Protein AF-A0A4Y9NXW1-F1 (afdb_monomer)

Mean predicted aligned error: 20.81 Å

Radius of gyration: 48.4 Å; Cα contacts (8 Å, |Δi|>4): 115; chains: 1; bounding box: 128×79×133 Å

Sequence (373 aa):
MSDETSSPAGSEPVSIPLAADAPESMSFEDAVRSLSADRQKLTAPAESASPAADSAEPATADAKELAVEADDAAPPEEDPSGEEEPEAIEPAEELPPIEPPRSWTKDEKEAFKAWPREAQESIARVTSSREAEFRRSQNEVATKEKALAERLQAAEQAKQQYEASVQDHLQALEREQRREFPDIKTWDDVKAMQASDPLRYQAWDLHQKELALVSKQAAEVKDSQEKEFSSKWTEHVQKENELAAETIPELRDPEKGPALVKRAAERLQEIGFKPDELQQLAEGRASISIYDHRLQRLIHSDLKLADIQKAKAAVVRKPVPQVQRPGAARPANTGVAQQIQALERQLANATGNQAIAISAQIHQLERKAASRR

pLDDT: mean 75.02, std 22.31, range [28.23, 97.25]

Foldseek 3Di:
DDDDDDDDDDDDDDDDDDDPPDDPDDDPVRVVVVVVVVVVVVPDDDDDDDDDDDDDDDDDDDDDDDDDDDDDDDDDDDDDDDDDDDDDDDDDPCPDDQQAQPPDDPVVRVVLSVDDPVVSVVNSVVRVVVVVVVVVVVVVVVVVVVVVVVVVVVVVVVLVVVLVVLVVVLVVLVVVCCVLPVVDDDPVSLVVCCVPPVPSNVVNVVSVVVNVVSVVVNVVSVVVVVVVLVVVLVVVLVVLVVVLCVVVVLCVDPVRNVVLVVVLVVVCVVVPDDPVNLVCLCSVVDPHHCSHSVNSVVSVVVVVVVVVVVVVVVVVPPDDPPDDDPDPDDDPCPVLVVVLVVLVVVLVVDDDPVNVVSVVVSVVSVVVVVVVD

Solvent-accessible surface area (backbone atoms only — not comparable to full-atom values): 23123 Å² total; per-residue (Å²): 134,81,89,81,88,86,88,81,84,82,88,83,81,87,86,73,95,72,64,101,85,62,73,98,76,75,51,74,68,52,53,52,47,50,55,51,51,53,52,51,61,74,70,55,84,91,75,89,86,83,88,84,91,87,92,77,88,86,88,85,88,86,88,80,90,80,88,83,90,78,87,90,82,83,84,84,90,80,84,81,91,76,92,82,86,86,86,86,85,90,87,75,91,76,69,79,85,80,73,66,64,85,91,56,54,72,68,56,46,55,55,52,71,75,49,60,67,73,61,47,54,55,48,41,52,53,49,52,51,50,51,53,49,50,52,49,52,50,50,52,50,54,52,49,52,51,56,49,51,52,51,51,52,52,50,53,50,52,49,53,50,50,59,51,47,45,52,52,52,46,56,47,50,57,50,49,48,54,67,78,41,69,83,57,83,49,73,64,45,51,53,52,35,45,72,77,36,55,67,60,37,50,53,52,51,53,51,51,52,50,50,53,52,45,50,51,52,44,47,54,50,49,56,49,51,53,50,52,49,51,51,54,47,52,55,48,44,49,54,26,46,52,56,28,31,72,78,39,60,58,55,71,36,87,69,52,20,61,53,50,52,53,51,48,54,53,50,43,44,74,76,64,54,48,74,69,57,53,48,36,18,66,72,56,76,40,101,58,43,63,54,37,34,69,53,44,52,50,52,53,48,51,51,53,50,51,48,54,53,53,50,55,60,53,61,72,65,56,81,73,77,82,79,76,70,90,80,76,79,76,68,96,55,56,68,60,55,51,49,43,56,51,48,52,60,51,37,77,76,42,67,70,75,58,26,55,54,46,53,53,51,43,54,51,51,52,51,56,56,60,74,73,110

Organism: NCBI:txid2560054

Secondary structure (DSSP, 8-state):
---------------PPPPTT--S---HHHHHHHHHHHHHHTTS-----------------------------PPPP-----------------PPPPPPPTTS-HHHHHHHHTS-HHHHHHHHHHHHHHHHHHHHHHHHHHHHHHHHHHHHHHHHHHHHHHHHHHHHHHHHHHHHHHHH-TT--SHHHHHHHHHH-HHHHHHHHHHHHHHHHHHHHHHHHHHHHHHHHHHHHHHHHHHHHHHHHHH-GGGGSTTHHHHHHHHHHHHHHHHT--HHHHHHHHTT-SSS-TT-HHHHHHHHHHHHHHHHHHHHHHHHTS-----PPTT-PPPTTHHHHHHHHHHHHHHTT--THHHHHHHHHHHHHHHHHHTT-

Structure (mmCIF, N/CA/C/O backbone):
data_AF-A0A4Y9NXW1-F1
#
_entry.id   AF-A0A4Y9NXW1-F1
#
loop_
_atom_site.group_PDB
_atom_site.id
_atom_site.type_symbol
_atom_site.label_atom_id
_atom_site.label_alt_id
_atom_site.label_comp_id
_atom_site.label_asym_id
_atom_site.label_entity_id
_atom_site.label_seq_id
_atom_site.pdbx_PDB_ins_code
_atom_site.Cartn_x
_atom_site.Cartn_y
_atom_site.Cartn_z
_atom_site.occupancy
_atom_site.B_iso_or_equiv
_atom_site.auth_seq_id
_atom_site.auth_comp_id
_atom_site.auth_asym_id
_atom_site.auth_atom_id
_atom_site.pdbx_PDB_model_num
ATOM 1 N N . MET A 1 1 ? 40.556 22.327 37.095 1.00 37.38 1 MET A N 1
ATOM 2 C CA . MET A 1 1 ? 39.239 22.983 37.116 1.00 37.38 1 MET A CA 1
ATOM 3 C C . MET A 1 1 ? 38.363 22.200 36.155 1.00 37.38 1 MET A C 1
ATOM 5 O O . MET A 1 1 ? 38.714 22.195 34.987 1.00 37.38 1 MET A O 1
ATOM 9 N N . SER A 1 2 ? 37.387 21.479 36.729 1.00 34.75 2 SER A N 1
ATOM 10 C CA . SER A 1 2 ? 36.116 20.929 36.191 1.00 34.75 2 SER A CA 1
ATOM 11 C C . SER A 1 2 ? 36.162 20.136 34.866 1.00 34.75 2 SER A C 1
ATOM 13 O O . SER A 1 2 ? 36.579 20.687 33.856 1.00 34.75 2 SER A O 1
ATOM 15 N N . ASP A 1 3 ? 35.967 18.804 34.885 1.00 34.66 3 ASP A N 1
ATOM 16 C CA . ASP A 1 3 ? 34.691 18.049 34.659 1.00 34.66 3 ASP A CA 1
ATOM 17 C C . ASP A 1 3 ? 34.107 18.287 33.243 1.00 34.66 3 ASP A C 1
ATOM 19 O O . ASP A 1 3 ? 34.051 19.428 32.811 1.00 34.66 3 ASP A O 1
ATOM 23 N N . GLU A 1 4 ? 33.650 17.333 32.419 1.00 38.12 4 GLU A N 1
ATOM 24 C CA . GLU A 1 4 ? 33.220 15.936 32.579 1.00 38.12 4 GLU A CA 1
ATOM 25 C C . GLU A 1 4 ? 33.042 15.295 31.160 1.00 38.12 4 GLU A C 1
ATOM 27 O O . GLU A 1 4 ? 32.812 16.006 30.187 1.00 38.12 4 GLU A O 1
ATOM 32 N N . THR A 1 5 ? 33.183 13.962 31.074 1.00 38.34 5 THR A N 1
ATOM 33 C CA . THR A 1 5 ? 32.474 12.943 30.236 1.00 38.34 5 THR A CA 1
ATOM 34 C C . THR A 1 5 ? 32.235 13.004 28.692 1.00 38.34 5 THR A C 1
ATOM 36 O O . THR A 1 5 ? 31.592 13.878 28.134 1.00 38.34 5 THR A O 1
ATOM 39 N N . SER A 1 6 ? 32.586 11.852 28.078 1.00 33.22 6 SER A N 1
ATOM 40 C CA . SER A 1 6 ? 31.871 11.022 27.065 1.00 33.22 6 SER A CA 1
ATOM 41 C C . SER A 1 6 ? 31.935 11.285 25.538 1.00 33.22 6 SER A C 1
ATOM 43 O O . SER A 1 6 ? 31.593 12.336 25.019 1.00 33.22 6 SER A O 1
ATOM 45 N N . SER A 1 7 ? 32.303 10.206 24.824 1.00 33.44 7 SER A N 1
ATOM 46 C CA . SER A 1 7 ? 32.155 9.902 23.375 1.00 33.44 7 SER A CA 1
ATOM 47 C C . SER A 1 7 ? 30.690 9.523 23.018 1.00 33.44 7 SER A C 1
ATOM 49 O O . SER A 1 7 ? 29.916 9.417 23.977 1.00 33.44 7 SER A O 1
ATOM 51 N N . PRO A 1 8 ? 30.283 9.149 21.767 1.00 48.31 8 PRO A N 1
ATOM 52 C CA . PRO A 1 8 ? 30.933 9.128 20.430 1.00 48.31 8 PRO A CA 1
ATOM 53 C C . PRO A 1 8 ? 29.998 9.602 19.259 1.00 48.31 8 PRO A C 1
ATOM 55 O O . PRO A 1 8 ? 28.920 10.108 19.519 1.00 48.31 8 PRO A O 1
ATOM 58 N N . ALA A 1 9 ? 30.421 9.389 17.992 1.00 33.84 9 ALA A N 1
ATOM 59 C CA . ALA A 1 9 ? 29.639 9.174 16.742 1.00 33.84 9 ALA A CA 1
ATOM 60 C C . ALA A 1 9 ? 28.420 10.093 16.455 1.00 33.84 9 ALA A C 1
ATOM 62 O O . ALA A 1 9 ? 27.450 10.128 17.190 1.00 33.84 9 ALA A O 1
ATOM 63 N N . GLY A 1 10 ? 28.385 10.855 15.363 1.00 30.02 10 GLY A N 1
ATOM 64 C CA . GLY A 1 10 ? 28.298 10.322 14.007 1.00 30.02 10 GLY A CA 1
ATOM 65 C C . GLY A 1 10 ? 26.854 10.439 13.516 1.00 30.02 10 GLY A C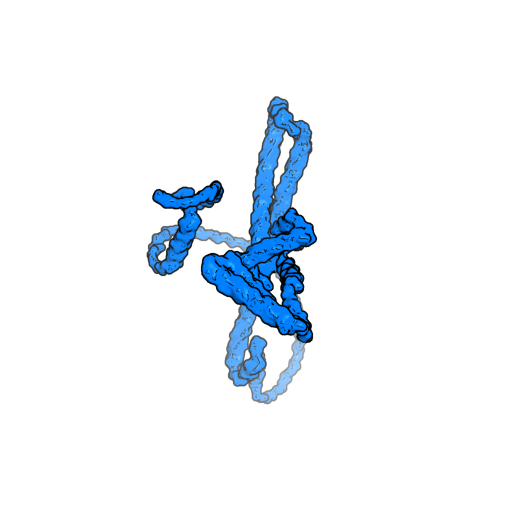 1
ATOM 66 O O . GLY A 1 10 ? 26.012 9.698 14.003 1.00 30.02 10 GLY A O 1
ATOM 67 N N . SER A 1 11 ? 26.645 11.330 12.533 1.00 34.84 11 SER A N 1
ATOM 68 C CA . SER A 1 11 ? 25.527 11.373 11.567 1.00 34.84 11 SER A CA 1
ATOM 69 C C . SER A 1 11 ? 24.109 11.532 12.159 1.00 34.84 11 SER A C 1
ATOM 71 O O . SER A 1 11 ? 23.717 10.869 13.100 1.00 34.84 11 SER A O 1
ATOM 73 N N . GLU A 1 12 ? 23.261 12.422 11.664 1.00 48.69 12 GLU A N 1
ATOM 74 C CA . GLU A 1 12 ? 22.963 12.683 10.254 1.00 48.69 12 GLU A CA 1
ATOM 75 C C . GLU A 1 12 ? 22.446 14.119 10.077 1.00 48.69 12 GLU A C 1
ATOM 77 O O . GLU A 1 12 ? 21.947 14.717 11.032 1.00 48.69 12 GLU A O 1
ATOM 82 N N . PRO A 1 13 ? 22.426 14.642 8.842 1.00 37.75 13 PRO A N 1
ATOM 83 C CA . PRO A 1 13 ? 21.276 15.438 8.461 1.00 37.75 13 PRO A CA 1
ATOM 84 C C . PRO A 1 13 ? 20.543 14.785 7.289 1.00 37.75 13 PRO A C 1
ATOM 86 O O . PRO A 1 13 ? 21.076 14.631 6.192 1.00 37.75 13 PRO A O 1
ATOM 89 N N . VAL A 1 14 ? 19.273 14.464 7.523 1.00 43.78 14 VAL A N 1
ATOM 90 C CA . VAL A 1 14 ? 18.258 14.445 6.470 1.00 43.78 14 VAL A CA 1
ATOM 91 C C . VAL A 1 14 ? 18.041 15.900 6.040 1.00 43.78 14 VAL A C 1
ATOM 93 O O . VAL A 1 14 ? 17.664 16.736 6.859 1.00 43.78 14 VAL A O 1
ATOM 96 N N . SER A 1 15 ? 18.276 16.216 4.764 1.00 36.16 15 SER A N 1
ATOM 97 C CA . SER A 1 15 ? 17.930 17.516 4.172 1.00 36.16 15 SER A CA 1
ATOM 98 C C . SER A 1 15 ? 16.505 17.496 3.605 1.00 36.16 15 SER A C 1
ATOM 100 O O . SER A 1 15 ? 16.217 16.786 2.645 1.00 36.16 15 SER A O 1
ATOM 102 N N . ILE A 1 16 ? 15.633 18.320 4.189 1.00 40.69 16 ILE A N 1
ATOM 103 C CA . ILE A 1 16 ? 14.334 18.771 3.657 1.00 40.69 16 ILE A CA 1
ATOM 104 C C . ILE A 1 16 ? 14.569 20.185 3.081 1.00 40.69 16 ILE A C 1
ATOM 106 O O . ILE A 1 16 ? 15.274 20.962 3.730 1.00 40.69 16 ILE A O 1
ATOM 110 N N . PRO A 1 17 ? 14.048 20.551 1.890 1.00 41.72 17 PRO A N 1
ATOM 111 C CA . PRO A 1 17 ? 14.299 21.865 1.299 1.00 41.72 17 PRO A CA 1
ATOM 112 C C . PRO A 1 17 ? 13.712 23.010 2.141 1.00 41.72 17 PRO A C 1
ATOM 114 O O . PRO A 1 17 ? 12.606 22.930 2.675 1.00 41.72 17 PRO A O 1
ATOM 117 N N . LEU A 1 18 ? 14.511 24.068 2.240 1.00 38.03 18 LEU A N 1
ATOM 118 C CA . LEU A 1 18 ? 14.451 25.170 3.194 1.00 38.03 18 LEU A CA 1
ATOM 119 C C . LEU A 1 18 ? 13.626 26.353 2.642 1.00 38.03 18 LEU A C 1
ATOM 121 O O . LEU A 1 18 ? 13.647 26.614 1.439 1.00 38.03 18 LEU A O 1
ATOM 125 N N . ALA A 1 19 ? 12.917 27.090 3.507 1.00 55.69 19 ALA A N 1
ATOM 126 C CA . ALA A 1 19 ? 12.311 28.377 3.148 1.00 55.69 19 ALA A CA 1
ATOM 127 C C . ALA A 1 19 ? 13.400 29.365 2.680 1.00 55.69 19 ALA A C 1
ATOM 129 O O . ALA A 1 19 ? 14.514 29.327 3.196 1.00 55.69 19 ALA A O 1
ATOM 130 N N . ALA A 1 20 ? 13.076 30.252 1.732 1.00 55.97 20 ALA A N 1
ATOM 131 C CA . ALA A 1 20 ? 14.027 31.047 0.936 1.00 55.97 20 ALA A CA 1
ATOM 132 C C . ALA A 1 20 ? 14.949 32.029 1.701 1.00 55.97 20 ALA A C 1
ATOM 134 O O . ALA A 1 20 ? 15.700 32.758 1.064 1.00 55.97 20 ALA A O 1
ATOM 135 N N . ASP A 1 21 ? 14.913 32.043 3.034 1.00 55.34 21 ASP A N 1
ATOM 136 C CA . ASP A 1 21 ? 15.801 32.852 3.879 1.00 55.34 21 ASP A CA 1
ATOM 137 C C . ASP A 1 21 ? 16.192 32.137 5.189 1.00 55.34 21 ASP A C 1
ATOM 139 O O . ASP A 1 21 ? 16.460 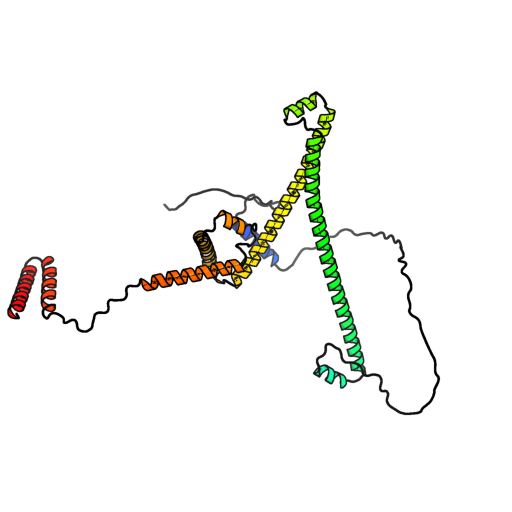32.761 6.215 1.00 55.34 21 ASP A O 1
ATOM 143 N N . ALA A 1 22 ? 16.160 30.800 5.201 1.00 47.28 22 ALA A N 1
ATOM 144 C CA . ALA A 1 22 ? 16.507 30.028 6.390 1.00 47.28 22 ALA A CA 1
ATOM 145 C C . ALA A 1 22 ? 17.994 29.586 6.390 1.00 47.28 22 ALA A C 1
ATOM 147 O O . ALA A 1 22 ? 18.553 29.287 5.335 1.00 47.28 22 ALA A O 1
ATOM 148 N N . PRO A 1 23 ? 18.665 29.573 7.560 1.00 54.19 23 PRO A N 1
ATOM 149 C CA . PRO A 1 23 ? 20.058 29.145 7.702 1.00 54.19 23 PRO A CA 1
ATOM 150 C C . PRO A 1 23 ? 20.197 27.615 7.642 1.00 54.19 23 PRO A C 1
ATOM 152 O O . PRO A 1 23 ? 19.356 26.885 8.164 1.00 54.19 23 PRO A O 1
ATOM 155 N N . GLU A 1 24 ? 21.284 27.137 7.033 1.00 57.19 24 GLU A N 1
ATOM 156 C CA . GLU A 1 24 ? 21.485 25.762 6.528 1.00 57.19 24 GLU A CA 1
ATOM 157 C C . GLU A 1 24 ? 21.482 24.608 7.561 1.00 57.19 24 GLU A C 1
ATOM 159 O O . GLU A 1 24 ? 21.648 23.451 7.180 1.00 57.19 24 GLU A O 1
ATOM 164 N N . SER A 1 25 ? 21.234 24.848 8.852 1.00 48.06 25 SER A N 1
ATOM 165 C CA . SER A 1 25 ? 20.995 23.766 9.820 1.00 48.06 25 SER A CA 1
ATOM 166 C C . SER A 1 25 ? 20.212 24.262 11.038 1.00 48.06 25 SER A C 1
ATOM 168 O O . SER A 1 25 ? 20.747 25.026 11.842 1.00 48.06 25 SER A O 1
ATOM 170 N N . MET A 1 26 ? 18.963 23.816 11.200 1.00 52.38 26 MET A N 1
ATOM 171 C CA . MET A 1 26 ? 18.156 24.067 12.403 1.00 52.38 26 MET A CA 1
ATOM 172 C C . MET A 1 26 ? 18.131 22.827 13.300 1.00 52.38 26 MET A C 1
ATOM 174 O O . MET A 1 26 ? 17.935 21.712 12.817 1.00 52.38 26 MET A O 1
ATOM 178 N N . SER A 1 27 ? 18.326 23.014 14.607 1.00 57.03 27 SER A N 1
ATOM 179 C CA . SER A 1 27 ? 18.219 21.933 15.592 1.00 57.03 27 SER A CA 1
ATOM 180 C C . SER A 1 27 ? 16.752 21.534 15.825 1.00 57.03 27 SER A C 1
ATOM 182 O O . SER A 1 27 ? 15.838 22.316 15.564 1.00 57.03 27 SER A O 1
ATOM 184 N N . PHE A 1 28 ? 16.497 20.327 16.350 1.00 49.25 28 PHE A N 1
ATOM 185 C CA . PHE A 1 28 ? 15.143 19.876 16.723 1.00 49.25 28 PHE A CA 1
ATOM 186 C C . PHE A 1 28 ? 14.448 20.858 17.686 1.00 49.25 28 PHE A C 1
ATOM 188 O O . PHE A 1 28 ? 13.243 21.078 17.594 1.00 49.25 28 PHE A O 1
ATOM 195 N N . GLU A 1 29 ? 15.208 21.524 18.556 1.00 52.31 29 GLU A N 1
ATOM 196 C CA . GLU A 1 29 ? 14.703 22.556 19.467 1.00 52.31 29 GLU A CA 1
ATOM 197 C C . GLU A 1 29 ? 14.341 23.860 18.733 1.00 52.31 29 GLU A C 1
ATOM 199 O O . GLU A 1 29 ? 13.360 24.511 19.098 1.00 52.31 29 GLU A O 1
ATOM 204 N N . ASP A 1 30 ? 15.054 24.201 17.655 1.00 52.41 30 ASP A N 1
ATOM 205 C CA . ASP A 1 30 ? 14.720 25.327 16.772 1.00 52.41 30 ASP A CA 1
ATOM 206 C C . ASP A 1 30 ? 13.504 25.025 15.884 1.00 52.41 30 ASP A C 1
ATOM 208 O O . ASP A 1 30 ? 12.673 25.906 15.671 1.00 52.41 30 ASP A O 1
ATOM 212 N N . ALA A 1 31 ? 13.335 23.772 15.444 1.00 55.50 31 ALA A N 1
ATOM 213 C CA . ALA A 1 31 ? 12.144 23.310 14.724 1.00 55.50 31 ALA A CA 1
ATOM 214 C C . ALA A 1 31 ? 10.898 23.292 15.628 1.00 55.50 31 ALA A C 1
ATOM 216 O O . ALA A 1 31 ? 9.805 23.676 15.212 1.00 55.50 31 ALA A O 1
ATOM 217 N N . VAL A 1 32 ? 11.058 22.915 16.901 1.00 61.31 32 VAL A N 1
ATOM 218 C CA . VAL A 1 32 ? 9.986 22.994 17.903 1.00 61.31 32 VAL A CA 1
ATOM 219 C C . VAL A 1 32 ? 9.681 24.453 18.270 1.00 61.31 32 VAL A C 1
ATOM 221 O O . VAL A 1 32 ? 8.509 24.799 18.447 1.00 61.31 32 VAL A O 1
ATOM 224 N N . ARG A 1 33 ? 10.687 25.341 18.321 1.00 60.34 33 ARG A N 1
ATOM 225 C CA . ARG A 1 33 ? 10.487 26.795 18.488 1.00 60.34 33 ARG A CA 1
ATOM 226 C C . ARG A 1 33 ? 9.798 27.448 17.294 1.00 60.34 33 ARG A C 1
ATOM 228 O O . ARG A 1 33 ? 8.920 28.277 17.515 1.00 60.34 33 ARG A O 1
ATOM 235 N N . SER A 1 34 ? 10.141 27.090 16.056 1.00 59.06 34 SER A N 1
ATOM 236 C CA . SER A 1 34 ? 9.488 27.663 14.871 1.00 59.06 34 SER A CA 1
ATOM 237 C C . SER A 1 34 ? 8.029 27.214 14.777 1.00 59.06 34 SER A C 1
ATOM 239 O O . SER A 1 34 ? 7.145 28.049 14.600 1.00 59.06 34 SER A O 1
ATOM 241 N N . LEU A 1 35 ? 7.747 25.939 15.071 1.00 57.09 35 LEU A N 1
ATOM 242 C CA . LEU A 1 35 ? 6.385 25.406 15.107 1.00 57.09 35 LEU A CA 1
ATOM 243 C C . LEU A 1 35 ? 5.538 26.045 16.222 1.00 57.09 35 LEU A C 1
ATOM 245 O O . LEU A 1 35 ? 4.341 26.270 16.045 1.00 57.09 35 LEU A O 1
ATOM 249 N N . SER A 1 36 ? 6.138 26.370 17.373 1.00 57.16 36 SER A N 1
ATOM 250 C CA . SER A 1 36 ? 5.438 27.064 18.465 1.00 57.16 36 SER A CA 1
ATOM 251 C C . SER A 1 36 ? 5.269 28.571 18.217 1.00 57.16 36 SER A C 1
ATOM 253 O O . SER A 1 36 ? 4.235 29.120 18.602 1.00 57.16 36 SER A O 1
ATOM 255 N N . ALA A 1 37 ? 6.193 29.218 17.500 1.00 56.09 37 ALA A N 1
ATOM 256 C CA . ALA A 1 37 ? 6.060 30.604 17.040 1.00 56.09 37 ALA A CA 1
ATOM 257 C C . ALA A 1 37 ? 4.996 30.759 15.934 1.00 56.09 37 ALA A C 1
ATOM 259 O O . ALA A 1 37 ? 4.196 31.698 15.973 1.00 56.09 37 ALA A O 1
ATOM 260 N N . ASP A 1 38 ? 4.914 29.812 14.997 1.00 56.47 38 ASP A N 1
ATOM 261 C CA . ASP A 1 38 ? 3.875 29.788 13.958 1.00 56.47 38 ASP A CA 1
ATOM 262 C C . ASP A 1 38 ? 2.493 29.492 14.549 1.00 56.47 38 ASP A C 1
ATOM 264 O O . ASP A 1 38 ? 1.489 30.096 14.160 1.00 56.47 38 ASP A O 1
ATOM 268 N N . ARG A 1 39 ? 2.436 28.652 15.587 1.00 54.19 39 ARG A N 1
ATOM 269 C CA . ARG A 1 39 ? 1.203 28.409 16.342 1.00 54.19 39 ARG A CA 1
ATOM 270 C C . ARG A 1 39 ? 0.768 29.629 17.162 1.00 54.19 39 ARG A C 1
ATOM 272 O O . ARG A 1 39 ? -0.431 29.865 17.270 1.00 54.19 39 ARG A O 1
ATOM 279 N N . GLN A 1 40 ? 1.704 30.436 17.674 1.00 51.59 40 GLN A N 1
ATOM 280 C CA . GLN A 1 40 ? 1.392 31.723 18.312 1.00 51.59 40 GLN A CA 1
ATOM 281 C C . GLN A 1 40 ? 0.845 32.756 17.315 1.00 51.59 40 GLN A C 1
ATOM 283 O O . GLN A 1 40 ? -0.105 33.466 17.653 1.00 51.59 40 GLN A O 1
ATOM 288 N N . LYS A 1 41 ? 1.362 32.797 16.077 1.00 53.47 41 LYS A N 1
ATOM 289 C CA . LYS A 1 41 ? 0.823 33.645 14.994 1.00 53.47 41 LYS A CA 1
ATOM 290 C C . LYS A 1 41 ? -0.602 33.259 14.586 1.00 53.47 41 LYS A C 1
ATOM 292 O O . LYS A 1 41 ? -1.400 34.140 14.294 1.00 53.47 41 LYS A O 1
ATOM 297 N N . LEU A 1 42 ? -0.941 31.969 14.631 1.00 47.41 42 LEU A N 1
ATOM 298 C CA . LEU A 1 42 ? -2.297 31.459 14.369 1.00 47.41 42 LEU A CA 1
ATOM 299 C C . LEU A 1 42 ? -3.310 31.767 15.488 1.00 47.41 42 LEU A C 1
ATOM 301 O O . LEU A 1 42 ? -4.512 31.659 15.264 1.00 47.41 42 LEU A O 1
ATOM 305 N N . THR A 1 43 ? -2.848 32.151 16.683 1.00 44.59 43 THR A N 1
ATOM 306 C CA . THR A 1 43 ? -3.707 32.486 17.838 1.00 44.59 43 THR A CA 1
ATOM 307 C C . THR A 1 43 ? -3.837 33.988 18.115 1.00 44.59 43 THR A C 1
ATOM 309 O O . THR A 1 43 ? -4.518 34.373 19.065 1.00 44.59 43 THR A O 1
ATOM 312 N N . ALA A 1 44 ? -3.208 34.848 17.310 1.00 42.53 44 ALA A N 1
ATOM 313 C CA . ALA A 1 44 ? -3.344 36.298 17.430 1.00 42.53 44 ALA A CA 1
ATOM 314 C C . ALA A 1 44 ? -4.614 36.790 16.694 1.00 42.53 44 ALA A C 1
ATOM 316 O O . ALA A 1 44 ? -4.846 36.375 15.557 1.00 42.53 44 ALA A O 1
ATOM 317 N N . PRO A 1 45 ? -5.456 37.653 17.302 1.00 34.28 45 PRO A N 1
ATOM 318 C CA . PRO A 1 45 ? -6.667 38.142 16.655 1.00 34.28 45 PRO A CA 1
ATOM 319 C C . PRO A 1 45 ? -6.352 39.050 15.462 1.00 34.28 45 PRO A C 1
ATOM 321 O O . PRO A 1 45 ? -5.424 39.855 15.496 1.00 34.28 45 PRO A O 1
ATOM 324 N N . ALA A 1 46 ? -7.166 38.892 14.418 1.00 43.66 46 ALA A N 1
ATOM 325 C CA . ALA A 1 46 ? -7.066 39.558 13.131 1.00 43.66 46 ALA A CA 1
ATOM 326 C C . ALA A 1 46 ? -7.129 41.087 13.242 1.00 43.66 46 ALA A C 1
ATOM 328 O O . ALA A 1 46 ? -8.186 41.650 13.516 1.00 43.66 46 ALA A O 1
ATOM 329 N N . GLU A 1 47 ? -6.033 41.756 12.899 1.00 38.12 47 GLU A N 1
ATOM 330 C CA . GLU A 1 47 ? -6.105 43.107 12.364 1.00 38.12 47 GLU A CA 1
ATOM 331 C C . GLU A 1 47 ? -4.960 43.335 11.372 1.00 38.12 47 GLU A C 1
ATOM 333 O O . GLU A 1 47 ? -3.791 43.126 11.686 1.00 38.12 47 GLU A O 1
ATOM 338 N N . SER A 1 48 ? -5.338 43.828 10.189 1.00 33.97 48 SER A N 1
ATOM 339 C CA . SER A 1 48 ? -4.480 44.445 9.167 1.00 33.97 48 SER A CA 1
ATOM 340 C C . SER A 1 48 ? -3.781 43.513 8.166 1.00 33.97 48 SER A C 1
ATOM 342 O O . SER A 1 48 ? -2.618 43.164 8.331 1.00 33.97 48 SER A O 1
ATOM 344 N N . ALA A 1 49 ? -4.462 43.211 7.053 1.00 29.62 49 ALA A N 1
ATOM 345 C CA . ALA A 1 49 ? -4.071 43.734 5.731 1.00 29.62 49 ALA A CA 1
ATOM 346 C C . ALA A 1 49 ? -4.914 43.117 4.594 1.00 29.62 49 ALA A C 1
ATOM 348 O O . ALA A 1 49 ? -4.724 41.981 4.174 1.00 29.62 49 ALA A O 1
ATOM 349 N N . SER A 1 50 ? -5.822 43.925 4.057 1.00 29.80 50 SER A N 1
ATOM 350 C CA . SER A 1 50 ? -6.164 43.969 2.626 1.00 29.80 50 SER A CA 1
ATOM 351 C C . SER A 1 50 ? -5.635 45.327 2.102 1.00 29.80 50 SER A C 1
ATOM 353 O O . SER A 1 50 ? -5.324 46.159 2.965 1.00 29.80 50 SER A O 1
ATOM 355 N N . PRO A 1 51 ? -5.584 45.659 0.788 1.00 45.88 51 PRO A N 1
ATOM 356 C CA . PRO A 1 51 ? -6.095 44.935 -0.392 1.00 45.88 51 PRO A CA 1
ATOM 357 C C . PRO A 1 51 ? -5.207 45.029 -1.673 1.00 45.88 51 PRO A C 1
ATOM 359 O O . PRO A 1 51 ? -4.155 45.662 -1.657 1.00 45.88 51 PRO A O 1
ATOM 362 N N . ALA A 1 52 ? -5.689 44.425 -2.778 1.00 28.89 52 ALA A N 1
ATOM 363 C CA . ALA A 1 52 ? -5.676 44.875 -4.200 1.00 28.89 52 ALA A CA 1
ATOM 364 C C . ALA A 1 52 ? -5.546 43.646 -5.139 1.00 28.89 52 ALA A C 1
ATOM 366 O O . ALA A 1 52 ? -4.530 42.965 -5.110 1.00 28.89 52 ALA A O 1
ATOM 367 N N . ALA A 1 53 ? -6.607 43.154 -5.795 1.00 29.33 53 ALA A N 1
ATOM 368 C CA . ALA A 1 53 ? -7.289 43.668 -6.999 1.00 29.33 53 ALA A CA 1
ATOM 369 C C . ALA A 1 53 ? -6.427 43.599 -8.278 1.00 29.33 53 ALA A C 1
ATOM 371 O O . ALA A 1 53 ? -5.502 44.390 -8.396 1.00 29.33 53 ALA A O 1
ATOM 372 N N . ASP A 1 54 ? -6.766 42.709 -9.227 1.00 28.47 54 ASP A N 1
ATOM 373 C CA . ASP A 1 54 ? -7.191 43.099 -10.588 1.00 28.47 54 ASP A CA 1
ATOM 374 C C . ASP A 1 54 ? -7.711 41.904 -11.435 1.00 28.47 54 ASP A C 1
ATOM 376 O O . ASP A 1 54 ? -7.133 40.820 -11.448 1.00 28.47 54 ASP A O 1
ATOM 380 N N . SER A 1 55 ? -8.764 42.220 -12.192 1.00 31.38 55 SER A N 1
ATOM 381 C CA . SER A 1 55 ? -9.175 41.731 -13.513 1.00 31.38 55 SER A CA 1
ATOM 382 C C . SER A 1 55 ? -10.114 40.529 -13.699 1.00 31.38 55 SER A C 1
ATOM 384 O O . SER A 1 55 ? -9.906 39.406 -13.252 1.00 31.38 55 SER A O 1
ATOM 386 N N . ALA A 1 56 ? -11.175 40.856 -14.441 1.00 31.75 56 ALA A N 1
ATOM 387 C CA . ALA A 1 56 ? -12.384 40.121 -14.761 1.00 31.75 56 ALA A CA 1
ATOM 388 C C . ALA A 1 56 ? -12.386 39.628 -16.226 1.00 31.75 56 ALA A C 1
ATOM 390 O O . ALA A 1 56 ? -11.781 40.281 -17.069 1.00 31.75 56 ALA A O 1
ATOM 391 N N . GLU A 1 57 ? -13.078 38.497 -16.458 1.00 35.72 57 GLU A N 1
ATOM 392 C CA . GLU A 1 57 ? -14.027 38.119 -17.544 1.00 35.72 57 GLU A CA 1
ATOM 393 C C . GLU A 1 57 ? -13.831 38.594 -19.017 1.00 35.72 57 GLU A C 1
ATOM 395 O O . GLU A 1 57 ? -13.315 39.685 -19.239 1.00 35.72 57 GLU A O 1
ATOM 400 N N . PRO A 1 58 ? -14.316 37.857 -20.064 1.00 41.94 58 PRO A N 1
ATOM 401 C CA . PRO A 1 58 ? -15.654 37.240 -20.088 1.00 41.94 58 PRO A CA 1
ATOM 402 C C . PRO A 1 58 ? -15.873 35.931 -20.888 1.00 41.94 58 PRO A C 1
ATOM 404 O O . PRO A 1 58 ? -15.014 35.393 -21.583 1.00 41.94 58 PRO A O 1
ATOM 407 N N . ALA A 1 59 ? -17.115 35.457 -20.750 1.00 29.72 59 ALA A N 1
ATOM 408 C CA . ALA A 1 59 ? -17.772 34.303 -21.348 1.00 29.72 59 ALA A CA 1
ATOM 409 C C . ALA A 1 59 ? -17.972 34.351 -22.878 1.00 29.72 59 ALA A C 1
ATOM 411 O O . ALA A 1 59 ? -18.136 35.415 -23.469 1.00 29.72 59 ALA A O 1
ATOM 412 N N . THR A 1 60 ? -18.128 33.169 -23.487 1.00 30.45 60 THR A N 1
ATOM 413 C CA . THR A 1 60 ? -18.982 32.953 -24.669 1.00 30.45 60 THR A CA 1
ATOM 414 C C . THR A 1 60 ? -19.714 31.618 -24.541 1.00 30.45 60 THR A C 1
ATOM 416 O O . THR A 1 60 ? -19.126 30.593 -24.203 1.00 30.45 60 THR A O 1
ATOM 419 N N . ALA A 1 61 ? -21.025 31.680 -24.757 1.00 30.95 61 ALA A N 1
ATOM 420 C CA . ALA A 1 61 ? -21.951 30.564 -24.818 1.00 30.95 61 ALA A CA 1
ATOM 421 C C . ALA A 1 61 ? -22.014 30.019 -26.249 1.00 30.95 61 ALA A C 1
ATOM 423 O O . ALA A 1 61 ? -22.024 30.808 -27.192 1.00 30.95 61 ALA A O 1
ATOM 424 N N . ASP A 1 62 ? -22.148 28.703 -26.401 1.00 31.03 62 ASP A N 1
ATOM 425 C CA . ASP A 1 62 ? -22.710 28.118 -27.615 1.00 31.03 62 ASP A CA 1
ATOM 426 C C . ASP A 1 62 ? -23.615 26.943 -27.234 1.00 31.03 62 ASP A C 1
ATOM 428 O O . ASP A 1 62 ? -23.242 26.053 -26.464 1.00 31.03 62 ASP A O 1
ATOM 432 N N . ALA A 1 63 ? -24.848 27.022 -27.717 1.00 31.89 63 ALA A N 1
ATOM 433 C CA . ALA A 1 63 ? -25.939 26.108 -27.453 1.00 31.89 63 ALA A CA 1
ATOM 434 C C . ALA A 1 63 ? -26.100 25.200 -28.670 1.00 31.89 63 ALA A C 1
ATOM 436 O O . ALA A 1 63 ? -26.243 25.681 -29.794 1.00 31.89 63 ALA A O 1
ATOM 437 N N . LYS A 1 64 ? -26.146 23.884 -28.452 1.00 33.12 64 LYS A N 1
ATOM 438 C CA . LYS A 1 64 ? -26.644 22.959 -29.468 1.00 33.12 64 LYS A CA 1
ATOM 439 C C . LYS A 1 64 ? -27.451 21.839 -28.830 1.00 33.12 64 LYS A C 1
ATOM 441 O O . LYS A 1 64 ? -26.934 21.039 -28.056 1.00 33.12 64 LYS A O 1
ATOM 446 N N . GLU A 1 65 ? -28.736 21.866 -29.164 1.00 29.61 65 GLU A N 1
ATOM 447 C CA . GLU A 1 65 ? -29.735 20.822 -28.967 1.00 29.61 65 GLU A CA 1
ATOM 448 C C . GLU A 1 65 ? -29.236 19.459 -29.450 1.00 29.61 65 GLU A C 1
ATOM 450 O O . GLU A 1 65 ? -28.601 19.376 -30.501 1.00 29.61 65 GLU A O 1
ATOM 455 N N . LEU A 1 66 ? -29.636 18.3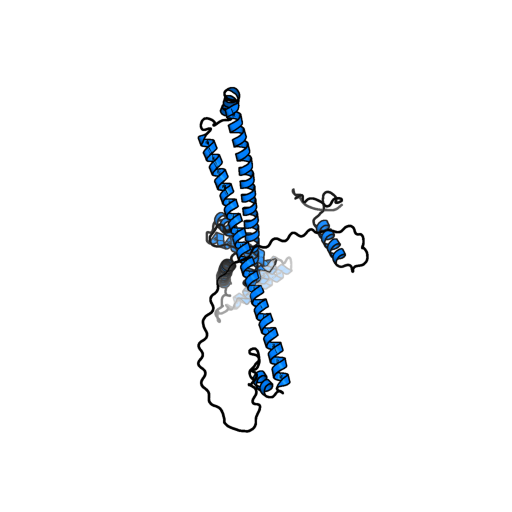96 -28.750 1.00 32.03 66 LEU A N 1
ATOM 456 C CA . LEU A 1 66 ? -29.957 17.107 -29.358 1.00 32.03 66 LEU A CA 1
ATOM 457 C C . LEU A 1 66 ? -31.020 16.403 -28.504 1.00 32.03 66 LEU A C 1
ATOM 459 O O . LEU A 1 66 ? -30.869 16.227 -27.295 1.00 32.03 66 LEU A O 1
ATOM 463 N N . ALA A 1 67 ? -32.120 16.083 -29.179 1.00 30.83 67 ALA A N 1
ATOM 464 C CA . ALA A 1 67 ? -33.337 15.475 -28.676 1.00 30.83 67 ALA A CA 1
ATOM 465 C C . ALA A 1 67 ? -33.129 14.016 -28.243 1.00 30.83 67 ALA A C 1
ATOM 467 O O . ALA A 1 67 ? -32.396 13.269 -28.891 1.00 30.83 67 ALA A O 1
ATOM 468 N N . VAL A 1 68 ? -33.828 13.607 -27.183 1.00 32.03 68 VAL A N 1
ATOM 469 C CA . VAL A 1 68 ? -34.034 12.198 -26.832 1.00 32.03 68 VAL A CA 1
ATOM 470 C C . VAL A 1 68 ? -35.480 11.854 -27.162 1.00 32.03 68 VAL A C 1
ATOM 472 O O . VAL A 1 68 ? -36.414 12.355 -26.542 1.00 32.03 68 VAL A O 1
ATOM 475 N N . GLU A 1 69 ? -35.619 11.022 -28.185 1.00 33.03 69 GLU A N 1
ATOM 476 C CA . GLU A 1 69 ? -36.813 10.277 -28.559 1.00 33.03 69 GLU A CA 1
ATOM 477 C C . GLU A 1 69 ? -36.989 9.143 -27.531 1.00 33.03 69 GLU A C 1
ATOM 479 O O . GLU A 1 69 ? -36.080 8.331 -27.344 1.00 33.03 69 GLU A O 1
ATOM 484 N N . ALA A 1 70 ? -38.114 9.107 -26.817 1.00 31.91 70 ALA A N 1
ATOM 485 C CA . ALA A 1 70 ? -38.502 7.956 -26.010 1.00 31.91 70 ALA A CA 1
ATOM 486 C C . ALA A 1 70 ? -40.023 7.796 -26.047 1.00 31.91 70 ALA A C 1
ATOM 488 O O . ALA A 1 70 ? -40.776 8.729 -25.777 1.00 31.91 70 ALA A O 1
ATOM 489 N N . ASP A 1 71 ? -40.380 6.589 -26.453 1.00 28.50 71 ASP A N 1
ATOM 490 C CA . ASP A 1 71 ? -41.654 6.072 -26.917 1.00 28.50 71 ASP A CA 1
ATOM 491 C C . ASP A 1 71 ? -42.773 6.083 -25.862 1.00 28.50 71 ASP A C 1
ATOM 493 O O . ASP A 1 71 ? -42.544 6.009 -24.652 1.00 28.50 71 ASP A O 1
ATOM 497 N N . ASP A 1 72 ? -43.983 6.178 -26.394 1.00 31.31 72 ASP A N 1
ATOM 498 C CA . ASP A 1 72 ? -45.284 6.341 -25.762 1.00 31.31 72 ASP A CA 1
ATOM 499 C C . ASP A 1 72 ? -45.849 4.986 -25.296 1.00 31.31 72 ASP A C 1
ATOM 501 O O . ASP A 1 72 ? -45.788 3.992 -26.019 1.00 31.31 72 ASP A O 1
ATOM 505 N N . ALA A 1 73 ? -46.414 4.931 -24.087 1.00 30.62 73 ALA A N 1
ATOM 506 C CA . ALA A 1 73 ? -47.231 3.802 -23.634 1.00 30.62 73 ALA A CA 1
ATOM 507 C C . ALA A 1 73 ? -48.153 4.212 -22.472 1.00 30.62 73 ALA A C 1
ATOM 509 O O . ALA A 1 73 ? -47.878 3.951 -21.298 1.00 30.62 73 ALA A O 1
ATOM 510 N N . ALA A 1 74 ? -49.277 4.838 -22.815 1.00 34.94 74 ALA A N 1
ATOM 511 C CA . ALA A 1 74 ? -50.448 4.963 -21.950 1.00 34.94 74 ALA A CA 1
ATOM 512 C C . ALA A 1 74 ? -51.274 3.653 -21.922 1.00 34.94 74 ALA A C 1
ATOM 514 O O . ALA A 1 74 ? -51.460 3.033 -22.972 1.00 34.94 74 ALA A O 1
ATOM 515 N N . PRO A 1 75 ? -51.830 3.234 -20.768 1.00 35.78 75 PRO A N 1
ATOM 516 C CA . PRO A 1 75 ? -52.933 2.269 -20.723 1.00 35.78 75 PRO A CA 1
ATOM 517 C C . PRO A 1 75 ? -54.317 2.957 -20.699 1.00 35.78 75 PRO A C 1
ATOM 519 O O . PRO A 1 75 ? -54.420 4.081 -20.208 1.00 35.78 75 PRO A O 1
ATOM 522 N N . PRO A 1 76 ? -55.370 2.292 -21.213 1.00 37.62 76 PRO A N 1
ATOM 523 C CA . PRO A 1 76 ? -56.604 2.924 -21.682 1.00 37.62 76 PRO A CA 1
ATOM 524 C C . PRO A 1 76 ? -57.668 3.149 -20.598 1.00 37.62 76 PRO A C 1
ATOM 526 O O . PRO A 1 76 ? -57.735 2.432 -19.600 1.00 37.62 76 PRO A O 1
ATOM 529 N N . GLU A 1 77 ? -58.533 4.127 -20.873 1.00 36.03 77 GLU A N 1
ATOM 530 C CA . GLU A 1 77 ? -59.810 4.394 -20.207 1.00 36.03 77 GLU A CA 1
ATOM 531 C C . GLU A 1 77 ? -60.878 3.365 -20.629 1.00 36.03 77 GLU A C 1
ATOM 533 O O . GLU A 1 77 ? -61.064 3.104 -21.818 1.00 36.03 77 GLU A O 1
ATOM 538 N N . GLU A 1 78 ? -61.619 2.830 -19.657 1.00 31.83 78 GLU A N 1
ATOM 539 C CA . GLU A 1 78 ? -62.939 2.222 -19.853 1.00 31.83 78 GLU A CA 1
ATOM 540 C C . GLU A 1 78 ? -63.919 2.900 -18.886 1.00 31.83 78 GLU A C 1
ATOM 542 O O . GLU A 1 78 ? -63.880 2.671 -17.677 1.00 31.83 78 GLU A O 1
ATOM 547 N N . ASP A 1 79 ? -64.800 3.737 -19.435 1.00 34.16 79 ASP A N 1
ATOM 548 C CA . ASP A 1 79 ? -66.092 4.068 -18.828 1.00 34.16 79 ASP A CA 1
ATOM 549 C C . ASP A 1 79 ? -67.026 2.842 -18.924 1.00 34.16 79 ASP A C 1
ATOM 551 O O . ASP A 1 79 ? -66.944 2.055 -19.874 1.00 34.16 79 ASP A O 1
ATOM 555 N N . PRO A 1 80 ? -68.002 2.712 -18.012 1.00 36.66 80 PRO A N 1
ATOM 556 C CA . PRO A 1 80 ? -69.321 3.147 -18.447 1.00 36.66 80 PRO A CA 1
ATOM 557 C C . PRO A 1 80 ? -70.073 3.976 -17.404 1.00 36.66 80 PRO A C 1
ATOM 559 O O . PRO A 1 80 ? -70.248 3.599 -16.246 1.00 36.66 80 PRO A O 1
ATOM 562 N N . SER A 1 81 ? -70.610 5.075 -17.926 1.00 34.88 81 SER A N 1
ATOM 563 C CA . SER A 1 81 ? -71.768 5.812 -17.437 1.00 34.88 81 SER A CA 1
ATOM 564 C C . SER A 1 81 ? -72.959 4.893 -17.127 1.00 34.88 81 SER A C 1
ATOM 566 O O . SER A 1 81 ? -73.357 4.068 -17.953 1.00 34.88 81 SER A O 1
ATOM 568 N N . GLY A 1 82 ? -73.554 5.092 -15.951 1.00 28.23 82 GLY A N 1
ATOM 569 C CA . GLY A 1 82 ? -74.890 4.641 -15.579 1.00 28.23 82 GLY A CA 1
ATOM 570 C C . GLY A 1 82 ? -75.543 5.728 -14.727 1.00 28.23 82 GLY A C 1
ATOM 571 O O . GLY A 1 82 ? -75.095 5.990 -13.614 1.00 28.23 82 GLY A O 1
ATOM 572 N N . GLU A 1 83 ? -76.543 6.400 -15.294 1.00 39.19 83 GLU A N 1
ATOM 573 C CA . GLU A 1 83 ? -77.394 7.397 -14.636 1.00 39.19 83 GLU A CA 1
ATOM 574 C C . GLU A 1 83 ? -78.191 6.779 -13.479 1.00 39.19 83 GLU A C 1
ATOM 576 O O . GLU A 1 83 ? -78.793 5.728 -13.667 1.00 39.19 83 GLU A O 1
ATOM 581 N N . GLU A 1 84 ? -78.261 7.473 -12.337 1.00 30.38 84 GLU A N 1
ATOM 582 C CA . GLU A 1 84 ? -79.424 7.506 -11.432 1.00 30.38 84 GLU A CA 1
ATOM 583 C C . GLU A 1 84 ? -79.260 8.678 -10.430 1.00 30.38 84 GLU A C 1
ATOM 585 O O . GLU A 1 84 ? -78.530 8.607 -9.444 1.00 30.38 84 GLU A O 1
ATOM 590 N N . GLU A 1 85 ? -79.925 9.800 -10.713 1.00 33.50 85 GLU A N 1
ATOM 591 C CA . GLU A 1 85 ? -80.423 10.757 -9.705 1.00 33.50 85 GLU A CA 1
ATOM 592 C C . GLU A 1 85 ? -81.792 10.244 -9.192 1.00 33.50 85 GLU A C 1
ATOM 594 O O . GLU A 1 85 ? -82.416 9.455 -9.909 1.00 33.50 85 GLU A O 1
ATOM 599 N N . PRO A 1 86 ? -82.406 10.758 -8.100 1.00 53.41 86 PRO A N 1
ATOM 600 C CA . PRO A 1 86 ? -81.907 11.599 -6.993 1.00 53.41 86 PRO A CA 1
ATOM 601 C C . PRO A 1 86 ? -82.480 11.196 -5.599 1.00 53.41 86 PRO A C 1
ATOM 603 O O . PRO A 1 86 ? -83.663 10.891 -5.497 1.00 53.41 86 PRO A O 1
ATOM 606 N N . GLU A 1 87 ? -81.753 11.347 -4.479 1.00 34.22 87 GLU A N 1
ATOM 607 C CA . GLU A 1 87 ? -82.405 11.443 -3.147 1.00 34.22 87 GLU A CA 1
ATOM 608 C C . GLU A 1 87 ? -81.768 12.486 -2.206 1.00 34.22 87 GLU A C 1
ATOM 610 O O . GLU A 1 87 ? -80.670 12.353 -1.678 1.00 34.22 87 GLU A O 1
ATOM 615 N N . ALA A 1 88 ? -82.532 13.568 -2.067 1.00 32.34 88 ALA A N 1
ATOM 616 C CA . ALA A 1 88 ? -82.808 14.434 -0.926 1.00 32.34 88 ALA A CA 1
ATOM 617 C C . ALA A 1 88 ? -82.053 14.310 0.434 1.00 32.34 88 ALA A C 1
ATOM 619 O O . ALA A 1 88 ? -82.261 13.375 1.195 1.00 32.34 88 ALA A O 1
ATOM 620 N N . ILE A 1 89 ? -81.432 15.449 0.800 1.00 35.28 89 ILE A N 1
ATOM 621 C CA . ILE A 1 89 ? -81.630 16.262 2.035 1.00 35.28 89 ILE A CA 1
ATOM 622 C C . ILE A 1 89 ? -80.912 15.852 3.359 1.00 35.28 89 ILE A C 1
ATOM 624 O O . ILE A 1 89 ? -81.314 14.922 4.046 1.00 35.28 89 ILE A O 1
ATOM 628 N N . GLU A 1 90 ? -79.985 16.753 3.765 1.00 37.25 90 GLU A N 1
ATOM 629 C CA . GLU A 1 90 ? -79.559 17.170 5.136 1.00 37.25 90 GLU A CA 1
ATOM 630 C C . GLU A 1 90 ? -78.578 16.294 5.968 1.00 37.25 90 GLU A C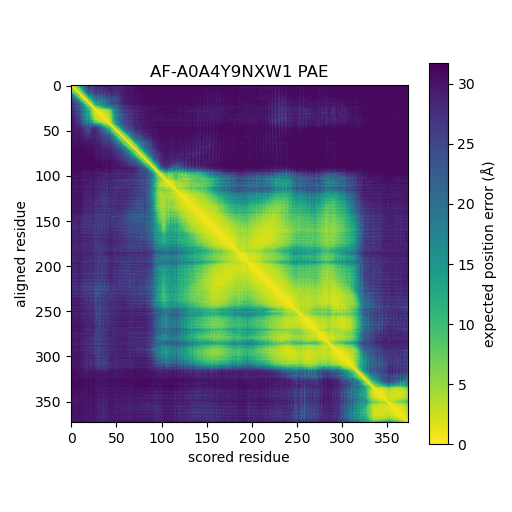 1
ATOM 632 O O . GLU A 1 90 ? -78.536 15.080 5.829 1.00 37.25 90 GLU A O 1
ATOM 637 N N . PRO A 1 91 ? -77.826 16.860 6.943 1.00 47.34 91 PRO A N 1
ATOM 638 C CA . PRO A 1 91 ? -76.797 17.896 6.832 1.00 47.34 91 PRO A CA 1
ATOM 639 C C . PRO A 1 91 ? -75.536 17.503 7.645 1.00 47.34 91 PRO A C 1
ATOM 641 O O . PRO A 1 91 ? -75.566 17.488 8.871 1.00 47.34 91 PRO A O 1
ATOM 644 N N . ALA A 1 92 ? -74.397 17.246 7.008 1.00 39.69 92 ALA A N 1
ATOM 645 C CA . ALA A 1 92 ? -73.084 17.355 7.649 1.00 39.69 92 ALA A CA 1
ATOM 646 C C . ALA A 1 92 ? -72.016 17.351 6.560 1.00 39.69 92 ALA A C 1
ATOM 648 O O . ALA A 1 92 ? -71.854 16.372 5.837 1.00 39.69 92 ALA A O 1
ATOM 649 N N . GLU A 1 93 ? -71.281 18.449 6.442 1.00 49.97 93 GLU A N 1
ATOM 650 C CA . GLU A 1 93 ? -70.018 18.499 5.713 1.00 49.97 93 GLU A CA 1
ATOM 651 C C . GLU A 1 93 ? -68.988 17.593 6.418 1.00 49.97 93 GLU A C 1
ATOM 653 O O . GLU A 1 93 ? -68.058 18.070 7.067 1.00 49.97 93 GLU A O 1
ATOM 658 N N . GLU A 1 94 ? -69.118 16.269 6.318 1.00 49.91 94 GLU A N 1
ATOM 659 C CA . GLU A 1 94 ? -68.036 15.341 6.664 1.00 49.91 94 GLU A CA 1
ATOM 660 C C . GLU A 1 94 ? -67.024 15.306 5.515 1.00 49.91 94 GLU A C 1
ATOM 662 O O . GLU A 1 94 ? -66.802 14.312 4.829 1.00 49.91 94 GLU A O 1
ATOM 667 N N . LEU A 1 95 ? -66.399 16.460 5.289 1.00 54.41 95 LEU A N 1
ATOM 668 C CA . LEU A 1 95 ? -65.170 16.567 4.522 1.00 54.41 95 LEU A CA 1
ATOM 669 C C . LEU A 1 95 ? -64.146 15.550 5.098 1.00 54.41 95 LEU A C 1
ATOM 671 O O . LEU A 1 95 ? -64.017 15.457 6.327 1.00 54.41 95 LEU A O 1
ATOM 675 N N . PRO A 1 96 ? -63.380 14.829 4.257 1.00 63.22 96 PRO A N 1
ATOM 676 C CA . PRO A 1 96 ? -62.652 13.618 4.642 1.00 63.22 96 PRO A CA 1
ATOM 677 C C . PRO A 1 96 ? -61.690 13.832 5.828 1.00 63.22 96 PRO A C 1
ATOM 679 O O . PRO A 1 96 ? -61.088 14.911 5.929 1.00 63.22 96 PRO A O 1
ATOM 682 N N . PRO A 1 97 ? -61.522 12.830 6.719 1.00 68.44 97 PRO A N 1
ATOM 683 C CA . PRO A 1 97 ? -60.588 12.900 7.842 1.00 68.44 97 PRO A CA 1
ATOM 684 C C . PRO A 1 97 ? -59.139 13.090 7.379 1.00 68.44 97 PRO A C 1
ATOM 686 O O . PRO A 1 97 ? -58.643 12.342 6.538 1.00 68.44 97 PRO A O 1
ATOM 689 N N . ILE A 1 98 ? -58.441 14.071 7.953 1.00 74.62 98 ILE A N 1
ATOM 690 C CA . ILE A 1 98 ? -57.028 14.334 7.651 1.00 74.62 98 ILE A CA 1
ATOM 691 C C . ILE A 1 98 ? -56.173 13.392 8.493 1.00 74.62 98 ILE A C 1
ATOM 693 O O . ILE A 1 98 ? -56.206 13.436 9.726 1.00 74.62 98 ILE A O 1
ATOM 697 N N . GLU A 1 99 ? -55.410 12.524 7.831 1.00 74.38 99 GLU A N 1
ATOM 698 C CA . GLU A 1 99 ? -54.544 11.582 8.531 1.00 74.38 99 GLU A CA 1
ATOM 699 C C . GLU A 1 99 ? -53.405 12.313 9.259 1.00 74.38 99 GLU A C 1
ATOM 701 O O . GLU A 1 99 ? -52.749 13.187 8.680 1.00 74.38 99 GLU A O 1
ATOM 706 N N . PRO A 1 100 ? -53.137 11.965 10.530 1.00 75.50 100 PRO A N 1
ATOM 707 C CA . PRO A 1 100 ? -52.041 12.566 11.263 1.00 75.50 100 PRO A CA 1
ATOM 708 C C . PRO A 1 100 ? -50.687 12.119 10.683 1.00 75.50 100 PRO A C 1
ATOM 710 O O . PRO A 1 100 ? -50.565 10.991 10.189 1.00 75.50 100 PRO A O 1
ATOM 713 N N . PRO A 1 101 ? -49.631 12.943 10.801 1.00 79.56 101 PRO A N 1
ATOM 714 C CA . PRO A 1 101 ? -48.315 12.627 10.252 1.00 79.56 101 PRO A CA 1
ATOM 715 C C . PRO A 1 101 ? -47.771 11.275 10.738 1.00 79.56 101 PRO A C 1
ATOM 717 O O . PRO A 1 101 ? -47.851 10.917 11.920 1.00 79.56 101 PRO A O 1
ATOM 720 N N . ARG A 1 102 ? -47.175 10.501 9.823 1.00 76.81 102 ARG A N 1
ATOM 721 C CA . ARG A 1 102 ? -46.744 9.118 10.093 1.00 76.81 102 ARG A CA 1
ATOM 722 C C . ARG A 1 102 ? -45.688 9.026 11.198 1.00 76.81 102 ARG A C 1
ATOM 724 O O . ARG A 1 102 ? -45.720 8.066 11.972 1.00 76.81 102 ARG A O 1
ATOM 731 N N . SER A 1 103 ? -44.812 10.023 11.288 1.00 75.69 103 SER A N 1
ATOM 732 C CA . SER A 1 103 ? -43.691 10.119 12.233 1.00 75.69 103 SER A CA 1
ATOM 733 C C . SER A 1 103 ? -44.087 10.437 13.679 1.00 75.69 103 SER A C 1
ATOM 735 O O . SER A 1 103 ? -43.226 10.387 14.553 1.00 75.69 103 SER A O 1
ATOM 737 N N . TRP A 1 104 ? -45.360 10.739 13.952 1.00 80.44 104 TRP A N 1
ATOM 738 C CA . TRP A 1 104 ? -45.818 11.120 15.290 1.00 80.44 104 TRP A CA 1
ATOM 739 C C . TRP A 1 104 ? -46.104 9.912 16.186 1.00 80.44 104 TRP A C 1
ATOM 741 O O . TRP A 1 104 ? -46.479 8.824 15.720 1.00 80.44 104 TRP A O 1
ATOM 751 N N . THR A 1 105 ? -45.945 10.113 17.490 1.00 85.12 105 THR A N 1
ATOM 752 C CA . THR A 1 105 ? -46.293 9.130 18.521 1.00 85.12 105 THR A CA 1
ATOM 753 C C . THR A 1 105 ? -47.812 8.936 18.605 1.00 85.12 105 THR A C 1
ATOM 755 O O . THR A 1 105 ? -48.591 9.697 18.030 1.00 85.12 105 THR A O 1
ATOM 758 N N . LYS A 1 106 ? -48.266 7.870 19.276 1.00 80.12 106 LYS A N 1
ATOM 759 C CA . LYS A 1 106 ? -49.706 7.568 19.387 1.00 80.12 106 LYS A CA 1
ATOM 760 C C . LYS A 1 106 ? -50.465 8.687 20.108 1.00 80.12 106 LYS A C 1
ATOM 762 O O . LYS A 1 106 ? -51.506 9.107 19.617 1.00 80.12 106 LYS A O 1
ATOM 767 N N . ASP A 1 107 ? -49.883 9.222 21.174 1.00 78.38 107 ASP A N 1
ATOM 768 C CA . ASP A 1 107 ? -50.484 10.278 21.994 1.00 78.38 107 ASP A CA 1
ATOM 769 C C . ASP A 1 107 ? -50.613 11.599 21.208 1.00 78.38 107 ASP A C 1
ATOM 771 O O . ASP A 1 107 ? -51.630 12.286 21.273 1.00 78.38 107 ASP A O 1
ATOM 775 N N . GLU A 1 108 ? -49.624 11.922 20.370 1.00 80.75 108 GLU A N 1
ATOM 776 C CA . GLU A 1 108 ? -49.657 13.089 19.473 1.00 80.75 108 GLU A CA 1
ATOM 777 C C . GLU A 1 108 ? -50.683 12.925 18.343 1.00 80.75 108 GLU A C 1
ATOM 779 O O . GLU A 1 108 ? -51.349 13.885 17.958 1.00 80.75 108 GLU A O 1
ATOM 784 N N . LYS A 1 109 ? -50.849 11.702 17.825 1.00 82.44 109 LYS A N 1
ATOM 785 C CA . LYS A 1 109 ? -51.875 11.371 16.821 1.00 82.44 109 LYS A CA 1
ATOM 786 C C . LYS A 1 109 ? -53.289 11.480 17.391 1.00 82.44 109 LYS A C 1
ATOM 788 O O . LYS A 1 109 ? -54.208 11.835 16.657 1.00 82.44 109 LYS A O 1
ATOM 793 N N . GLU A 1 110 ? -53.473 11.178 18.672 1.00 80.25 110 GLU A N 1
ATOM 794 C CA . GLU A 1 110 ? -54.747 11.358 19.372 1.00 80.25 110 GLU A CA 1
ATOM 795 C C . GLU A 1 110 ? -55.028 12.837 19.665 1.00 80.25 110 GLU A C 1
ATOM 797 O O . GLU A 1 110 ? -56.132 13.307 19.390 1.00 80.25 110 GLU A O 1
ATOM 802 N N . ALA A 1 111 ? -54.021 13.601 20.102 1.00 78.38 111 ALA A N 1
ATOM 803 C CA . ALA A 1 111 ? -54.135 15.049 20.288 1.00 78.38 111 ALA A CA 1
ATOM 804 C C . ALA A 1 111 ? -54.439 15.795 18.973 1.00 78.38 111 ALA A C 1
ATOM 806 O O . ALA A 1 111 ? -55.237 16.731 18.968 1.00 78.38 111 ALA A O 1
ATOM 807 N N . PHE A 1 112 ? -53.871 15.346 17.848 1.00 81.06 112 PHE A N 1
ATOM 808 C CA . PHE A 1 112 ? -54.111 15.917 16.518 1.00 81.06 112 PHE A CA 1
ATOM 809 C C . PHE A 1 112 ? -55.580 15.827 16.087 1.00 81.06 112 PHE A C 1
ATOM 811 O O . PHE A 1 112 ? -56.112 16.774 15.511 1.00 81.06 112 PHE A O 1
ATOM 818 N N . LYS A 1 113 ? -56.268 14.724 16.416 1.00 82.88 113 LYS A N 1
ATOM 819 C CA . LYS A 1 113 ? -57.695 14.531 16.098 1.00 82.88 113 LYS A CA 1
ATOM 820 C C . LYS A 1 113 ? -58.606 15.535 16.808 1.00 82.88 113 LYS A C 1
ATOM 822 O O . LYS A 1 113 ? -59.693 15.805 16.312 1.00 82.88 113 LYS A O 1
ATOM 827 N N . ALA A 1 114 ? -58.168 16.085 17.942 1.00 82.62 114 ALA A N 1
ATOM 828 C CA . ALA A 1 114 ? -58.917 17.073 18.717 1.00 82.62 114 ALA A CA 1
ATOM 829 C C . ALA A 1 114 ? -58.691 18.528 18.251 1.00 82.62 114 ALA A C 1
ATOM 831 O O . ALA A 1 114 ? -59.300 19.445 18.801 1.00 82.62 114 ALA A O 1
ATOM 832 N N . TRP A 1 115 ? -57.805 18.769 17.276 1.00 82.94 115 TRP A N 1
ATOM 833 C CA . TRP A 1 115 ? -57.509 20.114 16.773 1.00 82.94 115 TRP A CA 1
ATOM 834 C C . TRP A 1 115 ? -58.528 20.612 15.736 1.00 82.94 115 TRP A C 1
ATOM 836 O O . TRP A 1 115 ? -59.147 19.802 15.047 1.00 82.94 115 TRP A O 1
ATOM 846 N N . PRO A 1 116 ? -58.684 21.943 15.573 1.00 86.56 116 PRO A N 1
ATOM 847 C CA . PRO A 1 116 ? -59.483 22.514 14.492 1.00 86.56 116 PRO A CA 1
ATOM 848 C C . PRO A 1 116 ? -58.984 22.061 13.113 1.00 86.56 116 PRO A C 1
ATOM 850 O O . PRO A 1 116 ? -57.777 21.965 12.884 1.00 86.56 116 PRO A O 1
ATOM 853 N N . ARG A 1 117 ? -59.910 21.845 12.173 1.00 78.12 117 ARG A N 1
ATOM 854 C CA . ARG A 1 117 ? -59.625 21.324 10.825 1.00 78.12 117 ARG A CA 1
ATOM 855 C C . ARG A 1 117 ? -58.546 22.114 10.073 1.00 78.12 117 ARG A C 1
ATOM 857 O O . ARG A 1 117 ? -57.629 21.531 9.511 1.00 78.12 117 ARG A O 1
ATOM 864 N N . GLU A 1 118 ? -58.593 23.440 10.137 1.00 82.75 118 GLU A N 1
ATOM 865 C CA . GLU A 1 118 ? -57.613 24.325 9.486 1.00 82.75 118 GLU A CA 1
ATOM 866 C C . GLU A 1 118 ? -56.176 24.129 10.031 1.00 82.75 118 GLU A C 1
ATOM 868 O O . GLU A 1 118 ? -55.185 24.166 9.291 1.00 82.75 118 GLU A O 1
ATOM 873 N N . ALA A 1 119 ? -56.043 23.826 11.328 1.00 81.50 119 ALA A N 1
ATOM 874 C CA . ALA A 1 119 ? -54.762 23.485 11.948 1.00 81.50 119 ALA A CA 1
ATOM 875 C C . ALA A 1 119 ? -54.275 22.083 11.531 1.00 81.50 119 ALA A C 1
ATOM 877 O O . ALA A 1 119 ? -53.075 21.880 11.343 1.00 81.50 119 ALA A O 1
ATOM 878 N N . GLN A 1 120 ? -55.189 21.128 11.330 1.00 83.50 120 GLN A N 1
ATOM 879 C CA . GLN A 1 120 ? -54.852 19.798 10.812 1.00 83.50 120 GLN A CA 1
ATOM 880 C C . GLN A 1 120 ? -54.343 19.867 9.364 1.00 83.50 120 GLN A C 1
ATOM 882 O O . GLN A 1 120 ? -53.305 19.283 9.057 1.00 83.50 120 GLN A O 1
ATOM 887 N N . GLU A 1 121 ? -55.011 20.623 8.487 1.00 83.94 121 GLU A N 1
ATOM 888 C CA . GLU A 1 121 ? -54.633 20.757 7.069 1.00 83.94 121 GLU A CA 1
ATOM 889 C C . GLU A 1 121 ? -53.277 21.451 6.898 1.00 83.94 121 GLU A C 1
ATOM 891 O O . GLU A 1 121 ? -52.419 20.979 6.146 1.00 83.94 121 GLU A O 1
ATOM 896 N N . SER A 1 122 ? -53.039 22.545 7.629 1.00 83.12 122 SER A N 1
ATOM 897 C CA . SER A 1 122 ? -51.763 23.272 7.573 1.00 83.12 122 SER A CA 1
ATOM 898 C C . SER A 1 122 ? -50.585 22.419 8.054 1.00 83.12 122 SER A C 1
ATOM 900 O O . SER A 1 122 ? -49.533 22.394 7.410 1.00 83.12 122 SER A O 1
ATOM 902 N N . ILE A 1 123 ? -50.760 21.655 9.135 1.00 85.19 123 ILE A N 1
ATOM 903 C CA . ILE A 1 123 ? -49.710 20.784 9.669 1.00 85.19 123 ILE A CA 1
ATOM 904 C C . ILE A 1 123 ? -49.500 19.559 8.783 1.00 85.19 123 ILE A C 1
ATOM 906 O O . ILE A 1 123 ? -48.348 19.218 8.505 1.00 85.19 123 ILE A O 1
ATOM 910 N N . ALA A 1 124 ? -50.560 18.930 8.273 1.00 84.12 124 ALA A N 1
ATOM 911 C CA . ALA A 1 124 ? -50.446 17.835 7.310 1.00 84.12 124 ALA A CA 1
ATOM 912 C C . ALA A 1 124 ? -49.710 18.283 6.034 1.00 84.12 124 ALA A C 1
ATOM 914 O O . ALA A 1 124 ? -48.825 17.582 5.539 1.00 84.12 124 ALA A O 1
ATOM 915 N N . ARG A 1 125 ? -49.978 19.500 5.543 1.00 85.00 125 ARG A N 1
ATOM 916 C CA . ARG A 1 125 ? -49.277 20.084 4.388 1.00 85.00 125 ARG A CA 1
ATOM 917 C C . ARG A 1 125 ? -47.800 20.357 4.671 1.00 85.00 125 ARG A C 1
ATOM 919 O O . ARG A 1 125 ? -46.944 19.999 3.871 1.00 85.00 125 ARG A O 1
ATOM 926 N N . VAL A 1 126 ? -47.471 20.968 5.809 1.00 87.38 126 VAL A N 1
ATOM 927 C CA . VAL A 1 126 ? -46.072 21.268 6.166 1.00 87.38 126 VAL A CA 1
ATOM 928 C C . VAL A 1 126 ? -45.276 19.988 6.421 1.00 87.38 126 VAL A C 1
ATOM 930 O O . VAL A 1 126 ? -44.129 19.878 5.992 1.00 87.38 126 VAL A O 1
ATOM 933 N N . THR A 1 127 ? -45.865 19.009 7.105 1.00 87.12 127 THR A N 1
ATOM 934 C CA . THR A 1 127 ? -45.195 17.737 7.412 1.00 87.12 127 THR A CA 1
ATOM 935 C C . THR A 1 127 ? -45.010 16.870 6.174 1.00 87.12 127 THR A C 1
ATOM 937 O O . THR A 1 127 ? -43.912 16.353 5.986 1.00 87.12 127 THR A O 1
ATOM 940 N N . SER A 1 128 ? -46.007 16.777 5.289 1.00 85.12 128 SER A N 1
ATOM 941 C CA . SER A 1 128 ? -45.864 16.066 4.009 1.00 85.12 128 SER A CA 1
ATOM 942 C C . SER A 1 128 ? -44.808 16.705 3.103 1.00 85.12 128 SER A C 1
ATOM 944 O O . SER A 1 128 ? -43.970 15.983 2.565 1.00 85.12 128 SER A O 1
ATOM 946 N N . SER A 1 129 ? -44.760 18.040 3.002 1.00 87.06 129 SER A N 1
ATOM 947 C CA . SER A 1 129 ? -43.700 18.745 2.263 1.00 87.06 129 SER A CA 1
ATOM 948 C C . SER A 1 129 ? -42.312 18.479 2.850 1.00 87.06 129 SER A C 1
ATOM 950 O O . SER A 1 129 ? -41.396 18.120 2.110 1.00 87.06 129 SER A O 1
ATOM 952 N N . ARG A 1 130 ? -42.157 18.567 4.180 1.00 89.69 130 ARG A N 1
ATOM 953 C CA . ARG A 1 130 ? -40.885 18.271 4.865 1.00 89.69 130 ARG A CA 1
ATOM 954 C C . ARG A 1 130 ? -40.452 16.820 4.689 1.00 89.69 130 ARG A C 1
ATOM 956 O O . ARG A 1 130 ? -39.277 16.558 4.462 1.00 89.69 130 ARG A O 1
ATOM 963 N N . GLU A 1 131 ? -41.378 15.870 4.782 1.00 89.44 131 GLU A N 1
ATOM 964 C CA . GLU A 1 131 ? -41.066 14.451 4.604 1.00 89.44 131 GLU A CA 1
ATOM 965 C C . GLU A 1 131 ? -40.713 14.134 3.143 1.00 89.44 131 GLU A C 1
ATOM 967 O O . GLU A 1 131 ? -39.792 13.360 2.886 1.00 89.44 131 GLU A O 1
ATOM 972 N N . ALA A 1 132 ? -41.365 14.788 2.177 1.00 90.25 132 ALA A N 1
ATOM 973 C CA . ALA A 1 132 ? -41.010 14.688 0.764 1.00 90.25 132 ALA A CA 1
ATOM 974 C C . ALA A 1 132 ? -39.632 15.299 0.458 1.00 90.25 132 ALA A C 1
ATOM 976 O O . ALA A 1 132 ? -38.889 14.748 -0.352 1.00 90.25 132 ALA A O 1
ATOM 977 N N . GLU A 1 133 ? -39.271 16.425 1.076 1.00 92.25 133 GLU A N 1
ATOM 978 C CA . GLU A 1 133 ? -37.930 17.021 0.971 1.00 92.25 133 GLU A CA 1
ATOM 979 C C . GLU A 1 133 ? -36.864 16.154 1.637 1.00 92.25 133 GLU A C 1
ATOM 981 O O . GLU A 1 133 ? -35.814 15.930 1.045 1.00 92.25 133 GLU A O 1
ATOM 986 N N . PHE A 1 134 ? -37.145 15.605 2.820 1.00 92.69 134 PHE A N 1
ATOM 987 C CA . PHE A 1 134 ? -36.228 14.708 3.521 1.00 92.69 134 PHE A CA 1
ATOM 988 C C . PHE A 1 134 ? -35.976 13.418 2.735 1.00 92.69 134 PHE A C 1
ATOM 990 O O . PHE A 1 1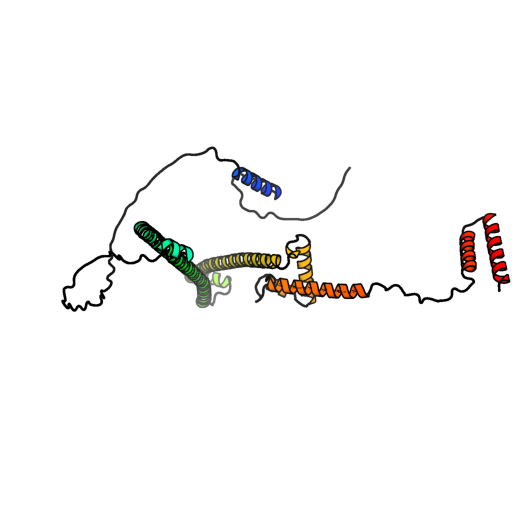34 ? -34.838 12.981 2.602 1.00 92.69 134 PHE A O 1
ATOM 997 N N . ARG A 1 135 ? -37.021 12.816 2.152 1.00 91.56 135 ARG A N 1
ATOM 998 C CA . ARG A 1 135 ? -36.856 11.646 1.276 1.00 91.56 135 ARG A CA 1
ATOM 999 C C . ARG A 1 135 ? -36.092 11.997 0.002 1.00 91.56 135 ARG A C 1
ATOM 1001 O O . ARG A 1 135 ? -35.250 11.213 -0.425 1.00 91.56 135 ARG A O 1
ATOM 1008 N N . ARG A 1 136 ? -36.352 13.166 -0.597 1.00 95.12 136 ARG A N 1
ATOM 1009 C CA . ARG A 1 136 ? -35.592 13.650 -1.760 1.00 95.12 136 ARG A CA 1
ATOM 1010 C C . ARG A 1 136 ? -34.117 13.838 -1.418 1.00 95.12 136 ARG A C 1
ATOM 1012 O O . ARG A 1 136 ? -33.284 13.258 -2.102 1.00 95.12 136 ARG A O 1
ATOM 1019 N N . SER A 1 137 ? -33.795 14.537 -0.333 1.00 94.62 137 SER A N 1
ATOM 1020 C CA . SER A 1 137 ? -32.407 14.753 0.085 1.00 94.62 137 SER A CA 1
ATOM 1021 C C . SER A 1 137 ? -31.710 13.446 0.469 1.00 94.62 137 SER A C 1
ATOM 1023 O O . SER A 1 137 ? -30.561 13.242 0.090 1.00 94.62 137 SER A O 1
ATOM 1025 N N . GLN A 1 138 ? -32.405 12.513 1.126 1.00 95.56 138 GLN A N 1
ATOM 1026 C CA . GLN A 1 138 ? -31.874 11.181 1.420 1.00 95.56 138 GLN A CA 1
ATOM 1027 C C . GLN A 1 138 ? -31.564 10.394 0.138 1.00 95.56 138 GLN A C 1
ATOM 1029 O O . GLN A 1 138 ? -30.496 9.793 0.029 1.00 95.56 138 GLN A O 1
ATOM 1034 N N . ASN A 1 139 ? -32.461 10.428 -0.850 1.00 95.62 139 ASN A N 1
ATOM 1035 C CA . ASN A 1 139 ? -32.244 9.781 -2.144 1.00 95.62 139 ASN A CA 1
ATOM 1036 C C . ASN A 1 139 ? -31.111 10.454 -2.935 1.00 95.62 139 ASN A C 1
ATOM 1038 O O . ASN A 1 139 ? -30.302 9.768 -3.558 1.00 95.62 139 ASN A O 1
ATOM 1042 N N . GLU A 1 140 ? -31.003 11.781 -2.891 1.00 96.00 140 GLU A N 1
ATOM 1043 C CA . GLU A 1 140 ? -29.893 12.521 -3.498 1.00 96.00 140 GLU A CA 1
ATOM 1044 C C . GLU A 1 140 ? -28.548 12.184 -2.849 1.00 96.00 140 GLU A C 1
ATOM 1046 O O . GLU A 1 140 ? -27.560 11.999 -3.552 1.00 96.00 140 GLU A O 1
ATOM 1051 N N . VAL A 1 141 ? -28.486 12.076 -1.520 1.00 96.19 141 VAL A N 1
ATOM 1052 C CA . VAL A 1 141 ? -27.263 11.656 -0.820 1.00 96.19 141 VAL A CA 1
ATOM 1053 C C . VAL A 1 141 ? -26.910 10.221 -1.201 1.00 96.19 141 VAL A C 1
ATOM 1055 O O . VAL A 1 141 ? -25.787 9.972 -1.628 1.00 96.19 141 VAL A O 1
ATOM 1058 N N . ALA A 1 142 ? -27.872 9.297 -1.162 1.00 95.44 142 ALA A N 1
ATOM 1059 C CA . ALA A 1 142 ? -27.634 7.899 -1.515 1.00 95.44 142 ALA A CA 1
ATOM 1060 C C . ALA A 1 142 ? -27.179 7.721 -2.977 1.00 95.44 142 ALA A C 1
ATOM 1062 O O . ALA A 1 142 ? -26.316 6.894 -3.267 1.00 95.44 142 ALA A O 1
ATOM 1063 N N . THR A 1 143 ? -27.743 8.485 -3.917 1.00 96.00 143 THR A N 1
ATOM 1064 C CA . THR A 1 143 ? -27.319 8.459 -5.329 1.00 96.00 143 THR A CA 1
ATOM 1065 C C . THR A 1 143 ? -25.933 9.072 -5.517 1.00 96.00 143 THR A C 1
ATOM 1067 O O . THR A 1 143 ? -25.125 8.505 -6.250 1.00 96.00 143 THR A O 1
ATOM 1070 N N . LYS A 1 144 ? -25.615 10.169 -4.818 1.00 96.12 144 LYS A N 1
ATOM 1071 C CA . LYS A 1 144 ? -24.270 10.766 -4.819 1.00 96.12 144 LYS A CA 1
ATOM 1072 C C . LYS A 1 144 ? -23.226 9.812 -4.240 1.00 96.12 144 LYS A C 1
ATOM 1074 O O . LYS A 1 144 ? -22.169 9.662 -4.840 1.00 96.12 144 LYS A O 1
ATOM 1079 N N . GLU A 1 145 ? -23.517 9.139 -3.131 1.00 95.94 145 GLU A N 1
ATOM 1080 C CA . GLU A 1 145 ? -22.616 8.148 -2.527 1.00 95.94 145 GLU A CA 1
ATOM 1081 C C . GLU A 1 145 ? -22.346 6.976 -3.469 1.00 95.94 145 GLU A C 1
ATOM 1083 O O . GLU A 1 145 ? -21.189 6.610 -3.667 1.00 95.94 145 GLU A O 1
ATOM 1088 N N . LYS A 1 146 ? -23.386 6.436 -4.116 1.00 97.12 146 LYS A N 1
ATOM 1089 C CA . LYS A 1 146 ? -23.224 5.386 -5.134 1.00 97.12 146 LYS A CA 1
ATOM 1090 C C . LYS A 1 146 ? -22.374 5.863 -6.308 1.00 97.12 146 LYS A C 1
ATOM 1092 O O . LYS A 1 146 ? -21.413 5.193 -6.665 1.00 97.12 146 LYS A O 1
ATOM 1097 N N . ALA A 1 147 ? -22.661 7.048 -6.846 1.00 96.62 147 ALA A N 1
ATOM 1098 C CA . ALA A 1 147 ? -21.891 7.615 -7.949 1.00 96.62 147 ALA A CA 1
ATOM 1099 C C . ALA A 1 147 ? -20.421 7.875 -7.567 1.00 96.62 147 ALA A C 1
ATOM 1101 O O . ALA A 1 147 ? -19.526 7.699 -8.392 1.00 96.62 147 ALA A O 1
ATOM 1102 N N . LEU A 1 148 ? -20.144 8.285 -6.324 1.00 97.25 148 LEU A N 1
ATOM 1103 C CA . LEU A 1 148 ? -18.777 8.439 -5.819 1.00 97.25 148 LEU A CA 1
ATOM 1104 C C . LEU A 1 148 ? -18.079 7.085 -5.657 1.00 97.25 148 LEU A C 1
ATOM 1106 O O . LEU A 1 148 ? -16.933 6.954 -6.081 1.00 97.25 148 LEU A O 1
ATOM 1110 N N . ALA A 1 149 ? -18.760 6.081 -5.102 1.00 96.31 149 ALA A N 1
ATOM 1111 C CA . ALA A 1 149 ? -18.222 4.731 -4.956 1.00 96.31 149 ALA A CA 1
ATOM 1112 C C . ALA A 1 149 ? -17.880 4.105 -6.317 1.00 96.31 149 ALA A C 1
ATOM 1114 O O . ALA A 1 149 ? -16.784 3.578 -6.495 1.00 96.31 149 ALA A O 1
ATOM 1115 N N . GLU A 1 150 ? -18.768 4.237 -7.303 1.00 96.94 150 GLU A N 1
ATOM 1116 C CA . GLU A 1 150 ? -18.537 3.770 -8.674 1.00 96.94 150 GLU A CA 1
ATOM 1117 C C . GLU A 1 150 ? -17.350 4.487 -9.329 1.00 96.94 150 GLU A C 1
ATOM 1119 O O . GLU A 1 150 ? -16.512 3.845 -9.962 1.00 96.94 150 GLU A O 1
ATOM 1124 N N . ARG A 1 151 ? -17.221 5.808 -9.139 1.00 96.50 151 ARG A N 1
ATOM 1125 C CA . ARG A 1 151 ? -16.070 6.576 -9.644 1.00 96.50 151 ARG A CA 1
ATOM 1126 C C . ARG A 1 151 ? -14.755 6.146 -9.003 1.00 96.50 151 ARG A C 1
ATOM 1128 O O . ARG A 1 151 ? -13.760 6.037 -9.714 1.00 96.50 151 ARG A O 1
ATOM 1135 N N . LEU A 1 152 ? -14.742 5.904 -7.692 1.00 96.31 152 LEU A N 1
ATOM 1136 C CA . LEU A 1 152 ? -13.556 5.409 -6.990 1.00 96.31 152 LEU A CA 1
ATOM 1137 C C . LEU A 1 152 ? -13.162 4.023 -7.501 1.00 96.31 152 LEU A C 1
ATOM 1139 O O . LEU A 1 152 ? -12.006 3.813 -7.852 1.00 96.31 152 LEU A O 1
ATOM 1143 N N . GLN A 1 153 ? -14.129 3.116 -7.643 1.00 96.19 153 GLN A N 1
ATOM 1144 C CA . GLN A 1 153 ? -13.880 1.781 -8.177 1.00 96.19 153 GLN A CA 1
ATOM 1145 C C . GLN A 1 153 ? -13.362 1.828 -9.624 1.00 96.19 153 GLN A C 1
ATOM 1147 O O . GLN A 1 153 ? -12.415 1.120 -9.962 1.00 96.19 153 GLN A O 1
ATOM 1152 N N . ALA A 1 154 ? -13.938 2.679 -10.477 1.00 96.50 154 ALA A N 1
ATOM 1153 C CA . ALA A 1 154 ? -13.468 2.862 -11.848 1.00 96.50 154 ALA A CA 1
ATOM 1154 C C . ALA A 1 154 ? -12.042 3.439 -11.895 1.00 96.50 154 ALA A C 1
ATOM 1156 O O . ALA A 1 154 ? -11.226 2.992 -12.699 1.00 96.50 154 ALA A O 1
ATOM 1157 N N . ALA A 1 155 ? -11.716 4.390 -11.014 1.00 96.06 155 ALA A N 1
ATOM 1158 C CA . ALA A 1 155 ? -10.370 4.944 -10.899 1.00 96.06 155 ALA A CA 1
ATOM 1159 C C . ALA A 1 155 ? -9.352 3.895 -10.416 1.00 96.06 155 ALA A C 1
ATOM 1161 O O . ALA A 1 155 ? -8.256 3.806 -10.969 1.00 96.06 155 ALA A O 1
ATOM 1162 N N . GLU A 1 156 ? -9.715 3.060 -9.437 1.00 93.31 156 GLU A N 1
ATOM 1163 C CA . GLU A 1 156 ? -8.878 1.949 -8.969 1.00 93.31 156 GLU A CA 1
ATOM 1164 C C . GLU A 1 156 ? -8.637 0.914 -10.073 1.00 93.31 156 GLU A C 1
ATOM 1166 O O . GLU A 1 156 ? -7.502 0.482 -10.274 1.00 93.31 156 GLU A O 1
ATOM 1171 N N . GLN A 1 157 ? -9.674 0.556 -10.835 1.00 95.88 157 GLN A N 1
ATOM 1172 C CA . GLN A 1 157 ? -9.545 -0.350 -11.978 1.00 95.88 157 GLN A CA 1
ATOM 1173 C C . GLN A 1 157 ? -8.664 0.243 -13.080 1.00 95.88 157 GLN A C 1
ATOM 1175 O O . GLN A 1 157 ? -7.790 -0.451 -13.596 1.00 95.88 157 GLN A O 1
ATOM 1180 N N . ALA A 1 158 ? -8.848 1.522 -13.418 1.00 95.38 158 ALA A N 1
ATOM 1181 C CA . ALA A 1 158 ? -8.024 2.208 -14.411 1.00 95.38 158 ALA A CA 1
ATOM 1182 C C . ALA A 1 158 ? -6.549 2.241 -13.990 1.00 95.38 158 ALA A C 1
ATOM 1184 O O . ALA A 1 158 ? -5.664 1.992 -14.807 1.00 95.38 158 ALA A O 1
ATOM 1185 N N . LYS A 1 159 ? -6.282 2.477 -12.701 1.00 93.31 159 LYS A N 1
ATOM 1186 C CA . LYS A 1 159 ? -4.931 2.416 -12.148 1.00 93.31 159 LYS A CA 1
ATOM 1187 C C . LYS A 1 159 ? -4.341 1.009 -12.256 1.00 93.31 159 LYS A C 1
ATOM 1189 O O . LYS A 1 159 ? -3.255 0.865 -12.802 1.00 93.31 159 LYS A O 1
ATOM 1194 N N . GLN A 1 160 ? -5.056 -0.028 -11.819 1.00 92.88 160 GLN A N 1
ATOM 1195 C CA . GLN A 1 160 ? -4.580 -1.416 -11.920 1.00 92.88 160 GLN A CA 1
ATOM 1196 C C . GLN A 1 160 ? -4.289 -1.825 -13.370 1.00 92.88 160 GLN A C 1
ATOM 1198 O O . GLN A 1 160 ? -3.286 -2.482 -13.642 1.00 92.88 160 GLN A O 1
ATOM 1203 N N . GLN A 1 161 ? -5.139 -1.411 -14.313 1.00 95.44 161 GLN A N 1
ATOM 1204 C CA . GLN A 1 161 ? -4.931 -1.661 -15.739 1.00 95.44 161 GLN A CA 1
ATOM 1205 C C . GLN A 1 161 ? -3.707 -0.923 -16.278 1.00 95.44 161 GLN A C 1
ATOM 1207 O O . GLN A 1 161 ? -2.926 -1.516 -17.018 1.00 95.44 161 GLN A O 1
ATOM 1212 N N . TYR A 1 162 ? -3.508 0.339 -15.892 1.00 94.31 162 TYR A N 1
ATOM 1213 C CA . TYR A 1 162 ? -2.314 1.093 -16.264 1.00 94.31 162 TYR A CA 1
ATOM 1214 C C . TYR A 1 162 ? -1.047 0.405 -15.745 1.00 94.31 162 TYR A C 1
ATOM 1216 O O . TYR A 1 162 ? -0.137 0.128 -16.523 1.00 94.31 162 TYR A O 1
ATOM 1224 N N . GLU A 1 163 ? -1.016 0.049 -14.461 1.00 93.19 163 GLU A N 1
ATOM 1225 C CA . GLU A 1 163 ? 0.128 -0.617 -13.834 1.00 93.19 163 GLU A CA 1
ATOM 1226 C C . GLU A 1 163 ? 0.448 -1.965 -14.495 1.00 93.19 163 GLU A C 1
ATOM 1228 O O . GLU A 1 163 ? 1.613 -2.240 -14.793 1.00 93.19 163 GLU A O 1
ATOM 1233 N N . ALA A 1 164 ? -0.575 -2.775 -14.786 1.00 94.56 164 ALA A N 1
ATOM 1234 C CA . ALA A 1 164 ? -0.420 -4.027 -15.523 1.00 94.56 164 ALA A CA 1
ATOM 1235 C C . ALA A 1 164 ? 0.099 -3.780 -16.945 1.00 94.56 164 ALA A C 1
ATOM 1237 O O . ALA A 1 164 ? 1.059 -4.419 -17.373 1.00 94.56 164 ALA A O 1
ATOM 1238 N N . SER A 1 165 ? -0.466 -2.791 -17.645 1.00 95.25 165 SER A N 1
ATOM 1239 C CA . SER A 1 165 ? -0.061 -2.471 -19.010 1.00 95.25 165 SER A CA 1
ATOM 1240 C C . SER A 1 165 ? 1.407 -2.059 -19.081 1.00 95.25 165 SER A C 1
ATOM 1242 O O . SER A 1 165 ? 2.110 -2.525 -19.969 1.00 95.25 165 SER A O 1
ATOM 1244 N N . VAL A 1 166 ? 1.919 -1.263 -18.137 1.00 94.88 166 VAL A N 1
ATOM 1245 C CA . VAL A 1 166 ? 3.332 -0.852 -18.129 1.00 94.88 166 VAL A CA 1
ATOM 1246 C C . VAL A 1 166 ? 4.258 -2.068 -18.002 1.00 94.88 166 VAL A C 1
ATOM 1248 O O . VAL A 1 166 ? 5.259 -2.153 -18.714 1.00 94.88 166 VAL A O 1
ATOM 1251 N N . GLN A 1 167 ? 3.914 -3.039 -17.149 1.00 93.94 167 GLN A N 1
ATOM 1252 C CA . GLN A 1 167 ? 4.689 -4.280 -17.026 1.00 93.94 167 GLN A CA 1
ATOM 1253 C C . GLN A 1 167 ? 4.598 -5.140 -18.295 1.00 93.94 167 GLN A C 1
ATOM 1255 O O . GLN A 1 167 ? 5.612 -5.678 -18.741 1.00 93.94 167 GLN A O 1
ATOM 1260 N N . ASP A 1 168 ? 3.417 -5.231 -18.908 1.00 95.25 168 ASP A N 1
ATOM 1261 C CA . ASP A 1 168 ? 3.213 -5.985 -20.147 1.00 95.25 168 ASP A CA 1
ATOM 1262 C C . ASP A 1 168 ? 3.991 -5.379 -21.326 1.00 95.25 168 ASP A C 1
ATOM 1264 O O . ASP A 1 168 ? 4.621 -6.117 -22.088 1.00 95.25 168 ASP A O 1
ATOM 1268 N N . HIS A 1 169 ? 4.014 -4.045 -21.454 1.00 93.94 169 HIS A N 1
ATOM 1269 C CA . HIS A 1 169 ? 4.799 -3.337 -22.474 1.00 93.94 169 HIS A CA 1
ATOM 1270 C C . HIS A 1 169 ? 6.298 -3.560 -22.269 1.00 93.94 169 HIS A C 1
ATOM 1272 O O . HIS A 1 169 ? 7.014 -3.836 -23.231 1.00 93.94 169 HIS A O 1
ATOM 1278 N N . LEU A 1 170 ? 6.776 -3.523 -21.022 1.00 94.19 170 LEU A N 1
ATOM 1279 C CA . LEU A 1 170 ? 8.174 -3.817 -20.708 1.00 94.19 170 LEU A CA 1
ATOM 1280 C C . LEU A 1 170 ? 8.554 -5.245 -21.126 1.00 94.19 170 LEU A C 1
ATOM 1282 O O . LEU A 1 170 ? 9.555 -5.447 -21.811 1.00 94.19 170 LEU A O 1
ATOM 1286 N N . GLN A 1 171 ? 7.728 -6.238 -20.787 1.00 95.06 171 GLN A N 1
ATOM 1287 C CA . GLN A 1 171 ? 7.961 -7.629 -21.188 1.00 95.06 171 GLN A CA 1
ATOM 1288 C C . GLN A 1 171 ? 7.823 -7.849 -22.702 1.00 95.06 171 GLN A C 1
ATOM 1290 O O . GLN A 1 171 ? 8.437 -8.764 -23.257 1.00 95.06 171 GLN A O 1
ATOM 1295 N N . ALA A 1 172 ? 6.983 -7.073 -23.391 1.00 95.44 172 ALA A N 1
ATOM 1296 C CA . ALA A 1 172 ? 6.886 -7.097 -24.848 1.00 95.44 172 ALA A CA 1
ATOM 1297 C C . ALA A 1 172 ? 8.181 -6.580 -25.491 1.00 95.44 172 ALA A C 1
ATOM 1299 O O . ALA A 1 172 ? 8.791 -7.321 -26.262 1.00 95.44 172 ALA A O 1
ATOM 1300 N N . LEU A 1 173 ? 8.663 -5.405 -25.076 1.00 93.94 173 LEU A N 1
ATOM 1301 C CA . LEU A 1 173 ? 9.916 -4.818 -25.563 1.00 93.94 173 LEU A CA 1
ATOM 1302 C C . LEU A 1 173 ? 11.123 -5.725 -25.290 1.00 93.94 173 LEU A C 1
ATOM 1304 O O . LEU A 1 173 ? 11.955 -5.943 -26.164 1.00 93.94 173 LEU A O 1
ATOM 1308 N N . GLU A 1 174 ? 11.219 -6.33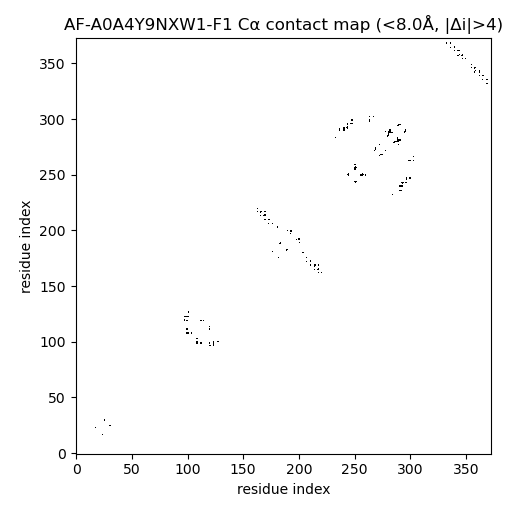8 -24.108 1.00 92.81 174 GLU A N 1
ATOM 1309 C CA . GLU A 1 174 ? 12.306 -7.286 -23.819 1.00 92.81 174 GLU A CA 1
ATOM 1310 C C . GLU A 1 174 ? 12.282 -8.523 -24.734 1.00 92.81 174 GLU A C 1
ATOM 1312 O O . GLU A 1 174 ? 13.334 -9.064 -25.096 1.00 92.81 174 GLU A O 1
ATOM 1317 N N . ARG A 1 175 ? 11.092 -9.001 -25.121 1.00 94.25 175 ARG A N 1
ATOM 1318 C CA . ARG A 1 175 ? 10.948 -10.126 -26.059 1.00 94.25 175 ARG A CA 1
ATOM 1319 C C . ARG A 1 175 ? 11.297 -9.719 -27.485 1.00 94.25 175 ARG A C 1
ATOM 1321 O O . ARG A 1 175 ? 11.947 -10.500 -28.182 1.00 94.25 175 ARG A O 1
ATOM 1328 N N . GLU A 1 176 ? 10.889 -8.527 -27.905 1.00 93.44 176 GLU A N 1
ATOM 1329 C CA . GLU A 1 176 ? 11.217 -7.959 -29.215 1.00 93.44 176 GLU A CA 1
ATOM 1330 C C . GLU A 1 176 ? 12.725 -7.752 -29.357 1.00 93.44 176 GLU A C 1
ATOM 1332 O O . GLU A 1 176 ? 13.317 -8.269 -30.304 1.00 93.44 176 GLU A O 1
ATOM 1337 N N . GLN A 1 177 ? 13.381 -7.186 -28.341 1.00 91.50 177 GLN A N 1
ATOM 1338 C CA . GLN A 1 177 ? 14.838 -7.047 -28.291 1.00 91.50 177 GLN A CA 1
ATOM 1339 C C . GLN A 1 177 ? 15.564 -8.375 -28.532 1.00 91.50 177 GLN A C 1
ATOM 1341 O O . GLN A 1 177 ? 16.471 -8.466 -29.361 1.00 91.50 177 GLN A O 1
ATOM 1346 N N . ARG A 1 178 ? 15.157 -9.430 -27.813 1.00 90.44 178 ARG A N 1
ATOM 1347 C CA . ARG A 1 178 ? 15.763 -10.767 -27.929 1.00 90.44 178 ARG A CA 1
ATOM 1348 C C . ARG A 1 178 ? 15.508 -11.410 -29.291 1.00 90.44 178 ARG A C 1
ATOM 1350 O O . ARG A 1 178 ? 16.275 -12.282 -29.696 1.00 90.44 178 ARG A O 1
ATOM 1357 N N . ARG A 1 179 ? 14.431 -11.018 -29.974 1.00 93.31 179 ARG A N 1
ATOM 1358 C CA . ARG A 1 179 ? 14.056 -11.524 -31.296 1.00 93.31 179 ARG A CA 1
ATOM 1359 C C . ARG A 1 179 ? 14.791 -10.798 -32.422 1.00 93.31 179 ARG A C 1
ATOM 1361 O O . ARG A 1 179 ? 15.212 -11.457 -33.368 1.00 93.31 179 ARG A O 1
ATOM 1368 N N . GLU A 1 180 ? 14.927 -9.478 -32.339 1.00 89.69 180 GLU A N 1
ATOM 1369 C CA . GLU A 1 180 ? 15.539 -8.645 -33.385 1.00 89.69 180 GLU A CA 1
ATOM 1370 C C . GLU A 1 180 ? 17.074 -8.606 -33.306 1.00 89.69 180 GLU A C 1
ATOM 1372 O O . GLU A 1 180 ? 17.758 -8.502 -34.331 1.00 89.69 180 GLU A O 1
ATOM 1377 N N . PHE A 1 181 ? 17.628 -8.761 -32.099 1.00 92.56 181 PHE A N 1
ATOM 1378 C CA . PHE A 1 181 ? 19.069 -8.676 -31.838 1.00 92.56 181 PHE A CA 1
ATOM 1379 C C . PHE A 1 181 ? 19.623 -9.897 -31.072 1.00 92.56 181 PHE A C 1
ATOM 1381 O O . PHE A 1 181 ? 20.292 -9.730 -30.051 1.00 92.56 181 PHE A O 1
ATOM 1388 N N . PRO A 1 182 ? 19.378 -11.146 -31.523 1.00 93.38 182 PRO A N 1
ATOM 1389 C CA . PRO A 1 182 ? 19.823 -12.353 -30.810 1.00 93.38 182 PRO A CA 1
ATOM 1390 C C . PRO A 1 182 ? 21.350 -12.553 -30.820 1.00 93.38 182 PRO A C 1
ATOM 1392 O O . PRO A 1 182 ? 21.903 -13.272 -29.983 1.00 93.38 182 PRO A O 1
ATOM 1395 N N . ASP A 1 183 ? 22.028 -11.958 -31.799 1.00 91.25 183 ASP A N 1
ATOM 1396 C CA . ASP A 1 183 ? 23.477 -11.957 -31.993 1.00 91.25 183 ASP A CA 1
ATOM 1397 C C . ASP A 1 183 ? 24.203 -10.979 -31.062 1.00 91.25 183 ASP A C 1
ATOM 1399 O O . ASP A 1 183 ? 25.385 -11.167 -30.786 1.00 91.25 183 ASP A O 1
ATOM 1403 N N . ILE A 1 184 ? 23.496 -9.984 -30.527 1.00 89.44 184 ILE A N 1
ATOM 1404 C CA . ILE A 1 184 ? 24.075 -8.959 -29.663 1.00 89.44 184 ILE A CA 1
ATOM 1405 C C . ILE A 1 184 ? 24.017 -9.421 -28.213 1.00 89.44 184 ILE A C 1
ATOM 1407 O O . ILE A 1 184 ? 22.966 -9.396 -27.573 1.00 89.44 184 ILE A O 1
ATOM 1411 N N . LYS A 1 185 ? 25.167 -9.830 -27.674 1.00 89.62 185 LYS A N 1
ATOM 1412 C CA . LYS A 1 185 ? 25.290 -10.261 -26.271 1.00 89.62 185 LYS A CA 1
ATOM 1413 C C . LYS A 1 185 ? 26.209 -9.360 -25.471 1.00 89.62 185 LYS A C 1
ATOM 1415 O O . LYS A 1 185 ? 26.039 -9.212 -24.264 1.00 89.62 185 LYS A O 1
ATOM 1420 N N . THR A 1 186 ? 27.203 -8.795 -26.140 1.00 93.56 186 THR A N 1
ATOM 1421 C CA . THR A 1 186 ? 28.253 -7.999 -25.523 1.00 93.56 186 THR A CA 1
ATOM 1422 C C . THR A 1 186 ? 28.316 -6.611 -26.135 1.00 93.56 186 THR A C 1
ATOM 1424 O O . THR A 1 186 ? 27.803 -6.349 -27.223 1.00 93.56 186 THR A O 1
ATOM 1427 N N . TRP A 1 187 ? 28.997 -5.707 -25.435 1.00 89.62 187 TRP A N 1
ATOM 1428 C CA . TRP A 1 187 ? 29.214 -4.359 -25.942 1.00 89.62 187 TRP A CA 1
ATOM 1429 C C . TRP A 1 187 ? 30.111 -4.316 -27.182 1.00 89.62 187 TRP A C 1
ATOM 1431 O O . TRP A 1 187 ? 30.016 -3.391 -27.985 1.00 89.62 187 TRP A O 1
ATOM 1441 N N . ASP A 1 188 ? 30.957 -5.326 -27.372 1.00 94.75 188 ASP A N 1
ATOM 1442 C CA . ASP A 1 188 ? 31.804 -5.414 -28.557 1.00 94.75 188 ASP A CA 1
ATOM 1443 C C . ASP A 1 188 ? 31.003 -5.824 -29.801 1.00 94.75 188 ASP A C 1
ATOM 1445 O O . ASP A 1 188 ? 31.269 -5.294 -30.880 1.00 94.75 188 ASP A O 1
ATOM 1449 N N . ASP A 1 189 ? 29.952 -6.640 -29.649 1.00 92.94 189 ASP A N 1
ATOM 1450 C CA . ASP A 1 189 ? 29.014 -6.958 -30.740 1.00 92.94 189 ASP A CA 1
ATOM 1451 C C . ASP A 1 189 ? 28.272 -5.698 -31.212 1.00 92.94 189 ASP A C 1
ATOM 1453 O O . ASP A 1 189 ? 28.088 -5.482 -32.410 1.00 92.94 189 ASP A O 1
ATOM 1457 N N . VAL A 1 190 ? 27.911 -4.810 -30.277 1.00 92.19 190 VAL A N 1
ATOM 1458 C CA . VAL A 1 190 ? 27.276 -3.522 -30.595 1.00 92.19 190 VAL A CA 1
ATOM 1459 C C . VAL A 1 190 ? 28.224 -2.612 -31.377 1.00 92.19 190 VAL A C 1
ATOM 1461 O O . VAL A 1 190 ? 27.817 -2.016 -32.373 1.00 92.19 190 VAL A O 1
ATOM 1464 N N . LYS A 1 191 ? 29.501 -2.526 -30.980 1.00 93.62 191 LYS A N 1
ATOM 1465 C CA . LYS A 1 191 ? 30.511 -1.747 -31.723 1.00 93.62 191 LYS A CA 1
ATOM 1466 C C . LYS A 1 191 ? 30.761 -2.327 -33.114 1.00 93.62 191 LYS A C 1
ATOM 1468 O O . LYS A 1 191 ? 30.899 -1.575 -34.077 1.00 93.62 191 LYS A O 1
ATOM 1473 N N . ALA A 1 192 ? 30.812 -3.655 -33.230 1.00 94.31 192 ALA A N 1
ATOM 1474 C CA . ALA A 1 192 ? 30.954 -4.331 -34.514 1.00 94.31 192 ALA A CA 1
ATOM 1475 C C . ALA A 1 192 ? 29.745 -4.057 -35.420 1.00 94.31 192 ALA A C 1
ATOM 1477 O O . ALA A 1 192 ? 29.925 -3.756 -36.601 1.00 94.31 192 ALA A O 1
ATOM 1478 N N . MET A 1 193 ? 28.528 -4.074 -34.868 1.00 94.62 193 MET A N 1
ATOM 1479 C CA . MET A 1 193 ? 27.314 -3.672 -35.579 1.00 94.62 193 MET A CA 1
ATOM 1480 C C . MET A 1 193 ? 27.377 -2.203 -36.002 1.00 94.62 193 MET A C 1
ATOM 1482 O O . MET A 1 193 ? 27.102 -1.907 -37.151 1.00 94.62 193 MET A O 1
ATOM 1486 N N . GLN A 1 194 ? 27.813 -1.285 -35.140 1.00 95.06 194 GLN A N 1
ATOM 1487 C CA . GLN A 1 194 ? 27.951 0.128 -35.505 1.00 95.06 194 GLN A CA 1
ATOM 1488 C C . GLN A 1 194 ? 28.905 0.341 -36.694 1.00 95.06 194 GLN A C 1
ATOM 1490 O O . GLN A 1 194 ? 28.663 1.207 -37.534 1.00 95.06 194 GLN A O 1
ATOM 1495 N N . ALA A 1 195 ? 29.986 -0.441 -36.769 1.00 94.50 195 ALA A N 1
ATOM 1496 C CA . ALA A 1 195 ? 30.967 -0.351 -37.847 1.00 94.50 195 ALA A CA 1
ATOM 1497 C C . ALA A 1 195 ? 30.519 -1.048 -39.146 1.00 94.50 195 ALA A C 1
ATOM 1499 O O . ALA A 1 195 ? 30.885 -0.599 -40.230 1.00 94.50 195 ALA A O 1
ATOM 1500 N N . SER A 1 196 ? 29.763 -2.147 -39.043 1.00 94.81 196 SER A N 1
ATOM 1501 C CA . SER A 1 196 ? 29.349 -2.973 -40.191 1.00 94.81 196 SER A CA 1
ATOM 1502 C C . SER A 1 196 ? 27.962 -2.625 -40.738 1.00 94.81 196 SER A C 1
ATOM 1504 O O . SER A 1 196 ? 27.765 -2.666 -41.950 1.00 94.81 196 SER A O 1
ATOM 1506 N N . ASP A 1 197 ? 27.026 -2.244 -39.868 1.00 94.88 197 ASP A N 1
ATOM 1507 C CA . ASP A 1 197 ? 25.648 -1.869 -40.183 1.00 94.88 197 ASP A CA 1
ATOM 1508 C C . ASP A 1 197 ? 25.158 -0.700 -39.292 1.00 94.88 197 ASP A C 1
ATOM 1510 O O . ASP A 1 197 ? 24.506 -0.892 -38.254 1.00 94.88 197 ASP A O 1
ATOM 1514 N N . PRO A 1 198 ? 25.444 0.551 -39.704 1.00 93.56 198 PRO A N 1
ATOM 1515 C CA . PRO A 1 198 ? 25.027 1.736 -38.961 1.00 93.56 198 PRO A CA 1
ATOM 1516 C C . PRO A 1 198 ? 23.505 1.896 -38.824 1.00 93.56 198 PRO A C 1
ATOM 1518 O O . PRO A 1 198 ? 23.052 2.489 -37.846 1.00 93.56 198 PRO A O 1
ATOM 1521 N N . LEU A 1 199 ? 22.707 1.399 -39.779 1.00 95.19 199 LEU A N 1
ATOM 1522 C CA . LEU A 1 199 ? 21.244 1.511 -39.721 1.00 95.19 199 LEU A CA 1
ATOM 1523 C C . LEU A 1 199 ? 20.667 0.553 -38.679 1.00 95.19 199 LEU A C 1
ATOM 1525 O O . LEU A 1 199 ? 19.811 0.947 -37.886 1.00 95.19 199 LEU A O 1
ATOM 1529 N N . ARG A 1 200 ? 21.182 -0.678 -38.618 1.00 93.62 200 ARG A N 1
ATOM 1530 C CA . ARG A 1 200 ? 20.795 -1.642 -37.584 1.00 93.62 200 ARG A CA 1
ATOM 1531 C C . ARG A 1 200 ? 21.202 -1.176 -36.187 1.00 93.62 200 ARG A C 1
ATOM 1533 O O . ARG A 1 200 ? 20.431 -1.347 -35.245 1.00 93.62 200 ARG A O 1
ATOM 1540 N N . TYR A 1 201 ? 22.351 -0.507 -36.060 1.00 94.38 201 TYR A N 1
ATOM 1541 C CA . TYR A 1 201 ? 22.736 0.149 -34.808 1.00 94.38 201 TYR A CA 1
ATOM 1542 C C . TYR A 1 201 ? 21.756 1.249 -34.385 1.00 94.38 201 TYR A C 1
ATOM 1544 O O . TYR A 1 201 ? 21.403 1.317 -33.211 1.00 94.38 201 TYR A O 1
ATOM 1552 N N . GLN A 1 202 ? 21.278 2.082 -35.314 1.00 95.25 202 GLN A N 1
ATOM 1553 C CA . GLN A 1 202 ? 20.272 3.100 -34.987 1.00 95.25 202 GLN A CA 1
ATOM 1554 C C . GLN A 1 202 ? 18.965 2.473 -34.492 1.00 95.25 202 GLN A C 1
ATOM 1556 O O . GLN A 1 202 ? 18.410 2.947 -33.505 1.00 95.25 202 GLN A O 1
ATOM 1561 N N . ALA A 1 203 ? 18.498 1.394 -35.128 1.00 93.62 203 ALA A N 1
ATOM 1562 C CA . ALA A 1 203 ? 17.313 0.668 -34.670 1.00 93.62 203 ALA A CA 1
ATOM 1563 C C . ALA A 1 203 ? 17.505 0.105 -33.251 1.00 93.62 203 ALA A C 1
ATOM 1565 O O . ALA A 1 203 ? 16.647 0.281 -32.388 1.00 93.62 203 ALA A O 1
ATOM 1566 N N . TRP A 1 204 ? 18.667 -0.499 -32.983 1.00 93.62 204 TRP A N 1
ATOM 1567 C CA . TRP A 1 204 ? 19.017 -0.999 -31.654 1.00 93.62 204 TRP A CA 1
ATOM 1568 C C . TRP A 1 204 ? 19.071 0.122 -30.601 1.00 93.62 204 TRP A C 1
ATOM 1570 O O . TRP A 1 204 ? 18.519 -0.033 -29.515 1.00 93.62 204 TRP A O 1
ATOM 1580 N N . ASP A 1 205 ? 19.689 1.265 -30.915 1.00 94.38 205 ASP A N 1
ATOM 1581 C CA . ASP A 1 205 ? 19.792 2.419 -30.008 1.00 94.38 205 ASP A CA 1
ATOM 1582 C C . ASP A 1 205 ? 18.415 3.027 -29.692 1.00 94.38 205 ASP A C 1
ATOM 1584 O O . ASP A 1 205 ? 18.129 3.363 -28.542 1.00 94.38 205 ASP A O 1
ATOM 1588 N N . LEU A 1 206 ? 17.527 3.118 -30.688 1.00 94.38 206 LEU A N 1
ATOM 1589 C CA . LEU A 1 206 ? 16.137 3.534 -30.478 1.00 94.38 206 LEU A CA 1
ATOM 1590 C C . LEU A 1 206 ? 15.401 2.569 -29.543 1.00 94.38 206 LEU A C 1
ATOM 1592 O O . LEU A 1 206 ? 14.770 3.019 -28.587 1.00 94.38 206 LEU A O 1
ATOM 1596 N N . HIS A 1 207 ? 15.560 1.261 -29.746 1.00 93.06 207 HIS A N 1
ATOM 1597 C CA . HIS A 1 207 ? 14.964 0.252 -28.874 1.00 93.06 207 HIS A CA 1
ATOM 1598 C C . HIS A 1 207 ? 15.517 0.327 -27.437 1.00 93.06 207 HIS A C 1
ATOM 1600 O O . HIS A 1 207 ? 14.775 0.148 -26.471 1.00 93.06 207 HIS A O 1
ATOM 1606 N N . GLN A 1 208 ? 16.813 0.605 -27.247 1.00 93.94 208 GLN A N 1
ATOM 1607 C CA . GLN A 1 208 ? 17.366 0.821 -25.902 1.00 93.94 208 GLN A CA 1
ATOM 1608 C C . GLN A 1 208 ? 16.758 2.043 -25.220 1.00 93.94 208 GLN A C 1
ATOM 1610 O O . GLN A 1 208 ? 16.455 1.998 -24.029 1.00 93.94 208 GLN A O 1
ATOM 1615 N N . LYS A 1 209 ? 16.570 3.138 -25.963 1.00 94.94 209 LYS A N 1
ATOM 1616 C CA . LYS A 1 209 ? 15.946 4.360 -25.438 1.00 94.94 209 LYS A CA 1
ATOM 1617 C C . LYS A 1 209 ? 14.495 4.122 -25.038 1.00 94.94 209 LYS A C 1
ATOM 1619 O O . LYS A 1 209 ? 14.079 4.597 -23.984 1.00 94.94 209 LYS A O 1
ATOM 1624 N N . GLU A 1 210 ? 13.747 3.370 -25.837 1.00 94.12 210 GLU A N 1
ATOM 1625 C CA . GLU A 1 210 ? 12.370 2.995 -25.520 1.00 94.12 210 GLU A CA 1
ATOM 1626 C C . GLU A 1 210 ? 12.301 2.109 -24.269 1.00 94.12 210 GLU A C 1
ATOM 1628 O O . GLU A 1 210 ? 11.552 2.406 -23.339 1.00 94.12 210 GLU A O 1
ATOM 1633 N N . LEU A 1 211 ? 13.168 1.097 -24.173 1.00 95.19 211 LEU A N 1
ATOM 1634 C CA . LEU A 1 211 ? 13.270 0.254 -22.981 1.00 95.19 211 LEU A CA 1
ATOM 1635 C C . LEU A 1 211 ? 13.657 1.072 -21.740 1.00 95.19 211 LEU A C 1
ATOM 1637 O O . LEU A 1 211 ? 13.094 0.872 -20.664 1.00 95.19 211 LEU A O 1
ATOM 1641 N N . ALA A 1 212 ? 14.573 2.033 -21.869 1.00 95.06 212 ALA A N 1
ATOM 1642 C CA . ALA A 1 212 ? 14.951 2.928 -20.777 1.00 95.06 212 ALA A CA 1
ATOM 1643 C C . ALA A 1 212 ? 13.778 3.819 -20.321 1.00 95.06 212 ALA A C 1
ATOM 1645 O O . ALA A 1 212 ? 13.596 4.037 -19.123 1.00 95.06 212 ALA A O 1
ATOM 1646 N N . LEU A 1 213 ? 12.950 4.300 -21.254 1.00 95.25 213 LEU A N 1
ATOM 1647 C CA . LEU A 1 213 ? 11.760 5.096 -20.947 1.00 95.25 213 LEU A CA 1
ATOM 1648 C C . LEU A 1 213 ? 10.716 4.263 -20.189 1.00 95.25 213 LEU A C 1
ATOM 1650 O O . LEU A 1 213 ? 10.254 4.672 -19.122 1.00 95.25 213 LEU A O 1
ATOM 1654 N N . VAL A 1 214 ? 10.370 3.087 -20.717 1.00 95.38 214 VAL A N 1
ATOM 1655 C CA . VAL A 1 214 ? 9.344 2.213 -20.128 1.00 95.38 214 VAL A CA 1
ATOM 1656 C C . VAL A 1 214 ? 9.821 1.610 -18.804 1.00 95.38 214 VAL A C 1
ATOM 1658 O O . VAL A 1 214 ? 9.046 1.530 -17.856 1.00 95.38 214 VAL A O 1
ATOM 1661 N N . SER A 1 215 ? 11.103 1.253 -18.673 1.00 94.62 215 SER A N 1
ATOM 1662 C CA . SER A 1 215 ? 11.665 0.776 -17.398 1.00 94.62 215 SER A CA 1
ATOM 1663 C C . SER A 1 215 ? 11.662 1.852 -16.316 1.00 94.62 215 SER A C 1
ATOM 1665 O O . SER A 1 215 ? 11.378 1.539 -15.160 1.00 94.62 215 SER A O 1
ATOM 1667 N N . LYS A 1 216 ? 11.889 3.121 -16.677 1.00 95.50 216 LYS A N 1
ATOM 1668 C CA . LYS A 1 216 ? 11.724 4.244 -15.750 1.00 95.50 216 LYS A CA 1
ATOM 1669 C C . LYS A 1 216 ? 10.272 4.367 -15.279 1.00 95.50 216 LYS A C 1
ATOM 1671 O O . LYS A 1 216 ? 10.042 4.454 -14.078 1.00 95.50 216 LYS A O 1
ATOM 1676 N N . GLN A 1 217 ? 9.299 4.303 -16.189 1.00 94.06 217 GLN A N 1
ATOM 1677 C CA . GLN A 1 217 ? 7.876 4.323 -15.821 1.00 94.06 217 GLN A CA 1
ATOM 1678 C C . GLN A 1 217 ? 7.494 3.121 -14.945 1.00 94.06 217 GLN A C 1
ATOM 1680 O O . GLN A 1 217 ? 6.775 3.266 -13.959 1.00 94.06 217 GLN A O 1
ATOM 1685 N N . ALA A 1 218 ? 8.012 1.932 -15.258 1.00 94.81 218 ALA A N 1
ATOM 1686 C CA . ALA A 1 218 ? 7.792 0.727 -14.466 1.00 94.81 218 ALA A CA 1
ATOM 1687 C C . ALA A 1 218 ? 8.383 0.842 -13.052 1.00 94.81 218 ALA A C 1
ATOM 1689 O O . ALA A 1 218 ? 7.784 0.335 -12.103 1.00 94.81 218 ALA A O 1
ATOM 1690 N N . ALA A 1 219 ? 9.537 1.499 -12.902 1.00 95.00 219 ALA A N 1
ATOM 1691 C CA . ALA A 1 219 ? 10.129 1.793 -1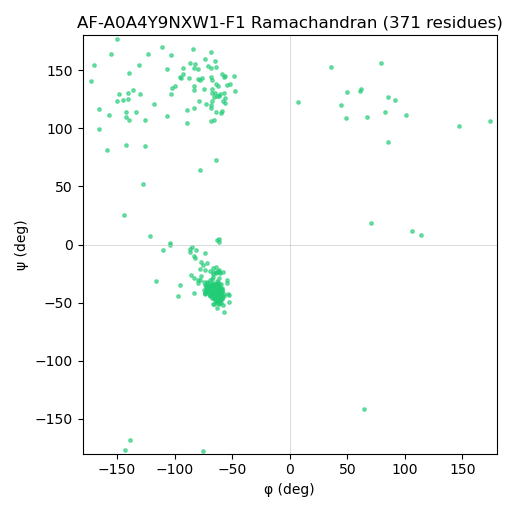1.601 1.00 95.00 219 ALA A CA 1
ATOM 1692 C C . ALA A 1 219 ? 9.277 2.801 -10.813 1.00 95.00 219 ALA A C 1
ATOM 1694 O O . ALA A 1 219 ? 8.948 2.537 -9.664 1.00 95.00 219 ALA A O 1
ATOM 1695 N N . GLU A 1 220 ? 8.825 3.890 -11.442 1.00 94.19 220 GLU A N 1
ATOM 1696 C CA . GLU A 1 220 ? 7.945 4.884 -10.805 1.00 94.19 220 GLU A CA 1
ATOM 1697 C C . GLU A 1 220 ? 6.623 4.267 -10.314 1.00 94.19 220 GLU A C 1
ATOM 1699 O O . GLU A 1 220 ? 6.149 4.586 -9.220 1.00 94.19 220 GLU A O 1
ATOM 1704 N N . VAL A 1 221 ? 6.042 3.347 -11.093 1.00 94.06 221 VAL A N 1
ATOM 1705 C CA . VAL A 1 221 ? 4.859 2.573 -10.690 1.00 94.06 221 VAL A CA 1
ATOM 1706 C C . VAL A 1 221 ? 5.154 1.711 -9.460 1.00 94.06 221 VAL A C 1
ATOM 1708 O O . VAL A 1 221 ? 4.389 1.754 -8.498 1.00 94.06 221 VAL A O 1
ATOM 1711 N N . LYS A 1 222 ? 6.267 0.964 -9.451 1.00 92.38 222 LYS A N 1
ATOM 1712 C CA . LYS A 1 222 ? 6.657 0.126 -8.302 1.00 92.38 222 LYS A CA 1
ATOM 1713 C C . LYS A 1 222 ? 6.902 0.957 -7.045 1.00 92.38 222 LYS A C 1
ATOM 1715 O O . LYS A 1 222 ? 6.333 0.651 -6.002 1.00 92.38 222 LYS A O 1
ATOM 1720 N N . ASP A 1 223 ? 7.648 2.051 -7.160 1.00 94.06 223 ASP A N 1
ATOM 1721 C CA . ASP A 1 223 ? 7.905 2.970 -6.049 1.00 94.06 223 ASP A CA 1
ATOM 1722 C C . ASP A 1 223 ? 6.599 3.543 -5.481 1.00 94.06 223 ASP A C 1
ATOM 1724 O O . ASP A 1 223 ? 6.444 3.699 -4.268 1.00 94.06 223 ASP A O 1
ATOM 1728 N N . SER A 1 224 ? 5.637 3.860 -6.352 1.00 91.88 224 SER A N 1
ATOM 1729 C CA . SER A 1 224 ? 4.321 4.359 -5.940 1.00 91.88 224 SER A CA 1
ATOM 1730 C C . SER A 1 224 ? 3.516 3.283 -5.204 1.00 91.88 224 SER A C 1
ATOM 1732 O O . SER A 1 224 ? 2.940 3.565 -4.154 1.00 91.88 224 SER A O 1
ATOM 1734 N N . GLN A 1 225 ? 3.529 2.039 -5.693 1.00 91.25 225 GLN A N 1
ATOM 1735 C CA . GLN A 1 225 ? 2.890 0.902 -5.022 1.00 91.25 225 GLN A CA 1
ATOM 1736 C C . GLN A 1 225 ? 3.503 0.628 -3.641 1.00 91.25 225 GLN A C 1
ATOM 1738 O O . GLN A 1 225 ? 2.767 0.417 -2.678 1.00 91.25 225 GLN A O 1
ATOM 1743 N N . GLU A 1 226 ? 4.830 0.668 -3.513 1.00 91.81 226 GLU A N 1
ATOM 1744 C CA . GLU A 1 226 ? 5.526 0.460 -2.237 1.00 91.81 226 GLU A CA 1
ATOM 1745 C C . GLU A 1 226 ? 5.213 1.571 -1.223 1.00 91.81 226 GLU A C 1
ATOM 1747 O O . GLU A 1 226 ? 4.970 1.299 -0.041 1.00 91.81 226 GLU A O 1
ATOM 1752 N N . LYS A 1 227 ? 5.142 2.828 -1.676 1.00 93.56 227 LYS A N 1
ATOM 1753 C CA . LYS A 1 227 ? 4.732 3.967 -0.836 1.00 93.56 227 LYS A CA 1
ATOM 1754 C C . LYS A 1 227 ? 3.289 3.839 -0.363 1.00 93.56 227 LYS A C 1
ATOM 1756 O O . LYS A 1 227 ?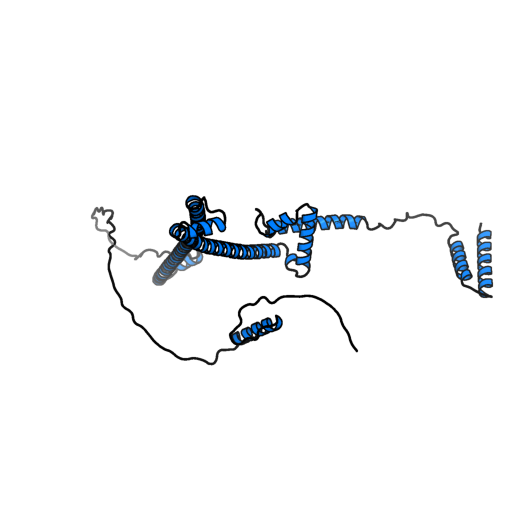 3.003 4.041 0.814 1.00 93.56 227 LYS A O 1
ATOM 1761 N N . GLU A 1 228 ? 2.372 3.469 -1.248 1.00 91.88 228 GLU A N 1
ATOM 1762 C CA . GLU A 1 228 ? 0.976 3.270 -0.863 1.00 91.88 228 GLU A CA 1
ATOM 1763 C C . GLU A 1 228 ? 0.792 2.082 0.071 1.00 91.88 228 GLU A C 1
ATOM 1765 O O . GLU A 1 228 ? 0.040 2.176 1.041 1.00 91.88 228 GLU A O 1
ATOM 1770 N N . PHE A 1 229 ? 1.485 0.975 -0.197 1.00 91.56 229 PHE A N 1
ATOM 1771 C CA . PHE A 1 229 ? 1.469 -0.189 0.675 1.00 91.56 229 PHE A CA 1
ATOM 1772 C C . PHE A 1 229 ? 2.011 0.162 2.059 1.00 91.56 229 PHE A C 1
ATOM 1774 O O . PHE A 1 229 ? 1.348 -0.125 3.047 1.00 91.56 229 PHE A O 1
ATOM 1781 N N . SER A 1 230 ? 3.163 0.833 2.147 1.00 91.19 230 SER A N 1
ATOM 1782 C CA . SER A 1 230 ? 3.749 1.232 3.433 1.00 91.19 230 SER A CA 1
ATOM 1783 C C . SER A 1 230 ? 2.879 2.240 4.190 1.00 91.19 230 SER A C 1
ATOM 1785 O O . SER A 1 230 ? 2.737 2.111 5.407 1.00 91.19 230 SER A O 1
ATOM 1787 N N . SER A 1 231 ? 2.223 3.181 3.498 1.00 94.00 231 SER A N 1
ATOM 1788 C CA . SER A 1 231 ? 1.247 4.098 4.108 1.00 94.00 231 SER A CA 1
ATOM 1789 C C . SER A 1 231 ? 0.047 3.337 4.671 1.00 94.00 231 SER A C 1
ATOM 1791 O O . SER A 1 231 ? -0.243 3.433 5.863 1.00 94.00 231 SER A O 1
ATOM 1793 N N . LYS A 1 232 ? -0.613 2.511 3.845 1.00 91.81 232 LYS A N 1
ATOM 1794 C CA . LYS A 1 232 ? -1.765 1.694 4.264 1.00 91.81 232 LYS A CA 1
ATOM 1795 C C . LYS A 1 232 ? -1.392 0.719 5.378 1.00 91.81 232 LYS A C 1
ATOM 1797 O O . LYS A 1 232 ? -2.181 0.502 6.294 1.00 91.81 232 LYS A O 1
ATOM 1802 N N . TRP A 1 233 ? -0.191 0.150 5.317 1.00 92.25 233 TRP A N 1
ATOM 1803 C CA . TRP A 1 233 ? 0.337 -0.737 6.345 1.00 92.25 233 TRP A CA 1
ATOM 1804 C C . TRP A 1 233 ? 0.526 0.000 7.666 1.00 92.25 233 TRP A C 1
ATOM 1806 O O . TRP A 1 233 ? 0.064 -0.472 8.699 1.00 92.25 233 TRP A O 1
ATOM 1816 N N . THR A 1 234 ? 1.129 1.188 7.634 1.00 92.38 234 THR A N 1
ATOM 1817 C CA . THR A 1 234 ? 1.323 2.016 8.830 1.00 92.38 234 THR A CA 1
ATOM 1818 C C . THR A 1 234 ? -0.018 2.401 9.453 1.00 92.38 234 THR A C 1
ATOM 1820 O O . THR A 1 234 ? -0.190 2.252 10.661 1.00 92.38 234 THR A O 1
ATOM 1823 N N . GLU A 1 235 ? -0.994 2.822 8.644 1.00 94.25 235 GLU A N 1
ATOM 1824 C CA . GLU A 1 235 ? -2.355 3.114 9.110 1.00 94.25 235 GLU A CA 1
ATOM 1825 C C . GLU A 1 235 ? -3.042 1.887 9.719 1.00 94.25 235 GLU A C 1
ATOM 1827 O O . GLU A 1 235 ? -3.708 1.989 10.750 1.00 94.25 235 GLU A O 1
ATOM 1832 N N . HIS A 1 236 ? -2.893 0.719 9.093 1.00 93.00 236 HIS A N 1
ATOM 1833 C CA . HIS A 1 236 ? -3.445 -0.529 9.608 1.00 93.00 236 HIS A CA 1
ATOM 1834 C C . HIS A 1 236 ? -2.820 -0.894 10.958 1.00 93.00 236 HIS A C 1
ATOM 1836 O O . HIS A 1 236 ? -3.545 -1.136 11.919 1.00 93.00 236 HIS A O 1
ATOM 1842 N N . VAL A 1 237 ? -1.490 -0.855 11.060 1.00 92.75 237 VAL A N 1
ATOM 1843 C CA . VAL A 1 237 ? -0.759 -1.130 12.303 1.00 92.75 237 VAL A CA 1
ATOM 1844 C C . VAL A 1 237 ? -1.148 -0.146 13.408 1.00 92.75 237 VAL A C 1
ATOM 1846 O O . VAL A 1 237 ? -1.327 -0.563 14.549 1.00 92.75 237 VAL A O 1
ATOM 1849 N N . GLN A 1 238 ? -1.326 1.141 13.095 1.00 92.50 238 GLN A N 1
ATOM 1850 C CA . GLN A 1 238 ? -1.803 2.134 14.062 1.00 92.50 238 GLN A CA 1
ATOM 1851 C C . GLN A 1 238 ? -3.199 1.787 14.589 1.00 92.50 238 GLN A C 1
ATOM 1853 O O . GLN A 1 238 ? -3.370 1.685 15.802 1.00 92.50 238 GLN A O 1
ATOM 1858 N N . LYS A 1 239 ? -4.165 1.516 13.700 1.00 93.50 239 LYS A N 1
ATOM 1859 C CA . LYS A 1 239 ? -5.535 1.128 14.086 1.00 93.50 239 LYS A CA 1
ATOM 1860 C C . LYS A 1 239 ? -5.554 -0.139 14.940 1.00 93.50 239 LYS A C 1
ATOM 1862 O O . LYS A 1 239 ? -6.240 -0.197 15.956 1.00 93.50 239 LYS A O 1
ATOM 1867 N N . GLU A 1 240 ? -4.787 -1.152 14.553 1.00 93.19 240 GLU A N 1
ATOM 1868 C CA . GLU A 1 240 ? -4.696 -2.402 15.306 1.00 93.19 240 GLU A CA 1
ATOM 1869 C C . GLU A 1 240 ? -4.051 -2.199 16.684 1.00 93.19 240 GLU A C 1
ATOM 1871 O O . GLU A 1 240 ? -4.538 -2.730 17.681 1.00 93.19 240 GLU A O 1
ATOM 1876 N N . ASN A 1 241 ? -3.006 -1.373 16.774 1.00 90.38 241 ASN A N 1
ATOM 1877 C CA . ASN A 1 241 ? -2.378 -1.034 18.049 1.00 90.38 241 ASN A CA 1
ATOM 1878 C C . ASN A 1 241 ? -3.302 -0.206 18.954 1.00 90.38 241 ASN A C 1
ATOM 1880 O O . ASN A 1 241 ? -3.282 -0.396 20.169 1.00 90.38 241 ASN A O 1
ATOM 1884 N N . GLU A 1 242 ? -4.134 0.680 18.402 1.00 92.31 242 GLU A N 1
ATOM 1885 C CA . GLU A 1 242 ? -5.156 1.413 19.160 1.00 92.31 242 GLU A CA 1
ATOM 1886 C C . GLU A 1 242 ? -6.193 0.457 19.764 1.00 92.31 242 GLU A C 1
ATOM 1888 O O . GLU A 1 242 ? -6.450 0.511 20.972 1.00 92.31 242 GLU A O 1
ATOM 1893 N N . LEU A 1 243 ? -6.711 -0.481 18.962 1.00 93.38 243 LEU A N 1
ATOM 1894 C CA . LEU A 1 243 ? -7.623 -1.537 19.423 1.00 93.38 243 LEU A CA 1
ATOM 1895 C C . LEU A 1 243 ? -6.960 -2.446 20.468 1.00 93.38 243 LEU A C 1
ATOM 1897 O O . LEU A 1 243 ? -7.565 -2.826 21.478 1.00 93.38 243 LEU A O 1
ATOM 1901 N N . ALA A 1 244 ? -5.687 -2.784 20.273 1.00 91.50 244 ALA A N 1
ATOM 1902 C CA . ALA A 1 244 ? -4.932 -3.548 21.251 1.00 91.50 244 ALA A CA 1
ATOM 1903 C C . ALA A 1 244 ? -4.746 -2.770 22.558 1.00 91.50 244 ALA A C 1
ATOM 1905 O O . ALA A 1 244 ? -4.916 -3.340 23.631 1.00 91.50 244 ALA A O 1
ATOM 1906 N N . ALA A 1 245 ? -4.484 -1.466 22.493 1.00 91.12 245 ALA A N 1
ATOM 1907 C CA . ALA A 1 245 ? -4.336 -0.600 23.655 1.00 91.12 245 ALA A CA 1
ATOM 1908 C C . ALA A 1 245 ? -5.647 -0.417 24.444 1.00 91.12 245 ALA A C 1
ATOM 1910 O O . ALA A 1 245 ? -5.607 -0.193 25.655 1.00 91.12 245 ALA A O 1
ATOM 1911 N N . GLU A 1 246 ? -6.810 -0.527 23.794 1.00 92.31 246 GLU A N 1
ATOM 1912 C CA . GLU A 1 246 ? -8.109 -0.599 24.479 1.00 92.31 246 GLU A CA 1
ATOM 1913 C C . GLU A 1 246 ? -8.277 -1.904 25.268 1.00 92.31 246 GLU A C 1
ATOM 1915 O O . GLU A 1 246 ? -8.796 -1.899 26.385 1.00 92.31 246 GLU A O 1
ATOM 1920 N N . THR A 1 247 ? -7.813 -3.027 24.714 1.00 89.56 247 THR A N 1
ATOM 1921 C CA . THR A 1 247 ? -7.945 -4.348 25.354 1.00 89.56 247 THR A CA 1
ATOM 1922 C C . THR A 1 247 ? -6.824 -4.672 26.347 1.00 89.56 247 THR A C 1
ATOM 1924 O O . THR A 1 247 ? -7.035 -5.437 27.292 1.00 89.56 247 THR A O 1
ATOM 1927 N N . ILE A 1 248 ? -5.644 -4.080 26.167 1.00 90.81 248 ILE A N 1
ATOM 1928 C CA . ILE A 1 248 ? -4.445 -4.235 26.993 1.00 90.81 248 ILE A CA 1
ATOM 1929 C C . ILE A 1 248 ? -3.991 -2.830 27.427 1.00 90.81 248 ILE A C 1
ATOM 1931 O O . ILE A 1 248 ? -3.095 -2.244 26.818 1.00 90.81 248 ILE A O 1
ATOM 1935 N N . PRO A 1 249 ? -4.562 -2.276 28.512 1.00 87.81 249 PRO A N 1
ATOM 1936 C CA . PRO A 1 249 ? -4.240 -0.920 28.962 1.00 87.81 249 PRO A CA 1
ATOM 1937 C C . PRO A 1 249 ? -2.763 -0.720 29.330 1.00 87.81 249 PRO A C 1
ATOM 1939 O O . PRO A 1 249 ? -2.257 0.395 29.261 1.00 87.81 249 PRO A O 1
ATOM 1942 N N . GLU A 1 250 ? -2.058 -1.800 29.691 1.00 87.88 250 GLU A N 1
ATOM 1943 C CA . GLU A 1 250 ? -0.618 -1.794 29.988 1.00 87.88 250 GLU A CA 1
ATOM 1944 C C . GLU A 1 250 ? 0.238 -1.361 28.780 1.00 87.88 250 GLU A C 1
ATOM 1946 O O . GLU A 1 250 ? 1.348 -0.877 28.981 1.00 87.88 250 GLU A O 1
ATOM 1951 N N . LEU A 1 251 ? -0.275 -1.471 27.543 1.00 86.00 251 LEU A N 1
ATOM 1952 C CA . LEU A 1 251 ? 0.407 -0.990 26.333 1.00 86.00 251 LEU A CA 1
ATOM 1953 C C . LEU A 1 251 ? 0.390 0.539 26.189 1.00 86.00 251 LEU A C 1
ATOM 1955 O O . LEU A 1 251 ? 1.243 1.081 25.495 1.00 86.00 251 LEU A O 1
ATOM 1959 N N . ARG A 1 252 ? -0.549 1.243 26.841 1.00 88.31 252 ARG A N 1
ATOM 1960 C CA . ARG A 1 252 ? -0.607 2.721 26.828 1.00 88.31 252 ARG A CA 1
ATOM 1961 C C . ARG A 1 252 ? 0.425 3.367 27.752 1.00 88.31 252 ARG A C 1
ATOM 1963 O O . ARG A 1 252 ? 0.640 4.573 27.678 1.00 88.31 252 ARG A O 1
ATOM 1970 N N . ASP A 1 253 ? 1.015 2.586 28.651 1.00 90.44 253 ASP A N 1
ATOM 1971 C CA . ASP A 1 253 ? 2.012 3.052 29.608 1.00 90.44 253 ASP A CA 1
ATOM 1972 C C . ASP A 1 253 ? 3.382 3.175 28.903 1.00 90.44 253 ASP A C 1
ATOM 1974 O O . ASP A 1 253 ? 3.856 2.190 28.326 1.00 90.44 253 ASP A O 1
ATOM 1978 N N . PRO A 1 254 ? 4.028 4.356 28.930 1.00 86.69 254 PRO A N 1
ATOM 1979 C CA . PRO A 1 254 ? 5.271 4.604 28.197 1.00 86.69 254 PRO A CA 1
ATOM 1980 C C . PRO A 1 254 ? 6.463 3.783 28.714 1.00 86.69 254 PRO A C 1
ATOM 1982 O O . PRO A 1 254 ? 7.426 3.593 27.975 1.00 86.69 254 PRO A O 1
ATOM 1985 N N . GLU A 1 255 ? 6.411 3.270 29.947 1.00 88.56 255 GLU A N 1
ATOM 1986 C CA . GLU A 1 255 ? 7.460 2.417 30.514 1.00 88.56 255 GLU A CA 1
ATOM 1987 C C . GLU A 1 255 ? 7.113 0.929 30.379 1.00 88.56 255 GLU A C 1
ATOM 1989 O O . GLU A 1 255 ? 7.957 0.114 29.990 1.00 88.56 255 GLU A O 1
ATOM 1994 N N . LYS A 1 256 ? 5.863 0.548 30.674 1.00 87.94 256 LYS A N 1
ATOM 1995 C CA . LYS A 1 256 ? 5.450 -0.868 30.655 1.00 87.94 256 LYS A CA 1
ATOM 1996 C C . LYS A 1 256 ? 5.163 -1.392 29.257 1.00 87.94 256 LYS A C 1
ATOM 1998 O O . LYS A 1 256 ? 5.414 -2.571 29.017 1.00 87.94 256 LYS A O 1
ATOM 2003 N N . GLY A 1 257 ? 4.692 -0.549 28.341 1.00 86.56 257 GLY A N 1
ATOM 2004 C CA . GLY A 1 257 ? 4.399 -0.933 26.961 1.00 86.56 257 GLY A CA 1
ATOM 2005 C C . GLY A 1 257 ? 5.628 -1.515 26.255 1.00 86.56 257 GLY A C 1
ATOM 2006 O O . GLY A 1 257 ? 5.602 -2.689 25.876 1.00 86.56 257 GLY A O 1
ATOM 2007 N N . PRO A 1 258 ? 6.748 -0.772 26.155 1.00 89.50 258 PRO A N 1
ATOM 2008 C CA . PRO A 1 258 ? 7.975 -1.278 25.539 1.00 89.50 258 PRO A CA 1
ATOM 2009 C C . PRO A 1 258 ? 8.533 -2.527 26.236 1.00 89.50 258 PRO A C 1
ATOM 2011 O O . PRO A 1 258 ? 8.997 -3.458 25.573 1.00 89.50 258 PRO A O 1
ATOM 2014 N N . ALA A 1 259 ? 8.452 -2.590 27.570 1.00 89.94 259 ALA A N 1
ATOM 2015 C CA . ALA A 1 259 ? 8.890 -3.757 28.334 1.00 89.94 259 ALA A CA 1
ATOM 2016 C C . ALA A 1 259 ? 8.039 -5.005 28.032 1.00 89.94 259 ALA A C 1
ATOM 2018 O O . ALA A 1 259 ? 8.583 -6.102 27.885 1.00 89.94 259 ALA A O 1
ATOM 2019 N N . LEU A 1 260 ? 6.719 -4.846 27.896 1.00 89.00 260 LEU A N 1
ATOM 2020 C CA . LEU A 1 260 ? 5.786 -5.916 27.542 1.00 89.00 260 LEU A CA 1
ATOM 2021 C C . LEU A 1 260 ? 6.044 -6.417 26.119 1.00 89.00 260 LEU A C 1
ATOM 2023 O O . LEU A 1 260 ? 6.119 -7.627 25.917 1.00 89.00 260 LEU A O 1
ATOM 2027 N N . VAL A 1 261 ? 6.265 -5.514 25.159 1.00 89.12 261 VAL A N 1
ATOM 2028 C CA . VAL A 1 261 ? 6.596 -5.870 23.766 1.00 89.12 261 VAL A CA 1
ATOM 2029 C C . VAL A 1 261 ? 7.915 -6.638 23.687 1.00 89.12 261 VAL A C 1
ATOM 2031 O O . VAL A 1 261 ? 7.979 -7.691 23.051 1.00 89.12 261 VAL A O 1
ATOM 2034 N N . LYS A 1 262 ? 8.961 -6.176 24.381 1.00 90.75 262 LYS A N 1
ATOM 2035 C CA . LYS A 1 262 ? 10.244 -6.892 24.432 1.00 90.75 262 LYS A CA 1
ATOM 2036 C C . LYS A 1 262 ? 10.075 -8.298 25.006 1.00 90.75 262 LYS A C 1
ATOM 2038 O O . LYS A 1 262 ? 10.568 -9.273 24.444 1.00 90.75 262 LYS A O 1
ATOM 2043 N N . ARG A 1 263 ? 9.322 -8.410 26.098 1.00 90.44 263 ARG A N 1
ATOM 2044 C CA . ARG A 1 263 ? 9.042 -9.687 26.750 1.00 90.44 263 ARG A CA 1
ATOM 2045 C C . ARG A 1 263 ? 8.204 -10.626 25.878 1.00 90.44 263 ARG A C 1
ATOM 2047 O O . ARG A 1 263 ? 8.426 -11.834 25.891 1.00 90.44 263 ARG A O 1
ATOM 2054 N N . ALA A 1 264 ? 7.253 -10.083 25.123 1.00 90.69 264 ALA A N 1
ATOM 2055 C CA . ALA A 1 264 ? 6.489 -10.820 24.125 1.00 90.69 264 ALA A CA 1
ATOM 2056 C C . ALA A 1 264 ? 7.405 -11.381 23.028 1.00 90.69 264 ALA A C 1
ATOM 2058 O O . ALA A 1 264 ? 7.303 -12.562 22.705 1.00 90.69 264 ALA A O 1
ATOM 2059 N N . ALA A 1 265 ? 8.337 -10.576 22.511 1.00 90.00 265 ALA A N 1
ATOM 2060 C CA . ALA A 1 265 ? 9.303 -11.022 21.510 1.00 90.00 265 ALA A CA 1
ATOM 2061 C C . ALA A 1 265 ? 10.207 -12.153 22.037 1.00 90.00 265 ALA A C 1
ATOM 2063 O O . ALA A 1 265 ? 10.365 -13.172 21.367 1.00 90.00 265 ALA A O 1
ATOM 2064 N N . GLU A 1 266 ? 10.732 -12.023 23.260 1.00 91.19 266 GLU A N 1
ATOM 2065 C CA . GLU A 1 266 ? 11.516 -13.078 23.922 1.00 91.19 266 GLU A CA 1
ATOM 2066 C C . GLU A 1 266 ? 10.695 -14.365 24.088 1.00 91.19 266 GLU A C 1
ATOM 2068 O O . GLU A 1 266 ? 11.164 -15.458 23.773 1.00 91.19 266 GLU A O 1
ATOM 2073 N N . ARG A 1 267 ? 9.433 -14.242 24.514 1.00 90.81 267 ARG A N 1
ATOM 2074 C CA . ARG A 1 267 ? 8.531 -15.385 24.678 1.00 90.81 267 ARG A CA 1
ATOM 2075 C C . ARG A 1 267 ? 8.240 -16.096 23.356 1.00 90.81 267 ARG A C 1
ATOM 2077 O O . ARG A 1 267 ? 8.221 -17.323 23.324 1.00 90.81 267 ARG A O 1
ATOM 2084 N N . LEU A 1 268 ? 8.024 -15.355 22.273 1.00 91.12 268 LEU A N 1
ATOM 2085 C CA . LEU A 1 268 ? 7.814 -15.938 20.946 1.00 91.12 268 LEU A CA 1
ATOM 2086 C C . LEU A 1 268 ? 9.058 -16.705 20.473 1.00 91.12 268 LEU A C 1
ATOM 2088 O O . LEU A 1 268 ? 8.930 -17.811 19.950 1.00 91.12 268 LEU A O 1
ATOM 2092 N N . GLN A 1 269 ? 10.258 -16.184 20.736 1.00 92.44 269 GLN A N 1
ATOM 2093 C CA . GLN A 1 269 ? 11.504 -16.900 20.448 1.00 92.44 269 GLN A CA 1
ATOM 2094 C C . GLN A 1 269 ? 11.653 -18.174 21.297 1.00 92.44 269 GLN A C 1
ATOM 2096 O O . GLN A 1 269 ? 12.027 -19.214 20.760 1.00 92.44 269 GLN A O 1
ATOM 2101 N N . GLU A 1 270 ? 11.297 -18.142 22.589 1.00 90.25 270 GLU A N 1
ATOM 2102 C CA . GLU A 1 270 ? 11.276 -19.341 23.451 1.00 90.25 270 GLU A CA 1
ATOM 2103 C C . GLU A 1 270 ? 10.324 -20.431 22.927 1.00 90.25 270 GLU A C 1
ATOM 2105 O O . GLU A 1 270 ? 10.598 -21.621 23.090 1.00 90.25 270 GLU A O 1
ATOM 2110 N N . ILE A 1 271 ? 9.203 -20.036 22.315 1.00 90.75 271 ILE A N 1
ATOM 2111 C CA . ILE A 1 271 ? 8.211 -20.953 21.729 1.00 90.75 271 ILE A CA 1
ATOM 2112 C C . ILE A 1 271 ? 8.713 -21.552 20.399 1.00 90.75 271 ILE A C 1
ATOM 2114 O O . ILE A 1 271 ? 8.221 -22.598 19.978 1.00 90.75 271 ILE A O 1
ATOM 2118 N N . GLY A 1 272 ? 9.728 -20.944 19.776 1.00 91.38 272 GLY A N 1
ATOM 2119 C CA . GLY A 1 272 ? 10.395 -21.454 18.576 1.00 91.38 272 GLY A CA 1
ATOM 2120 C C . GLY A 1 272 ? 10.203 -20.610 17.316 1.00 91.38 272 GLY A C 1
ATOM 2121 O O . GLY A 1 272 ? 10.626 -21.050 16.248 1.00 91.38 272 GLY A O 1
ATOM 2122 N N . PHE A 1 273 ? 9.600 -19.418 17.413 1.00 92.00 273 PHE A N 1
ATOM 2123 C CA . PHE A 1 273 ? 9.520 -18.494 16.278 1.00 92.00 273 PHE A CA 1
ATOM 2124 C C . PHE A 1 273 ? 10.908 -17.964 15.920 1.00 92.00 273 PHE A C 1
ATOM 2126 O O . PHE A 1 273 ? 11.647 -17.482 16.785 1.00 92.00 273 PHE A O 1
ATOM 2133 N N . LYS A 1 274 ? 11.262 -18.023 14.633 1.00 92.81 274 LYS A N 1
ATOM 2134 C CA . LYS A 1 274 ? 12.535 -17.476 14.150 1.00 92.81 274 LYS A CA 1
ATOM 2135 C C . LYS A 1 274 ? 12.452 -15.954 13.985 1.00 92.81 274 LYS A C 1
ATOM 2137 O O . LYS A 1 274 ? 11.383 -15.441 13.656 1.00 92.81 274 LYS A O 1
ATOM 2142 N N . PRO A 1 275 ? 13.573 -15.222 14.125 1.00 88.19 275 PRO A N 1
ATOM 2143 C CA . PRO A 1 275 ? 13.607 -13.781 13.863 1.00 88.19 275 PRO A CA 1
ATOM 2144 C C . PRO A 1 275 ? 13.082 -13.405 12.468 1.00 88.19 275 PRO A C 1
ATOM 2146 O O . PRO A 1 275 ? 12.271 -12.490 12.357 1.00 88.19 275 PRO A O 1
ATOM 2149 N N . ASP A 1 276 ? 13.454 -14.164 11.432 1.00 90.25 276 ASP A N 1
ATOM 2150 C CA . ASP A 1 276 ? 13.002 -13.922 10.053 1.00 90.25 276 ASP A CA 1
ATOM 2151 C C . ASP A 1 276 ? 11.484 -14.109 9.892 1.00 90.25 276 ASP A C 1
ATOM 2153 O O . ASP A 1 276 ? 10.830 -13.363 9.166 1.00 90.25 276 ASP A O 1
ATOM 2157 N N . GLU A 1 277 ? 10.899 -15.084 10.596 1.00 89.19 277 GLU A N 1
ATOM 2158 C CA . GLU A 1 277 ? 9.450 -15.328 10.588 1.00 89.19 277 GLU A CA 1
ATOM 2159 C C . GLU A 1 277 ? 8.708 -14.177 11.276 1.00 89.19 277 GLU A C 1
ATOM 2161 O O . GLU A 1 277 ? 7.700 -13.695 10.764 1.00 89.19 277 GLU A O 1
ATOM 2166 N N . LEU A 1 278 ? 9.233 -13.683 12.403 1.00 88.19 278 LEU A N 1
ATOM 2167 C CA . LEU A 1 278 ? 8.683 -12.515 13.097 1.00 88.19 278 LEU A CA 1
ATOM 2168 C C . LEU A 1 278 ? 8.752 -11.254 12.229 1.00 88.19 278 LEU A C 1
ATOM 2170 O O . LEU A 1 278 ? 7.805 -10.469 12.225 1.00 88.19 278 LEU A O 1
ATOM 2174 N N . GLN A 1 279 ? 9.827 -11.082 11.458 1.00 88.88 279 GLN A N 1
ATOM 2175 C CA . GLN A 1 279 ? 9.948 -9.973 10.518 1.00 88.88 279 GLN A CA 1
ATOM 2176 C C . GLN A 1 279 ? 8.920 -10.076 9.382 1.00 88.88 279 GLN A C 1
ATOM 2178 O O . GLN A 1 279 ? 8.238 -9.098 9.090 1.00 88.88 279 GLN A O 1
ATOM 2183 N N . GLN A 1 280 ? 8.721 -11.259 8.795 1.00 88.38 280 GLN A N 1
ATOM 2184 C CA . GLN A 1 280 ? 7.692 -11.460 7.763 1.00 88.38 280 GLN A CA 1
ATOM 2185 C C . GLN A 1 280 ? 6.269 -11.202 8.290 1.00 88.38 280 GLN A C 1
ATOM 2187 O O . GLN A 1 280 ? 5.440 -10.634 7.575 1.00 88.38 280 GLN A O 1
ATOM 2192 N N . LEU A 1 281 ? 5.991 -11.581 9.544 1.00 88.12 281 LEU A N 1
ATOM 2193 C CA . LEU A 1 281 ? 4.730 -11.278 10.233 1.00 88.12 281 LEU A CA 1
ATOM 2194 C C . LEU A 1 281 ? 4.561 -9.769 10.494 1.00 88.12 281 LEU A C 1
ATOM 2196 O O . LEU A 1 281 ? 3.442 -9.263 10.437 1.00 88.12 281 LEU A O 1
ATOM 2200 N N . ALA A 1 282 ? 5.652 -9.049 10.772 1.00 87.44 282 ALA A N 1
ATOM 2201 C CA . ALA A 1 282 ? 5.654 -7.601 10.993 1.00 87.44 282 ALA A CA 1
ATOM 2202 C C . ALA A 1 282 ? 5.560 -6.780 9.695 1.00 87.44 282 ALA A C 1
ATOM 2204 O O . ALA A 1 282 ? 5.046 -5.666 9.706 1.00 87.44 282 ALA A O 1
ATOM 2205 N N . GLU A 1 283 ? 6.021 -7.323 8.571 1.00 87.50 283 GLU A N 1
ATOM 2206 C CA . GLU A 1 283 ? 5.916 -6.702 7.243 1.00 87.50 283 GLU A CA 1
ATOM 2207 C C . GLU A 1 283 ? 4.566 -6.983 6.556 1.00 87.50 283 GLU A C 1
ATOM 2209 O O . GLU A 1 283 ? 4.336 -6.527 5.438 1.00 87.50 283 GLU A O 1
ATOM 2214 N N . GLY A 1 284 ? 3.683 -7.770 7.185 1.00 81.56 284 GLY A N 1
ATOM 2215 C CA . GLY A 1 284 ? 2.393 -8.148 6.599 1.00 81.56 284 GLY A CA 1
ATOM 2216 C C . GLY A 1 284 ? 2.506 -9.129 5.429 1.00 81.56 284 GLY A C 1
ATOM 2217 O O . GLY A 1 284 ? 1.571 -9.264 4.645 1.00 81.56 284 GLY A O 1
ATOM 2218 N N . ARG A 1 285 ? 3.645 -9.823 5.296 1.00 79.56 285 ARG A N 1
ATOM 2219 C CA . ARG A 1 285 ? 3.890 -10.820 4.235 1.00 79.56 285 ARG A CA 1
ATOM 2220 C C . ARG A 1 285 ? 3.298 -12.196 4.548 1.00 79.56 285 ARG A C 1
ATOM 2222 O O . ARG A 1 285 ? 3.241 -13.058 3.675 1.00 79.56 285 ARG A O 1
ATOM 2229 N N . ALA A 1 286 ? 2.870 -12.404 5.787 1.00 81.75 286 ALA A N 1
ATOM 2230 C CA . ALA A 1 286 ? 2.198 -13.609 6.249 1.00 81.75 286 ALA A CA 1
ATOM 2231 C C . ALA A 1 286 ? 0.684 -13.376 6.396 1.00 81.75 286 ALA A C 1
ATOM 2233 O O . ALA A 1 286 ? 0.216 -12.245 6.481 1.00 81.75 286 ALA A O 1
ATOM 2234 N N . SER A 1 287 ? -0.096 -14.459 6.465 1.00 79.44 287 SER A N 1
ATOM 2235 C CA . SER A 1 287 ? -1.566 -14.390 6.529 1.00 79.44 287 SER A CA 1
ATOM 2236 C C . SER A 1 287 ? -2.120 -13.721 7.791 1.00 79.44 287 SER A C 1
ATOM 2238 O O . SER A 1 287 ? -3.290 -13.355 7.820 1.00 79.44 287 SER A O 1
ATOM 2240 N N . ILE A 1 288 ? -1.315 -13.621 8.852 1.00 83.50 288 ILE A N 1
ATOM 2241 C CA . ILE A 1 288 ? -1.680 -12.991 10.123 1.00 83.50 288 ILE A CA 1
ATOM 2242 C C . ILE A 1 288 ? -0.563 -12.018 10.490 1.00 83.50 288 ILE A C 1
ATOM 2244 O O . ILE A 1 288 ? 0.603 -12.401 10.498 1.00 83.50 288 ILE A O 1
ATOM 2248 N N . SER A 1 289 ? -0.917 -10.775 10.807 1.00 88.50 289 SER A N 1
ATOM 2249 C CA . SER A 1 289 ? 0.036 -9.765 11.271 1.00 88.50 289 SER A CA 1
ATOM 2250 C C . SER A 1 289 ? 0.364 -9.963 12.746 1.00 88.50 289 SER A C 1
ATOM 2252 O O . SER A 1 289 ? -0.537 -10.221 13.545 1.00 88.50 289 SER A O 1
ATOM 2254 N N . ILE A 1 290 ? 1.624 -9.747 13.141 1.00 88.69 290 ILE A N 1
ATOM 2255 C CA . ILE A 1 290 ? 1.979 -9.668 14.570 1.00 88.69 290 ILE A CA 1
ATOM 2256 C C . ILE A 1 290 ? 1.272 -8.500 15.272 1.00 88.69 290 ILE A C 1
ATOM 2258 O O . ILE A 1 290 ? 1.070 -8.529 16.486 1.00 88.69 290 ILE A O 1
ATOM 2262 N N . TYR A 1 291 ? 0.869 -7.491 14.494 1.00 89.50 291 TYR A N 1
ATOM 2263 C CA . TYR A 1 291 ? 0.182 -6.314 14.991 1.00 89.50 291 TYR A CA 1
ATOM 2264 C C . TYR A 1 291 ? -1.324 -6.516 15.174 1.00 89.50 291 TYR A C 1
ATOM 2266 O O . TYR A 1 291 ? -1.926 -5.674 15.820 1.00 89.50 291 TYR A O 1
ATOM 2274 N N . ASP A 1 292 ? -1.923 -7.619 14.712 1.00 91.12 292 ASP A N 1
ATOM 2275 C CA . ASP A 1 292 ? -3.353 -7.897 14.925 1.00 91.12 292 ASP A CA 1
ATOM 2276 C C . ASP A 1 292 ? -3.688 -7.917 16.429 1.00 91.12 292 ASP A C 1
ATOM 2278 O O . ASP A 1 292 ? -3.129 -8.711 17.198 1.00 91.12 292 ASP A O 1
ATOM 2282 N N . HIS A 1 293 ? -4.636 -7.078 16.858 1.00 90.56 293 HIS A N 1
ATOM 2283 C CA . HIS A 1 293 ? -5.046 -6.960 18.263 1.00 90.56 293 HIS A CA 1
ATOM 2284 C C . HIS A 1 293 ? -5.468 -8.303 18.888 1.00 90.56 293 HIS A C 1
ATOM 2286 O O . HIS A 1 293 ? -5.281 -8.532 20.088 1.00 90.56 293 HIS A O 1
ATOM 2292 N N . ARG A 1 294 ? -6.015 -9.236 18.097 1.00 91.25 294 ARG A N 1
ATOM 2293 C CA . ARG A 1 294 ? -6.429 -10.573 18.559 1.00 91.25 294 ARG A CA 1
ATOM 2294 C C . ARG A 1 294 ? -5.225 -11.423 18.921 1.00 91.25 294 ARG A C 1
ATOM 2296 O O . ARG A 1 294 ? -5.243 -12.101 19.954 1.00 91.25 294 ARG A O 1
ATOM 2303 N N . LEU A 1 295 ? -4.193 -11.375 18.082 1.00 91.00 295 LEU A N 1
ATOM 2304 C CA . LEU A 1 295 ? -2.940 -12.076 18.317 1.00 91.00 295 LEU A CA 1
ATOM 2305 C C . LEU A 1 295 ? -2.191 -11.438 19.488 1.00 91.00 295 LEU A C 1
ATOM 2307 O O . LEU A 1 295 ? -1.758 -12.156 20.388 1.00 91.00 295 LEU A O 1
ATOM 2311 N N . GLN A 1 296 ? -2.137 -10.106 19.553 1.00 90.94 296 GLN A N 1
ATOM 2312 C CA . GLN A 1 296 ? -1.556 -9.391 20.691 1.00 90.94 296 GLN A CA 1
ATOM 2313 C C . GLN A 1 296 ? -2.239 -9.770 22.014 1.00 90.94 296 GLN A C 1
ATOM 2315 O O . GLN A 1 296 ? -1.566 -10.049 23.009 1.00 90.94 296 GLN A O 1
ATOM 2320 N N . ARG A 1 297 ? -3.575 -9.886 22.028 1.00 92.00 297 ARG A N 1
ATOM 2321 C CA . ARG A 1 297 ? -4.335 -10.353 23.199 1.00 92.00 297 ARG A CA 1
ATOM 2322 C C . ARG A 1 297 ? -3.970 -11.779 23.599 1.00 92.00 297 ARG A C 1
ATOM 2324 O O . ARG A 1 297 ? -3.845 -12.060 24.793 1.00 92.00 297 ARG A O 1
ATOM 2331 N N . LEU A 1 298 ? -3.800 -12.672 22.626 1.00 91.94 298 LEU A N 1
ATOM 2332 C CA . LEU A 1 298 ? -3.388 -14.052 22.874 1.00 91.94 298 LEU A CA 1
ATOM 2333 C C . LEU A 1 298 ? -1.983 -14.100 23.481 1.00 91.94 298 LEU A C 1
ATOM 2335 O O . LEU A 1 298 ? -1.802 -14.727 24.525 1.00 91.94 298 LEU A O 1
ATOM 2339 N N . ILE A 1 299 ? -1.023 -13.380 22.898 1.00 91.56 299 ILE A N 1
ATOM 2340 C CA . ILE A 1 299 ? 0.356 -13.297 23.402 1.00 91.56 299 ILE A CA 1
ATOM 2341 C C . ILE A 1 299 ? 0.373 -12.754 24.832 1.00 91.56 299 ILE A C 1
ATOM 2343 O O . ILE A 1 299 ? 0.981 -13.341 25.725 1.00 91.56 299 ILE A O 1
ATOM 2347 N N . HIS A 1 300 ? -0.355 -11.669 25.086 1.00 92.38 300 HIS A N 1
ATOM 2348 C CA . HIS A 1 300 ? -0.468 -11.093 26.420 1.00 92.38 300 HIS A CA 1
ATOM 2349 C C . HIS A 1 300 ? -1.092 -12.068 27.434 1.00 92.38 300 HIS A C 1
ATOM 2351 O O . HIS A 1 300 ? -0.643 -12.142 28.581 1.00 92.38 300 HIS A O 1
ATOM 2357 N N . SER A 1 301 ? -2.089 -12.860 27.027 1.00 91.06 301 SER A N 1
ATOM 2358 C CA . SER A 1 301 ? -2.660 -13.896 27.893 1.00 91.06 301 SER A CA 1
ATOM 2359 C C . SER A 1 301 ? -1.652 -15.004 28.225 1.00 91.06 301 SER A C 1
ATOM 2361 O O . SER A 1 301 ? -1.564 -15.402 29.388 1.00 91.06 301 SER A O 1
ATOM 2363 N N . ASP A 1 302 ? -0.838 -15.440 27.256 1.00 92.56 302 ASP A N 1
ATOM 2364 C CA . ASP A 1 302 ? 0.230 -16.421 27.488 1.00 92.56 302 ASP A CA 1
ATOM 2365 C C . ASP A 1 302 ? 1.291 -15.871 28.448 1.00 92.56 302 ASP A C 1
ATOM 2367 O O . ASP A 1 302 ? 1.684 -16.555 29.394 1.00 92.56 302 ASP A O 1
ATOM 2371 N N . LEU A 1 303 ? 1.683 -14.602 28.293 1.00 92.56 303 LEU A N 1
ATOM 2372 C CA . LEU A 1 303 ? 2.606 -13.940 29.218 1.00 92.56 303 LEU A CA 1
ATOM 2373 C C . LEU A 1 303 ? 2.069 -13.932 30.654 1.00 92.56 303 LEU A C 1
ATOM 2375 O O . LEU A 1 303 ? 2.791 -14.313 31.579 1.00 92.56 303 LEU A O 1
ATOM 2379 N N . LYS A 1 304 ? 0.791 -13.575 30.846 1.00 91.12 304 LYS A N 1
ATOM 2380 C CA . LYS A 1 304 ? 0.146 -13.602 32.170 1.00 91.12 304 LYS A CA 1
ATOM 2381 C C . LYS A 1 304 ? 0.105 -15.011 32.758 1.00 91.12 304 LYS A C 1
ATOM 2383 O O . LYS A 1 304 ? 0.353 -15.188 33.952 1.00 91.12 304 LYS A O 1
ATOM 2388 N N . LEU A 1 305 ? -0.159 -16.028 31.941 1.00 91.06 305 LEU A N 1
ATOM 23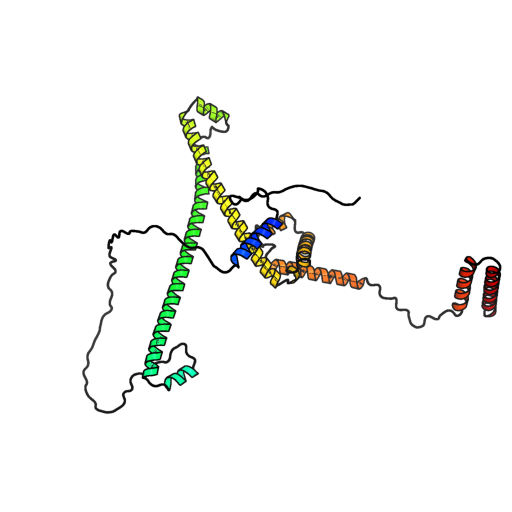89 C CA . LEU A 1 305 ? -0.127 -17.421 32.386 1.00 91.06 305 LEU A CA 1
ATOM 2390 C C . LEU A 1 305 ? 1.287 -17.862 32.781 1.00 91.06 305 LEU A C 1
ATOM 2392 O O . LEU A 1 305 ? 1.457 -18.472 33.840 1.00 91.06 305 LEU A O 1
ATOM 2396 N N . ALA A 1 306 ? 2.298 -17.514 31.986 1.00 88.62 306 ALA A N 1
ATOM 2397 C CA . ALA A 1 306 ? 3.695 -17.793 32.291 1.00 88.62 306 ALA A CA 1
ATOM 2398 C C . ALA A 1 306 ? 4.135 -17.112 33.600 1.00 88.62 306 ALA A C 1
ATOM 2400 O O . ALA A 1 306 ? 4.825 -17.730 34.415 1.00 88.62 306 ALA A O 1
ATOM 2401 N N . ASP A 1 307 ? 3.686 -15.880 33.853 1.00 87.56 307 ASP A N 1
ATOM 2402 C CA . ASP A 1 307 ? 3.919 -15.166 35.112 1.00 87.56 307 ASP A CA 1
ATOM 2403 C C . ASP A 1 307 ? 3.288 -15.864 36.311 1.00 87.56 307 ASP A C 1
ATOM 2405 O O . ASP A 1 307 ? 3.956 -16.097 37.321 1.00 87.56 307 ASP A O 1
ATOM 2409 N N . ILE A 1 308 ? 2.024 -16.271 36.191 1.00 89.00 308 ILE A N 1
ATOM 2410 C CA . ILE A 1 308 ? 1.326 -17.008 37.248 1.00 89.00 308 ILE A CA 1
ATOM 2411 C C . ILE A 1 308 ? 2.045 -18.333 37.542 1.00 89.00 308 ILE A C 1
ATOM 2413 O O . ILE A 1 308 ? 2.196 -18.713 38.706 1.00 89.00 308 ILE A O 1
ATOM 2417 N N . GLN A 1 309 ? 2.514 -19.045 36.515 1.00 88.25 309 GLN A N 1
ATOM 2418 C CA . GLN A 1 309 ? 3.254 -20.298 36.685 1.00 88.25 309 GLN A CA 1
ATOM 2419 C C . GLN A 1 309 ? 4.612 -20.079 37.370 1.00 88.25 309 GLN A C 1
ATOM 2421 O O . GLN A 1 309 ? 4.932 -20.785 38.332 1.00 88.25 309 GLN A O 1
ATOM 2426 N N . LYS A 1 310 ? 5.381 -19.067 36.944 1.00 84.81 310 LYS A N 1
ATOM 2427 C CA . LYS A 1 310 ? 6.657 -18.694 37.580 1.00 84.81 310 LYS A CA 1
ATOM 2428 C C . LYS A 1 310 ? 6.450 -18.262 39.038 1.00 84.81 310 LYS A C 1
ATOM 2430 O O . LYS A 1 310 ? 7.189 -18.706 39.919 1.00 84.81 310 LYS A O 1
ATOM 2435 N N . ALA A 1 311 ? 5.412 -17.475 39.325 1.00 82.81 311 ALA A N 1
ATOM 2436 C CA . ALA A 1 311 ? 5.076 -17.035 40.678 1.00 82.81 311 ALA A CA 1
ATOM 2437 C C . ALA A 1 311 ? 4.692 -18.205 41.599 1.00 82.81 311 ALA A C 1
ATOM 2439 O O . ALA A 1 311 ? 5.175 -18.279 42.731 1.00 82.81 311 ALA A O 1
ATOM 2440 N N . LYS A 1 312 ? 3.893 -19.169 41.115 1.00 78.81 312 LYS A N 1
ATOM 2441 C CA . LYS A 1 312 ? 3.575 -20.398 41.866 1.00 78.81 312 LYS A CA 1
ATOM 2442 C C . LYS A 1 312 ? 4.842 -21.167 42.250 1.00 78.81 312 LYS A C 1
ATOM 2444 O O . LYS A 1 312 ? 4.982 -21.564 43.405 1.00 78.81 312 LYS A O 1
ATOM 2449 N N . ALA A 1 313 ? 5.790 -21.322 41.325 1.00 74.88 313 ALA A N 1
ATOM 2450 C CA . ALA A 1 313 ? 7.063 -21.988 41.605 1.00 74.88 313 ALA A CA 1
ATOM 2451 C C . ALA A 1 313 ? 7.926 -21.227 42.635 1.00 74.88 313 ALA A C 1
ATOM 2453 O O . ALA A 1 313 ? 8.612 -21.852 43.444 1.00 74.88 313 ALA A O 1
ATOM 2454 N N . ALA A 1 314 ? 7.876 -19.891 42.645 1.00 72.56 314 ALA A N 1
ATOM 2455 C CA . ALA A 1 314 ? 8.606 -19.061 43.604 1.00 72.56 314 ALA A CA 1
ATOM 2456 C C . ALA A 1 314 ? 8.015 -19.116 45.027 1.00 72.56 314 ALA A C 1
ATOM 2458 O O . ALA A 1 314 ? 8.766 -19.165 46.001 1.00 72.56 314 ALA A O 1
ATOM 2459 N N . VAL A 1 315 ? 6.684 -19.161 45.166 1.00 67.81 315 VAL A N 1
ATOM 2460 C CA . VAL A 1 315 ? 6.005 -19.249 46.475 1.00 67.81 315 VAL A CA 1
ATOM 2461 C C . VAL A 1 315 ? 6.324 -20.566 47.189 1.00 67.81 315 VAL A C 1
ATOM 2463 O O . VAL A 1 315 ? 6.571 -20.558 48.393 1.00 67.81 315 VAL A O 1
ATOM 2466 N N . VAL A 1 316 ? 6.417 -21.677 46.452 1.00 61.69 316 VAL A N 1
ATOM 2467 C CA . VAL A 1 316 ? 6.782 -22.998 47.005 1.00 61.69 316 VAL A CA 1
ATOM 2468 C C . VAL A 1 316 ? 8.208 -23.019 47.578 1.00 61.69 316 VAL A C 1
ATOM 2470 O O . VAL A 1 316 ? 8.510 -23.821 48.457 1.00 61.69 316 VAL A O 1
ATOM 2473 N N . ARG A 1 317 ? 9.093 -22.121 47.127 1.00 60.53 317 ARG A N 1
ATOM 2474 C CA . ARG A 1 317 ? 10.493 -22.061 47.575 1.00 60.53 317 ARG A CA 1
ATOM 2475 C C . ARG A 1 317 ? 10.721 -21.231 48.841 1.00 60.53 317 ARG A C 1
ATOM 2477 O O . ARG A 1 317 ? 11.844 -21.238 49.340 1.00 60.53 317 ARG A O 1
ATOM 2484 N N . LYS A 1 318 ? 9.718 -20.523 49.383 1.00 64.69 318 LYS A N 1
ATOM 2485 C CA . LYS A 1 318 ? 9.887 -19.845 50.682 1.00 64.69 318 LYS A CA 1
ATOM 2486 C C . LYS A 1 318 ? 10.008 -20.912 51.782 1.00 64.69 318 LYS A C 1
ATOM 2488 O O . LYS A 1 318 ? 9.062 -21.678 51.961 1.00 64.69 318 LYS A O 1
ATOM 2493 N N . PRO A 1 319 ? 11.141 -20.993 52.509 1.00 60.09 319 PRO A N 1
ATOM 2494 C CA . PRO A 1 319 ? 11.342 -22.031 53.509 1.00 60.09 319 PRO A CA 1
ATOM 2495 C C . PRO A 1 319 ? 10.317 -21.855 54.629 1.00 60.09 319 PRO A C 1
ATOM 2497 O O . PRO A 1 319 ? 10.323 -20.856 55.348 1.00 60.09 319 PRO A O 1
ATOM 2500 N N . VAL A 1 320 ? 9.409 -22.825 54.747 1.00 62.72 320 VAL A N 1
ATOM 2501 C CA . VAL A 1 320 ? 8.442 -22.890 55.844 1.00 62.72 320 VAL A CA 1
ATOM 2502 C C . VAL A 1 320 ? 9.240 -23.008 57.149 1.00 62.72 320 VAL A C 1
ATOM 2504 O O . VAL A 1 320 ? 10.120 -23.873 57.230 1.00 62.72 320 VAL A O 1
ATOM 2507 N N . PRO A 1 321 ? 8.997 -22.153 58.161 1.00 67.12 321 PRO A N 1
ATOM 2508 C CA . PRO A 1 321 ? 9.713 -22.243 59.427 1.00 67.12 321 PRO A CA 1
ATOM 2509 C C . PRO A 1 321 ? 9.517 -23.638 60.027 1.00 67.12 321 PRO A C 1
ATOM 2511 O O . PRO A 1 321 ? 8.394 -24.140 60.096 1.00 67.12 321 PRO A O 1
ATOM 2514 N N . GLN A 1 322 ? 10.617 -24.280 60.435 1.00 70.44 322 GLN A N 1
ATOM 2515 C CA . GLN A 1 322 ? 10.568 -25.614 61.029 1.00 70.44 322 GLN A CA 1
ATOM 2516 C C . GLN A 1 322 ? 9.704 -25.567 62.293 1.00 70.44 322 GLN A C 1
ATOM 2518 O O . GLN A 1 322 ? 10.065 -24.931 63.285 1.00 70.44 322 GLN A O 1
ATOM 2523 N N . VAL A 1 323 ? 8.551 -26.233 62.253 1.00 67.19 323 VAL A N 1
ATOM 2524 C CA . VAL A 1 323 ? 7.643 -26.318 63.397 1.00 67.19 323 VAL A CA 1
ATOM 2525 C C . VAL A 1 323 ? 8.324 -27.164 64.472 1.00 67.19 323 VAL A C 1
ATOM 2527 O O . VAL A 1 323 ? 8.445 -28.383 64.338 1.00 67.19 323 VAL A O 1
ATOM 2530 N N . GLN A 1 324 ? 8.801 -26.521 65.540 1.00 62.12 324 GLN A N 1
ATOM 2531 C CA . GLN A 1 324 ? 9.277 -27.238 66.719 1.00 62.12 324 GLN A CA 1
ATOM 2532 C C . GLN A 1 324 ? 8.093 -27.955 67.368 1.00 62.12 324 GLN A C 1
ATOM 2534 O O . GLN A 1 324 ? 7.066 -27.344 67.666 1.00 62.12 324 GLN A O 1
ATOM 2539 N N . ARG A 1 325 ? 8.237 -29.265 67.587 1.00 59.06 325 ARG A N 1
ATOM 2540 C CA . ARG A 1 325 ? 7.233 -30.060 68.297 1.00 59.06 325 ARG A CA 1
ATOM 2541 C C . ARG A 1 325 ? 7.115 -29.539 69.738 1.00 59.06 325 ARG A C 1
ATOM 2543 O O . ARG A 1 325 ? 8.142 -29.458 70.419 1.00 59.06 325 ARG A O 1
ATOM 2550 N N . PRO A 1 326 ? 5.908 -29.209 70.227 1.00 49.22 326 PRO A N 1
ATOM 2551 C CA . PRO A 1 326 ? 5.707 -28.883 71.632 1.00 49.22 326 PRO A CA 1
ATOM 2552 C C . PRO A 1 326 ? 6.194 -30.046 72.507 1.00 49.22 326 PRO A C 1
ATOM 2554 O O . PRO A 1 326 ? 5.781 -31.184 72.302 1.00 49.22 326 PRO A O 1
ATOM 2557 N N . GLY A 1 327 ? 7.083 -29.770 73.465 1.00 60.47 327 GLY A N 1
ATOM 2558 C CA . GLY A 1 327 ? 7.470 -30.744 74.494 1.00 60.47 327 GLY A CA 1
ATOM 2559 C C . GLY A 1 327 ? 8.852 -31.397 74.373 1.00 60.47 327 GLY A C 1
ATOM 2560 O O . GLY A 1 327 ? 9.126 -32.328 75.125 1.00 60.47 327 GLY A O 1
ATOM 2561 N N . ALA A 1 328 ? 9.758 -30.928 73.508 1.00 54.62 328 ALA A N 1
ATOM 2562 C CA . ALA A 1 328 ? 11.158 -31.359 73.598 1.00 54.62 328 ALA A CA 1
ATOM 2563 C C . ALA A 1 328 ? 11.780 -30.852 74.920 1.00 54.62 328 ALA A C 1
ATOM 2565 O O . ALA A 1 328 ? 12.018 -29.655 75.094 1.00 54.62 328 ALA A O 1
ATOM 2566 N N . ALA A 1 329 ? 11.992 -31.765 75.873 1.00 52.41 329 ALA A N 1
ATOM 2567 C CA . ALA A 1 329 ? 12.535 -31.475 77.195 1.00 52.41 329 ALA A CA 1
ATOM 2568 C C . ALA A 1 329 ? 13.903 -30.778 77.092 1.00 52.41 329 ALA A C 1
ATOM 2570 O O . ALA A 1 329 ? 14.848 -31.310 76.510 1.00 52.41 329 ALA A O 1
ATOM 2571 N N . ARG A 1 330 ? 14.019 -29.577 77.673 1.00 58.06 330 ARG A N 1
ATOM 2572 C CA . ARG A 1 330 ? 15.305 -28.880 77.809 1.00 58.06 330 ARG A CA 1
ATOM 2573 C C . ARG A 1 330 ? 16.184 -29.669 78.792 1.00 58.06 330 ARG A C 1
ATOM 2575 O O . ARG A 1 330 ? 15.748 -29.867 79.927 1.00 58.06 330 ARG A O 1
ATOM 2582 N N . PRO A 1 331 ? 17.402 -30.105 78.420 1.00 57.81 331 PRO A N 1
ATOM 2583 C CA . PRO A 1 331 ? 18.277 -30.789 79.364 1.00 57.81 331 PRO A CA 1
ATOM 2584 C C . PRO A 1 331 ? 18.687 -29.818 80.480 1.00 57.81 331 PRO A C 1
ATOM 2586 O O . PRO A 1 331 ? 19.118 -28.697 80.212 1.00 57.81 331 PRO A O 1
ATOM 2589 N N . ALA A 1 332 ? 18.549 -30.256 81.734 1.00 57.78 332 ALA A N 1
ATOM 2590 C CA . ALA A 1 332 ? 18.560 -29.433 82.953 1.00 57.78 332 ALA A CA 1
ATOM 2591 C C . ALA A 1 332 ? 19.854 -28.633 83.247 1.00 57.78 332 ALA A C 1
ATOM 2593 O O . ALA A 1 332 ? 19.914 -27.925 84.247 1.00 57.78 332 ALA A O 1
ATOM 2594 N N . ASN A 1 333 ? 20.872 -28.688 82.382 1.00 58.91 333 ASN A N 1
ATOM 2595 C CA . ASN A 1 333 ? 22.177 -28.049 82.588 1.00 58.91 333 ASN A CA 1
ATOM 2596 C C . ASN A 1 333 ? 22.579 -27.034 81.499 1.00 58.91 333 ASN A C 1
ATOM 2598 O O . ASN A 1 333 ? 23.700 -26.525 81.532 1.00 58.91 333 ASN A O 1
ATOM 2602 N N . THR A 1 334 ? 21.695 -26.689 80.553 1.00 62.88 334 THR A N 1
ATOM 2603 C CA . THR A 1 334 ? 22.026 -25.731 79.475 1.00 62.88 334 THR A CA 1
ATOM 2604 C C . THR A 1 334 ? 22.364 -24.332 79.986 1.00 62.88 334 THR A C 1
ATOM 2606 O O . THR A 1 334 ? 23.228 -23.679 79.411 1.00 62.88 334 THR A O 1
ATOM 2609 N N . GLY A 1 335 ? 21.751 -23.883 81.086 1.00 69.81 335 GLY A N 1
ATOM 2610 C CA . GLY A 1 335 ? 21.990 -22.542 81.633 1.00 69.81 335 GLY A CA 1
ATOM 2611 C C . GLY A 1 335 ? 23.407 -22.341 82.181 1.00 69.81 335 GLY A C 1
ATOM 2612 O O . GLY A 1 335 ? 24.027 -21.316 81.915 1.00 69.81 335 GLY A O 1
ATOM 2613 N N . VAL A 1 336 ? 23.952 -23.333 82.896 1.00 74.31 336 VAL A N 1
ATOM 2614 C CA . VAL A 1 336 ? 25.314 -23.242 83.455 1.00 74.31 336 VAL A CA 1
ATOM 2615 C C . VAL A 1 336 ? 26.362 -23.412 82.355 1.00 74.31 336 VAL A C 1
ATOM 2617 O O . VAL A 1 336 ? 27.338 -22.671 82.328 1.00 74.31 336 VAL A O 1
ATOM 2620 N N . ALA A 1 337 ? 26.128 -24.313 81.394 1.00 73.81 337 ALA A N 1
ATOM 2621 C CA . ALA A 1 337 ? 27.026 -24.503 80.254 1.00 73.81 337 ALA A CA 1
ATOM 2622 C C . ALA A 1 337 ? 27.112 -23.253 79.355 1.00 73.81 337 ALA A C 1
ATOM 2624 O O . ALA A 1 337 ? 28.197 -22.883 78.914 1.00 73.81 337 ALA A O 1
ATOM 2625 N N . GLN A 1 338 ? 25.991 -22.559 79.129 1.00 78.50 338 GLN A N 1
ATOM 2626 C CA . GLN A 1 338 ? 25.984 -21.297 78.381 1.00 78.50 338 GLN A CA 1
ATOM 2627 C C . GLN A 1 338 ? 26.678 -20.160 79.144 1.00 78.50 338 GLN A C 1
ATOM 2629 O O . GLN A 1 338 ? 27.355 -19.342 78.525 1.00 78.50 338 GLN A O 1
ATOM 2634 N N . GLN A 1 339 ? 26.557 -20.117 80.475 1.00 80.62 339 GLN A N 1
ATOM 2635 C CA . GLN A 1 339 ? 27.270 -19.136 81.300 1.00 80.62 339 GLN A CA 1
ATOM 2636 C C . GLN A 1 339 ? 28.783 -19.370 81.308 1.00 80.62 339 GLN A C 1
ATOM 2638 O O . GLN A 1 339 ? 29.532 -18.405 81.189 1.00 80.62 339 GLN A O 1
ATOM 2643 N N . ILE A 1 340 ? 29.232 -20.628 81.376 1.00 83.44 340 ILE A N 1
ATOM 2644 C CA . ILE A 1 340 ? 30.658 -20.967 81.263 1.00 83.44 340 ILE A CA 1
ATOM 2645 C C . ILE A 1 340 ? 31.195 -20.519 79.899 1.00 83.44 340 ILE A C 1
ATOM 2647 O O . ILE A 1 340 ? 32.160 -19.764 79.857 1.00 83.44 340 ILE A O 1
ATOM 2651 N N . GLN A 1 341 ? 30.508 -20.844 78.798 1.00 84.06 341 GLN A N 1
ATOM 2652 C CA . GLN A 1 341 ? 30.933 -20.409 77.459 1.00 84.06 341 GLN A CA 1
ATOM 2653 C C . GLN A 1 341 ? 30.955 -18.882 77.288 1.00 84.06 341 GLN A C 1
ATOM 2655 O O . GLN A 1 341 ? 31.801 -18.346 76.572 1.00 84.06 341 GLN A O 1
ATOM 2660 N N . ALA A 1 342 ? 30.029 -18.156 77.920 1.00 86.44 342 ALA A N 1
ATOM 2661 C CA . ALA A 1 342 ? 30.038 -16.697 77.890 1.00 86.44 342 ALA A CA 1
ATOM 2662 C C . ALA A 1 342 ? 31.242 -16.121 78.656 1.00 86.44 342 ALA A C 1
ATOM 2664 O O . ALA A 1 342 ? 31.904 -15.213 78.152 1.00 86.44 342 ALA A O 1
ATOM 2665 N N . LEU A 1 343 ? 31.557 -16.676 79.831 1.00 87.19 343 LEU A N 1
ATOM 2666 C CA . LEU A 1 343 ? 32.715 -16.270 80.628 1.00 87.19 343 LEU A CA 1
ATOM 2667 C C . LEU A 1 343 ? 34.040 -16.653 79.959 1.00 87.19 343 LEU A C 1
ATOM 2669 O O . LEU A 1 343 ? 34.977 -15.869 80.011 1.00 87.19 343 LEU A O 1
ATOM 2673 N N . GLU A 1 344 ? 34.119 -17.792 79.268 1.00 87.62 344 GLU A N 1
ATOM 2674 C CA . GLU A 1 344 ? 35.291 -18.185 78.469 1.00 87.62 344 GLU A CA 1
ATOM 2675 C C . GLU A 1 344 ? 35.559 -17.194 77.329 1.00 87.62 344 GLU A C 1
ATOM 2677 O O . GLU A 1 344 ? 36.700 -16.793 77.099 1.00 87.62 344 GLU A O 1
ATOM 2682 N N . ARG A 1 345 ? 34.506 -16.727 76.647 1.00 87.44 345 ARG A N 1
ATOM 2683 C CA . ARG A 1 345 ? 34.632 -15.682 75.617 1.00 87.44 345 ARG A CA 1
ATOM 2684 C C . ARG A 1 345 ? 35.066 -14.341 76.202 1.00 87.44 345 ARG A C 1
ATOM 2686 O O . ARG A 1 345 ? 35.808 -13.609 75.556 1.00 87.44 345 ARG A O 1
ATOM 2693 N N . GLN A 1 346 ? 34.609 -14.008 77.408 1.00 84.19 346 GLN A N 1
ATOM 2694 C CA . GLN A 1 346 ? 35.054 -12.804 78.112 1.00 84.19 346 GLN A CA 1
ATOM 2695 C C . GLN A 1 346 ? 36.501 -12.936 78.598 1.00 84.19 346 GLN A C 1
ATOM 2697 O O . GLN A 1 346 ? 37.257 -11.973 78.502 1.00 84.19 346 GLN A O 1
ATOM 2702 N N . LEU A 1 347 ? 36.912 -14.128 79.038 1.00 87.12 347 LEU A N 1
ATOM 2703 C CA . LEU A 1 347 ? 38.286 -14.436 79.425 1.00 87.12 347 LEU A CA 1
ATOM 2704 C C . LEU A 1 347 ? 39.247 -14.301 78.243 1.00 87.12 347 LEU A C 1
ATOM 2706 O O . LEU A 1 347 ? 40.324 -13.741 78.415 1.00 87.12 347 LEU A O 1
ATOM 2710 N N . ALA A 1 348 ? 38.840 -14.729 77.045 1.00 84.38 348 ALA A N 1
ATOM 2711 C CA . ALA A 1 348 ? 39.647 -14.593 75.831 1.00 84.38 348 ALA A CA 1
ATOM 2712 C C . ALA A 1 348 ? 40.029 -13.134 75.508 1.00 84.38 348 ALA A C 1
ATOM 2714 O O . ALA A 1 348 ? 41.040 -12.901 74.852 1.00 84.38 348 ALA A O 1
ATOM 2715 N N . ASN A 1 349 ? 39.252 -12.162 75.998 1.00 84.12 349 ASN A N 1
ATOM 2716 C CA . ASN A 1 349 ? 39.471 -10.734 75.760 1.00 84.12 349 ASN A CA 1
ATOM 2717 C C . ASN A 1 349 ? 39.939 -9.965 77.012 1.00 84.12 349 ASN A C 1
ATOM 2719 O O . ASN A 1 349 ? 40.215 -8.769 76.921 1.00 84.12 349 ASN A O 1
ATOM 2723 N N . ALA A 1 350 ? 40.016 -10.611 78.179 1.00 81.56 350 ALA A N 1
ATOM 2724 C CA . ALA A 1 350 ? 40.401 -9.977 79.439 1.00 81.56 350 ALA A CA 1
ATOM 2725 C C . ALA A 1 350 ? 41.899 -10.167 79.726 1.00 81.56 350 ALA A C 1
ATOM 2727 O O . ALA A 1 350 ? 42.465 -11.225 79.465 1.00 81.56 350 ALA A O 1
ATOM 2728 N N . THR A 1 351 ? 42.554 -9.163 80.318 1.00 80.81 351 THR A N 1
ATOM 2729 C CA . THR A 1 351 ? 43.984 -9.219 80.673 1.00 80.81 351 THR A CA 1
ATOM 2730 C C . THR A 1 351 ? 44.233 -8.788 82.122 1.00 80.81 351 THR A C 1
ATOM 2732 O O . THR A 1 351 ? 43.434 -8.081 82.740 1.00 80.81 351 THR A O 1
ATOM 2735 N N . GLY A 1 352 ? 45.334 -9.267 82.710 1.00 81.25 352 GLY A N 1
ATOM 2736 C CA . GLY A 1 352 ? 45.721 -8.951 84.089 1.00 81.25 352 GLY A CA 1
ATOM 2737 C C . GLY A 1 352 ? 44.740 -9.480 85.145 1.00 81.25 352 GLY A C 1
ATOM 2738 O O . GLY A 1 352 ? 44.196 -10.578 85.023 1.00 81.25 352 GLY A O 1
ATOM 2739 N N . ASN A 1 353 ? 44.498 -8.695 86.199 1.00 79.12 353 ASN A N 1
ATOM 2740 C CA . ASN A 1 353 ? 43.714 -9.125 87.366 1.00 79.12 353 ASN A CA 1
ATOM 2741 C C . ASN A 1 353 ? 42.251 -9.494 87.040 1.00 79.12 353 ASN A C 1
ATOM 2743 O O . ASN A 1 353 ? 41.648 -10.291 87.758 1.00 79.12 353 ASN A O 1
ATOM 2747 N N . GLN A 1 354 ? 41.685 -8.966 85.947 1.00 79.50 354 GLN A N 1
ATOM 2748 C CA . GLN A 1 354 ? 40.328 -9.314 85.507 1.00 79.50 354 GLN A CA 1
ATOM 2749 C C . GLN A 1 354 ? 40.247 -10.733 84.931 1.00 79.50 354 GLN A C 1
ATOM 2751 O O . GLN A 1 354 ? 39.294 -11.451 85.226 1.00 79.50 354 GLN A O 1
ATOM 2756 N N . ALA A 1 355 ? 41.266 -11.180 84.190 1.00 83.88 355 ALA A N 1
ATOM 2757 C CA . ALA A 1 355 ? 41.320 -12.548 83.672 1.00 83.88 355 ALA A CA 1
ATOM 2758 C C . ALA A 1 355 ? 41.374 -13.577 84.813 1.00 83.88 355 ALA A C 1
ATOM 2760 O O . ALA A 1 355 ? 40.690 -14.600 84.771 1.00 83.88 355 ALA A O 1
ATOM 2761 N N . ILE A 1 356 ? 42.114 -13.263 85.883 1.00 85.19 356 ILE A N 1
ATOM 2762 C CA . ILE A 1 356 ? 42.208 -14.115 87.076 1.00 85.19 356 ILE A CA 1
ATOM 2763 C C . ILE A 1 356 ? 40.836 -14.233 87.757 1.00 85.19 356 ILE A C 1
ATOM 2765 O O . ILE A 1 356 ? 40.395 -15.342 88.056 1.00 85.19 356 ILE A O 1
ATOM 2769 N N . ALA A 1 357 ? 40.112 -13.123 87.932 1.00 85.94 357 ALA A N 1
ATOM 2770 C CA . ALA A 1 357 ? 38.775 -13.134 88.530 1.00 85.94 357 ALA A CA 1
ATOM 2771 C C . ALA A 1 357 ? 37.753 -13.933 87.697 1.00 85.94 357 ALA A C 1
ATOM 2773 O O . ALA A 1 357 ? 36.988 -14.722 88.255 1.00 85.94 357 ALA A O 1
ATOM 2774 N N . ILE A 1 358 ? 37.771 -13.776 86.369 1.00 86.75 358 ILE A N 1
ATOM 2775 C CA . ILE A 1 358 ? 36.877 -14.505 85.456 1.00 86.75 358 ILE A CA 1
ATOM 2776 C C . ILE A 1 358 ? 37.206 -16.006 85.466 1.00 86.75 358 ILE A C 1
ATOM 2778 O O . ILE A 1 358 ? 36.298 -16.830 85.573 1.00 86.75 358 ILE A O 1
ATOM 2782 N N . SER A 1 359 ? 38.490 -16.380 85.460 1.00 85.69 359 SER A N 1
ATOM 2783 C CA . SER A 1 359 ? 38.906 -17.790 85.547 1.00 85.69 359 SER A CA 1
ATOM 2784 C C . SER A 1 359 ? 38.465 -18.454 86.860 1.00 85.69 359 SER A C 1
ATOM 2786 O O . SER A 1 359 ? 37.989 -19.590 86.864 1.00 85.69 359 SER A O 1
ATOM 2788 N N . ALA A 1 360 ? 38.524 -17.723 87.979 1.00 89.12 360 ALA A N 1
ATOM 2789 C CA . ALA A 1 360 ? 38.049 -18.212 89.268 1.00 89.12 360 ALA A CA 1
ATOM 2790 C C . ALA A 1 360 ? 36.524 -18.423 89.279 1.00 89.12 360 ALA A C 1
ATOM 2792 O O . ALA A 1 360 ? 36.046 -19.407 89.847 1.00 89.12 360 ALA A O 1
ATOM 2793 N N . GLN A 1 361 ? 35.759 -17.542 88.622 1.00 86.88 361 GLN A N 1
ATOM 2794 C CA . GLN A 1 361 ? 34.307 -17.690 88.476 1.00 86.88 361 GLN A CA 1
ATOM 2795 C C . GLN A 1 361 ? 33.927 -18.893 87.607 1.00 86.88 361 GLN A C 1
ATOM 2797 O O . GLN A 1 361 ? 33.014 -19.634 87.977 1.00 86.88 361 GLN A O 1
ATOM 2802 N N . ILE A 1 362 ? 34.651 -19.136 86.509 1.00 87.62 362 ILE A N 1
ATOM 2803 C CA . ILE A 1 362 ? 34.459 -20.330 85.673 1.00 87.62 362 ILE A CA 1
ATOM 2804 C C . ILE A 1 362 ? 34.645 -21.593 86.522 1.00 87.62 362 ILE A C 1
ATOM 2806 O O . ILE A 1 362 ? 33.728 -22.409 86.618 1.00 87.62 362 ILE A O 1
ATOM 2810 N N . HIS A 1 363 ? 35.756 -21.704 87.255 1.00 88.44 363 HIS A N 1
ATOM 2811 C CA . HIS A 1 363 ? 36.011 -22.870 88.105 1.00 88.44 363 HIS A CA 1
ATOM 2812 C C . HIS A 1 363 ? 35.000 -23.046 89.249 1.00 88.44 363 HIS A C 1
ATOM 2814 O O . HIS A 1 363 ? 34.710 -24.175 89.652 1.00 88.44 363 HIS A O 1
ATOM 2820 N N . GLN A 1 364 ? 34.439 -21.964 89.795 1.00 88.06 364 GLN A N 1
ATOM 2821 C CA . GLN A 1 364 ? 33.359 -22.061 90.783 1.00 88.06 364 GLN A CA 1
ATOM 2822 C C . GLN A 1 364 ? 32.066 -22.612 90.167 1.00 88.06 364 GLN A C 1
ATOM 2824 O O . GLN A 1 364 ? 31.398 -23.445 90.787 1.00 88.06 364 GLN A O 1
ATOM 2829 N N . LEU A 1 365 ? 31.719 -22.179 88.951 1.00 85.31 365 LEU A N 1
ATOM 2830 C CA . LEU A 1 365 ? 30.543 -22.671 88.232 1.00 85.31 365 LEU A CA 1
ATOM 2831 C C . LEU A 1 365 ? 30.702 -24.135 87.814 1.00 85.31 365 LEU A C 1
ATOM 2833 O O . LEU A 1 365 ? 29.756 -24.906 87.968 1.00 85.31 365 LEU A O 1
ATOM 2837 N N . GLU A 1 366 ? 31.896 -24.546 87.389 1.00 84.69 366 GLU A N 1
ATOM 2838 C CA . GLU A 1 366 ? 32.214 -25.946 87.089 1.00 84.69 366 GLU A CA 1
ATOM 2839 C C . GLU A 1 366 ? 32.069 -26.842 88.323 1.00 84.69 366 GLU A C 1
ATOM 2841 O O . GLU A 1 366 ? 31.401 -27.875 88.263 1.00 84.69 366 GLU A O 1
ATOM 2846 N N . ARG A 1 367 ? 32.610 -26.429 89.478 1.00 83.38 367 ARG A N 1
ATOM 2847 C CA . ARG A 1 367 ? 32.455 -27.191 90.731 1.00 83.38 367 ARG A CA 1
ATOM 2848 C C . ARG A 1 367 ? 30.998 -27.282 91.174 1.00 83.38 367 ARG A C 1
ATOM 2850 O O . ARG A 1 367 ? 30.565 -28.336 91.628 1.00 83.38 367 ARG A O 1
ATOM 2857 N N . LYS A 1 368 ? 30.227 -26.202 91.020 1.00 81.00 368 LYS A N 1
ATOM 2858 C CA . LYS A 1 368 ? 28.794 -26.168 91.351 1.00 81.00 368 LYS A CA 1
ATOM 2859 C C . LYS A 1 368 ? 27.948 -27.015 90.395 1.00 81.00 368 LYS A C 1
ATOM 2861 O O . LYS A 1 368 ? 26.913 -27.537 90.800 1.00 81.00 368 LYS A O 1
ATOM 2866 N N . ALA A 1 369 ? 28.370 -27.146 89.139 1.00 74.62 369 ALA A N 1
ATOM 2867 C CA . ALA A 1 369 ? 27.761 -28.060 88.178 1.00 74.62 369 ALA A CA 1
ATOM 2868 C C . ALA A 1 369 ? 28.112 -29.524 88.490 1.00 74.62 369 ALA A C 1
ATOM 2870 O O . ALA A 1 369 ? 27.258 -30.396 88.349 1.00 74.62 369 ALA A O 1
ATOM 2871 N N . ALA A 1 370 ? 29.340 -29.784 88.951 1.00 74.19 370 ALA A N 1
ATOM 2872 C CA . ALA A 1 370 ? 29.800 -31.111 89.345 1.00 74.19 370 ALA A CA 1
ATOM 2873 C C . ALA A 1 370 ? 29.172 -31.604 90.660 1.00 74.19 370 ALA A C 1
ATOM 2875 O O . ALA A 1 370 ? 28.909 -32.792 90.774 1.00 74.19 370 ALA A O 1
ATOM 2876 N N . SER A 1 371 ? 28.876 -30.717 91.619 1.00 68.56 371 SER A N 1
ATOM 2877 C CA . SER A 1 371 ? 28.245 -31.086 92.901 1.00 68.56 371 SER A CA 1
ATOM 2878 C C . SER A 1 371 ? 26.720 -31.255 92.852 1.00 68.56 371 SER A C 1
ATOM 2880 O O . SER A 1 371 ? 26.111 -31.606 93.860 1.00 68.56 371 SER A O 1
ATOM 2882 N N . ARG A 1 372 ? 26.089 -30.960 91.708 1.00 59.03 372 ARG A N 1
ATOM 2883 C CA . ARG A 1 372 ? 24.646 -31.151 91.459 1.00 59.03 372 ARG A CA 1
ATOM 2884 C C . ARG A 1 372 ? 24.335 -32.363 90.573 1.00 59.03 372 ARG A C 1
ATOM 2886 O O . ARG A 1 372 ? 23.164 -32.584 90.264 1.00 59.03 372 ARG A O 1
ATOM 2893 N N . ARG A 1 373 ? 25.363 -33.091 90.134 1.00 53.78 373 ARG A N 1
ATOM 2894 C CA . ARG A 1 373 ? 25.248 -34.453 89.599 1.00 53.78 373 ARG A CA 1
ATOM 2895 C C . ARG A 1 373 ? 25.454 -35.430 90.741 1.00 53.78 373 ARG A C 1
ATOM 2897 O O . ARG A 1 373 ? 24.809 -36.494 90.674 1.00 53.78 373 ARG A O 1
#

Nearest PDB structures (foldseek):
  7sgr-assembly1_F  TM=2.363E-01  e=6.327E+00  Escherichia coli CFT073